Protein AF-A0A836URW2-F1 (afdb_monomer)

Foldseek 3Di:
DDDDDDDDDDDPPPPPPDDDLVSLLVPLLVDDDCLVVSLVVCLVPVVVNLVVLLVLLVDPVSVSNNLSSLLSLLSNVVPDDDPVSVVSLLCCLQPPPDLSNVLSSLQSCLVVLPLVNLVSLLNQCPDPDLSSVLSSLSSCVSNVVVDDPVSLVSSLVSLVVQCPPPRPSSVVSSQLSLLVVLVVLQVVLVVCVVVVVLVSSLVSLVVNCVSPVLAQVSLLSNLVSCCVPVNVVSSLVSLVVNQLEAEAEAFPDDDDFAQDPPDPSQVRWDKDWLFWADDNQGTDGFPWTKIKTWYDYQWWTKMKIKGFAQCLVPFDDPDDEEQDPLLLGFWKWKWKQQVPPLAKIKIWIAGLQGHIYIFIARGWDVRTDPPDDFPKDKHWDRDPGIIMMMMTTTAPCPHNHRDDAFDKMFIKMWTQDNVSRNIGINWDQRPDRGNSSGGGIYGYD

Radius of gyration: 30.14 Å; Cα contacts (8 Å, |Δi|>4): 850; chains: 1; bounding box: 112×74×70 Å

Sequence (445 aa):
MKSLLSVALLSMLVIACGPSIEDQIELLAAGGEERDTAIQELLLRPDRAVGPLLRALEDPSLAKGHADIAEALVGMMLRVDDEALVAALRRHLVSHADAKVRRRIAYRLGMLKRSEFIAELLQAAGDRDGEVSAEAFKALNILNKKLGEEDRERLDQTALELLESPHEGVREEASIRVEQRVGKILGQAREAVTKAQIEEADSLYWSALAYAPNSWQAQIAQARFYMENGQEERGFNIMRDIGAVLEVPRLANAPEIDGQLDDAAWQASEEHVLPFVAYRGYQVETEVECRIRIGYTDEAFYIAVYNYDATPDSIVAEKAAHDEQVWLEDSMEIFLDANWDRRSYVQYVVSSKPTVFDAVHENGLGSQVSDWTGDAQFASHIGADHWSLEGRMAYDEQWVRKPEPGVRWGANFGRDHRDRTQSTQWVYTSGNYHQVDQFGVLVFE

Structure (mmCIF, N/CA/C/O backbone):
data_AF-A0A836URW2-F1
#
_entry.id   AF-A0A836URW2-F1
#
loop_
_atom_site.group_PDB
_atom_site.id
_atom_site.type_symbol
_atom_site.label_atom_id
_atom_site.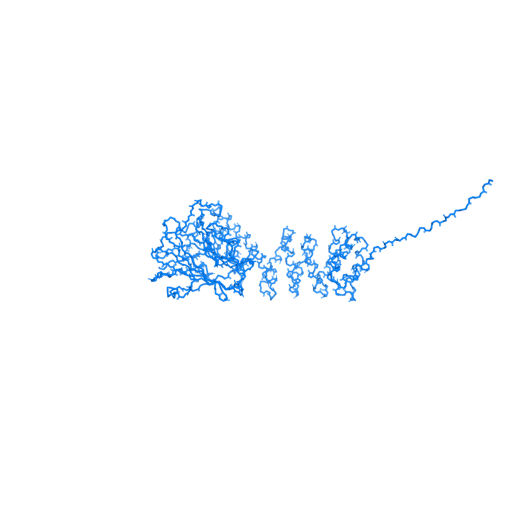label_alt_id
_atom_site.label_comp_id
_atom_site.label_asym_id
_atom_site.label_entity_id
_atom_site.label_seq_id
_atom_site.pdbx_PDB_ins_code
_atom_site.Cartn_x
_atom_site.Cartn_y
_atom_site.Cartn_z
_atom_site.occupancy
_atom_site.B_iso_or_equiv
_atom_site.auth_seq_id
_atom_site.auth_comp_id
_atom_site.auth_asym_id
_atom_site.auth_atom_id
_atom_site.pdbx_PDB_model_num
ATOM 1 N N . MET A 1 1 ? 81.104 -46.713 -31.084 1.00 41.31 1 MET A N 1
ATOM 2 C CA . MET A 1 1 ? 80.755 -45.377 -30.551 1.00 41.31 1 MET A CA 1
ATOM 3 C C . MET A 1 1 ? 79.775 -44.707 -31.500 1.00 41.31 1 MET A C 1
ATOM 5 O O . MET A 1 1 ? 80.102 -44.590 -32.669 1.00 41.31 1 MET A O 1
ATOM 9 N N . LYS A 1 2 ? 78.638 -44.259 -30.947 1.00 42.53 2 LYS A N 1
ATOM 10 C CA . LYS A 1 2 ? 77.609 -43.355 -31.502 1.00 42.53 2 LYS A CA 1
ATOM 11 C C . LYS A 1 2 ? 76.749 -43.844 -32.680 1.00 42.53 2 LYS A C 1
ATOM 13 O O . LYS A 1 2 ? 77.183 -43.844 -33.821 1.00 42.53 2 LYS A O 1
ATOM 18 N N . SER A 1 3 ? 75.470 -44.069 -32.382 1.00 36.53 3 SER A N 1
ATOM 19 C CA . SER A 1 3 ? 74.346 -43.527 -33.156 1.00 36.53 3 SER A CA 1
ATOM 20 C C . SER A 1 3 ? 73.088 -43.552 -32.276 1.00 36.53 3 SER A C 1
ATOM 22 O O . SER A 1 3 ? 72.600 -44.617 -31.909 1.00 36.53 3 SER A O 1
ATOM 24 N N . LEU A 1 4 ? 72.647 -42.359 -31.864 1.00 43.31 4 LEU A N 1
ATOM 25 C CA . LEU A 1 4 ? 71.297 -42.082 -31.378 1.00 43.31 4 LEU A CA 1
ATOM 26 C C . LEU A 1 4 ? 70.380 -41.951 -32.600 1.00 43.31 4 LEU A C 1
ATOM 28 O O . LEU A 1 4 ? 70.772 -41.280 -33.555 1.00 43.31 4 LEU A O 1
ATOM 32 N N . LEU A 1 5 ? 69.149 -42.461 -32.531 1.00 40.22 5 LEU A N 1
ATOM 33 C CA . LEU A 1 5 ? 68.054 -41.911 -33.327 1.00 40.22 5 LEU A CA 1
ATOM 34 C C . LEU A 1 5 ? 66.777 -41.805 -32.492 1.00 40.22 5 LEU A C 1
ATOM 36 O O . LEU A 1 5 ? 66.366 -42.735 -31.803 1.00 40.22 5 LEU A O 1
ATOM 40 N N . SER A 1 6 ? 66.234 -40.597 -32.547 1.00 36.62 6 SER A N 1
ATOM 41 C CA . SER A 1 6 ? 65.183 -40.020 -31.729 1.00 36.62 6 SER A CA 1
ATOM 42 C C . SER A 1 6 ? 63.796 -40.554 -32.077 1.00 36.62 6 SER A C 1
ATOM 44 O O . SER A 1 6 ? 63.435 -40.648 -33.247 1.00 36.62 6 SER A O 1
ATOM 46 N N . VAL A 1 7 ? 62.984 -40.800 -31.050 1.00 40.62 7 VAL A N 1
ATOM 47 C CA . VAL A 1 7 ? 61.526 -40.903 -31.171 1.00 40.62 7 VAL A CA 1
ATOM 48 C C . VAL A 1 7 ? 60.967 -39.483 -31.084 1.00 40.62 7 VAL A C 1
ATOM 50 O O . VAL A 1 7 ? 61.107 -38.821 -30.057 1.00 40.62 7 VAL A O 1
ATOM 53 N N . ALA A 1 8 ? 60.381 -38.993 -32.174 1.00 39.09 8 ALA A N 1
ATOM 54 C CA . ALA A 1 8 ? 59.641 -37.739 -32.182 1.00 39.09 8 ALA A CA 1
ATOM 55 C C . ALA A 1 8 ? 58.260 -37.973 -31.548 1.00 39.09 8 ALA A C 1
ATOM 57 O O . ALA A 1 8 ? 57.434 -38.696 -32.103 1.00 39.09 8 ALA A O 1
ATOM 58 N N . LEU A 1 9 ? 58.021 -37.375 -30.379 1.00 37.84 9 LEU A N 1
ATOM 59 C CA . LEU A 1 9 ? 56.685 -37.252 -29.803 1.00 37.84 9 LEU A CA 1
ATOM 60 C C . LEU A 1 9 ? 55.948 -36.138 -30.558 1.00 37.84 9 LEU A C 1
ATOM 62 O O . LEU A 1 9 ? 56.335 -34.973 -30.483 1.00 37.84 9 LEU A O 1
ATOM 66 N N . LEU A 1 10 ? 54.901 -36.502 -31.294 1.00 38.16 10 LEU A N 1
ATOM 67 C CA . LEU A 1 10 ? 53.972 -35.557 -31.903 1.00 38.16 10 LEU A CA 1
ATOM 68 C C . LEU A 1 10 ? 52.962 -35.132 -30.825 1.00 38.16 10 LEU A C 1
ATOM 70 O O . LEU A 1 10 ? 51.990 -35.834 -30.555 1.00 38.16 10 LEU A O 1
ATOM 74 N N . SER A 1 11 ? 53.214 -34.012 -30.157 1.00 39.09 11 SER A N 1
ATOM 75 C CA . SER A 1 11 ? 52.257 -33.378 -29.252 1.00 39.09 11 SER A CA 1
ATOM 76 C C . SER A 1 11 ? 51.167 -32.679 -30.072 1.00 39.09 11 SER A C 1
ATOM 78 O O . SER A 1 11 ? 51.345 -31.553 -30.534 1.00 39.09 11 SER A O 1
ATOM 80 N N . MET A 1 12 ? 50.023 -33.345 -30.264 1.00 41.41 12 MET A N 1
ATOM 81 C CA . MET A 1 12 ? 48.794 -32.671 -30.690 1.00 41.41 12 MET A CA 1
ATOM 82 C C . MET A 1 12 ? 48.314 -31.764 -29.551 1.00 41.41 12 MET A C 1
ATOM 84 O O . MET A 1 12 ? 47.798 -32.239 -28.541 1.00 41.41 12 MET A O 1
ATOM 88 N N . LEU A 1 13 ? 48.490 -30.452 -29.715 1.00 40.66 13 LEU A N 1
ATOM 89 C CA . LEU A 1 13 ? 47.745 -29.452 -28.959 1.00 40.66 13 LEU A CA 1
ATOM 90 C C . LEU A 1 13 ? 46.273 -29.531 -29.385 1.00 40.66 13 LEU A C 1
ATOM 92 O O . LEU A 1 13 ? 45.908 -29.048 -30.454 1.00 40.66 13 LEU A O 1
ATOM 96 N N . VAL A 1 14 ? 45.422 -30.114 -28.543 1.00 42.03 14 VAL A N 1
ATOM 97 C CA . VAL A 1 14 ? 43.984 -29.834 -28.589 1.00 42.03 14 VAL A CA 1
ATOM 98 C C . VAL A 1 14 ? 43.804 -28.464 -27.945 1.00 42.03 14 VAL A C 1
ATOM 100 O O . VAL A 1 14 ? 43.760 -28.336 -26.724 1.00 42.03 14 VAL A O 1
ATOM 103 N N . ILE A 1 15 ? 43.773 -27.417 -28.768 1.00 42.47 15 ILE A N 1
ATOM 104 C CA . ILE A 1 15 ? 43.241 -26.126 -28.341 1.00 42.47 15 ILE A CA 1
ATOM 105 C C . ILE A 1 15 ? 41.738 -26.357 -28.208 1.00 42.47 15 ILE A C 1
ATOM 107 O O . ILE A 1 15 ? 41.039 -26.484 -29.211 1.00 42.47 15 ILE A O 1
ATOM 111 N N . ALA A 1 16 ? 41.243 -26.469 -26.978 1.00 39.56 16 ALA A N 1
ATOM 112 C CA . ALA A 1 16 ? 39.825 -26.288 -26.722 1.00 39.56 16 ALA A CA 1
ATOM 113 C C . ALA A 1 16 ? 39.502 -24.828 -27.071 1.00 39.56 16 ALA A C 1
ATOM 115 O O . ALA A 1 16 ? 39.704 -23.925 -26.260 1.00 39.56 16 ALA A O 1
ATOM 116 N N . CYS A 1 17 ? 39.104 -24.573 -28.318 1.00 53.81 17 CYS A N 1
ATOM 117 C CA . CYS A 1 17 ? 38.494 -23.307 -28.687 1.00 53.81 17 CYS A CA 1
ATOM 118 C C . CYS A 1 17 ? 37.172 -23.249 -27.930 1.00 53.81 17 CYS A C 1
ATOM 120 O O . CYS A 1 17 ? 36.226 -23.946 -28.289 1.00 53.81 17 CYS A O 1
ATOM 122 N N . GLY A 1 18 ? 37.132 -22.476 -26.844 1.00 62.16 18 GLY A N 1
ATOM 123 C CA . GLY A 1 18 ? 35.861 -22.109 -26.233 1.00 62.16 18 GLY A CA 1
ATOM 124 C C . GLY A 1 18 ? 34.941 -21.484 -27.293 1.00 62.16 18 GLY A C 1
ATOM 125 O O . GLY A 1 18 ? 35.451 -20.928 -28.275 1.00 62.16 18 GLY A O 1
ATOM 126 N N . PRO A 1 19 ? 33.616 -21.580 -27.117 1.00 76.62 19 PRO A N 1
ATOM 127 C CA . PRO A 1 19 ? 32.654 -21.110 -28.104 1.00 76.62 19 PRO A CA 1
ATOM 128 C C . PRO A 1 19 ? 32.912 -19.650 -28.512 1.00 76.62 19 PRO A C 1
ATOM 130 O O . PRO A 1 19 ? 33.277 -18.784 -27.693 1.00 76.62 19 PRO A O 1
ATOM 133 N N . SER A 1 20 ? 32.785 -19.407 -29.816 1.00 90.62 20 SER A N 1
ATOM 134 C CA . SER A 1 20 ? 33.032 -18.117 -30.458 1.00 90.62 20 SER A CA 1
ATOM 135 C C . SER A 1 20 ? 32.011 -17.067 -29.998 1.00 90.62 20 SER A C 1
ATOM 137 O O . SER A 1 20 ? 31.047 -17.389 -29.308 1.00 90.62 20 SER A O 1
ATOM 139 N N . ILE A 1 21 ? 32.230 -15.786 -30.311 1.00 92.94 21 ILE A N 1
ATOM 140 C CA . ILE A 1 21 ? 31.227 -14.752 -29.993 1.00 92.94 21 ILE A CA 1
ATOM 141 C C . ILE A 1 21 ? 29.973 -14.979 -30.839 1.00 92.94 21 ILE A C 1
ATOM 143 O O . ILE A 1 21 ? 28.865 -14.797 -30.350 1.00 92.94 21 ILE A O 1
ATOM 147 N N . GLU A 1 22 ? 30.161 -15.413 -32.080 1.00 93.69 22 GLU A N 1
ATOM 148 C CA . GLU A 1 22 ? 29.104 -15.766 -33.016 1.00 93.69 22 GLU A CA 1
ATOM 149 C C . GLU A 1 22 ? 28.249 -16.919 -32.474 1.00 93.69 22 GLU A C 1
ATOM 151 O O . GLU A 1 22 ? 27.029 -16.789 -32.451 1.00 93.69 22 GLU A O 1
ATOM 156 N N . ASP A 1 23 ? 28.871 -17.962 -31.909 1.00 93.06 23 ASP A N 1
ATOM 157 C CA . ASP A 1 23 ? 28.152 -19.081 -31.280 1.00 93.06 23 ASP A CA 1
ATOM 158 C C . ASP A 1 23 ? 27.267 -18.571 -30.130 1.00 93.06 23 ASP A C 1
ATOM 160 O O . ASP A 1 23 ? 26.108 -18.954 -30.004 1.00 93.06 23 ASP A O 1
ATOM 164 N N . GLN A 1 24 ? 27.786 -17.654 -29.304 1.00 95.44 24 GLN A N 1
ATOM 165 C CA . GLN A 1 24 ? 27.005 -17.074 -28.206 1.00 95.44 24 GLN A CA 1
ATOM 166 C C . GLN A 1 24 ? 25.846 -16.206 -28.709 1.00 95.44 24 GLN A C 1
ATOM 168 O O . GLN A 1 24 ? 24.774 -16.213 -28.113 1.00 95.44 24 GLN A O 1
ATOM 173 N N . ILE A 1 25 ? 26.032 -15.465 -29.804 1.00 94.56 25 ILE A N 1
ATOM 174 C CA . ILE A 1 25 ? 24.961 -14.673 -30.426 1.00 94.56 25 ILE A CA 1
ATOM 175 C C . ILE A 1 25 ? 23.859 -15.588 -30.965 1.00 94.56 25 ILE A C 1
ATOM 177 O O . ILE A 1 25 ? 22.681 -15.287 -30.776 1.00 94.56 25 ILE A O 1
ATOM 181 N N . GLU A 1 26 ? 24.220 -16.707 -31.593 1.00 92.69 26 GLU A N 1
ATOM 182 C CA . GLU A 1 26 ? 23.255 -17.707 -32.056 1.00 92.69 26 GLU A CA 1
ATOM 183 C C . GLU A 1 26 ? 22.468 -18.316 -30.890 1.00 92.69 26 GLU A C 1
ATOM 185 O O . GLU A 1 26 ? 21.250 -18.469 -30.996 1.00 92.69 26 GLU A O 1
ATOM 190 N N . LEU A 1 27 ? 23.119 -18.573 -29.749 1.00 93.31 27 LEU A N 1
ATOM 191 C CA . LEU A 1 27 ? 22.441 -19.023 -28.529 1.00 93.31 27 LEU A CA 1
ATOM 192 C C . LEU A 1 27 ? 21.460 -17.975 -27.985 1.00 93.31 27 LEU A C 1
ATOM 194 O O . LEU A 1 27 ? 20.330 -18.321 -27.638 1.00 93.31 27 LEU A O 1
ATOM 198 N N . LEU A 1 28 ? 21.829 -16.688 -27.971 1.00 93.19 28 LEU A N 1
ATOM 199 C CA . LEU A 1 28 ? 20.891 -15.614 -27.608 1.00 93.19 28 LEU A CA 1
ATOM 200 C C . LEU A 1 28 ? 19.723 -15.505 -28.603 1.00 93.19 28 LEU A C 1
ATOM 202 O O . LEU A 1 28 ? 18.600 -15.218 -28.201 1.00 93.19 28 LEU A O 1
ATOM 206 N N . ALA A 1 29 ? 19.966 -15.745 -29.895 1.00 89.81 29 ALA A N 1
ATOM 207 C CA . ALA A 1 29 ? 18.935 -15.754 -30.935 1.00 89.81 29 ALA A CA 1
ATOM 208 C C . ALA A 1 29 ? 17.977 -16.947 -30.836 1.00 89.81 29 ALA A C 1
ATOM 210 O O . ALA A 1 29 ? 16.786 -16.807 -31.134 1.00 89.81 29 ALA A O 1
ATOM 211 N N . ALA A 1 30 ? 18.488 -18.103 -30.412 1.00 87.94 30 ALA A N 1
ATOM 212 C CA . ALA A 1 30 ? 17.700 -19.301 -30.159 1.00 87.94 30 ALA A CA 1
ATOM 213 C C . ALA A 1 30 ? 16.869 -19.187 -28.868 1.00 87.94 30 ALA A C 1
ATOM 215 O O . ALA A 1 30 ? 15.742 -19.688 -28.824 1.00 87.94 30 ALA A O 1
ATOM 216 N N . GLY A 1 31 ? 17.396 -18.496 -27.852 1.00 82.94 31 GLY A N 1
ATOM 217 C CA . GLY A 1 31 ? 16.809 -18.418 -26.515 1.00 82.94 31 GLY A CA 1
ATOM 218 C C . GLY A 1 31 ? 16.861 -19.760 -25.766 1.00 82.94 31 GLY A C 1
ATOM 219 O O . GLY A 1 31 ? 17.453 -20.732 -26.229 1.00 82.94 31 GLY A O 1
ATOM 220 N N . GLY A 1 32 ? 16.217 -19.830 -24.596 1.00 85.44 32 GLY A N 1
ATOM 221 C CA . GLY A 1 32 ? 16.121 -21.061 -23.795 1.00 85.44 32 GLY A CA 1
ATOM 222 C C . GLY A 1 32 ? 17.156 -21.167 -22.668 1.00 85.44 32 GLY A C 1
ATOM 223 O O . GLY A 1 32 ? 17.676 -20.157 -22.202 1.00 85.44 32 GLY A O 1
ATOM 224 N N . GLU A 1 33 ? 17.421 -22.389 -22.195 1.00 86.44 33 GLU A N 1
ATOM 225 C CA . GLU A 1 33 ? 18.197 -22.655 -20.966 1.00 86.44 33 GLU A CA 1
ATOM 226 C C . GLU A 1 33 ? 19.653 -22.159 -21.027 1.00 86.44 33 GLU A C 1
ATOM 228 O O . GLU A 1 33 ? 20.216 -21.768 -20.007 1.00 86.44 33 GLU A O 1
ATOM 233 N N . GLU A 1 34 ? 20.258 -22.113 -22.217 1.00 88.81 34 GLU A N 1
ATOM 234 C CA . GLU A 1 34 ? 21.659 -21.699 -22.400 1.00 88.81 34 GLU A CA 1
ATOM 235 C C . GLU A 1 34 ? 21.846 -20.175 -22.470 1.00 88.81 34 GLU A C 1
ATOM 237 O O . GLU A 1 34 ? 22.976 -19.680 -22.447 1.00 88.81 34 GLU A O 1
ATOM 242 N N . ARG A 1 35 ? 20.748 -19.410 -22.512 1.00 91.81 35 ARG A N 1
ATOM 243 C CA . ARG A 1 35 ? 20.749 -17.946 -22.638 1.00 91.81 35 ARG A CA 1
ATOM 244 C C . ARG A 1 35 ? 21.610 -17.269 -21.574 1.00 91.81 35 ARG A C 1
ATOM 246 O O . ARG A 1 35 ? 22.454 -16.436 -21.899 1.00 91.81 35 ARG A O 1
ATOM 253 N N . ASP A 1 36 ? 21.395 -17.596 -20.304 1.00 91.31 36 ASP A N 1
ATOM 254 C CA . ASP A 1 36 ? 22.072 -16.903 -19.205 1.00 91.31 36 ASP A CA 1
ATOM 255 C C . ASP A 1 36 ? 23.572 -17.206 -19.204 1.00 91.31 36 ASP A C 1
ATOM 257 O O . ASP A 1 36 ? 24.388 -16.299 -19.016 1.00 91.31 36 ASP A O 1
ATOM 261 N N . THR A 1 37 ? 23.945 -18.454 -19.499 1.00 92.44 37 THR A N 1
ATOM 262 C CA . THR A 1 37 ? 25.339 -18.852 -19.717 1.00 92.44 37 THR A CA 1
ATOM 263 C C . THR A 1 37 ? 25.953 -18.066 -20.871 1.00 92.44 37 THR A C 1
ATOM 265 O O . THR A 1 37 ? 27.057 -17.539 -20.720 1.00 92.44 37 THR A O 1
ATOM 268 N N . ALA A 1 38 ? 25.226 -17.899 -21.978 1.00 93.69 38 ALA A N 1
ATOM 269 C CA . ALA A 1 38 ? 25.713 -17.144 -23.124 1.00 93.69 38 ALA A CA 1
ATOM 270 C C . ALA A 1 38 ? 25.962 -15.667 -22.805 1.00 93.69 38 ALA A C 1
ATOM 272 O O . ALA A 1 38 ? 27.008 -15.115 -23.165 1.00 93.69 38 ALA A O 1
ATOM 273 N N . ILE A 1 39 ? 25.060 -15.033 -22.048 1.00 93.62 39 ILE A N 1
ATOM 274 C CA . ILE A 1 39 ? 25.271 -13.670 -21.547 1.00 93.62 39 ILE A CA 1
ATOM 275 C C . ILE A 1 39 ? 26.539 -13.615 -20.686 1.00 93.62 39 ILE A C 1
ATOM 277 O O . ILE A 1 39 ? 27.369 -12.731 -20.901 1.00 93.62 39 ILE A O 1
ATOM 281 N N . GLN A 1 40 ? 26.741 -14.546 -19.745 1.00 92.75 40 GLN A N 1
ATOM 282 C CA . GLN A 1 40 ? 27.951 -14.545 -18.910 1.00 92.75 40 GLN A CA 1
ATOM 283 C C . GLN A 1 40 ? 29.233 -14.685 -19.744 1.00 92.75 40 GLN A C 1
ATOM 285 O O . GLN A 1 40 ? 30.173 -13.915 -19.546 1.00 92.75 40 GLN A O 1
ATOM 290 N N . GLU A 1 41 ? 29.263 -15.593 -20.719 1.00 93.25 41 GLU A N 1
ATOM 291 C CA . GLU A 1 41 ? 30.419 -15.810 -21.601 1.00 93.25 41 GLU A CA 1
ATOM 292 C C . GLU A 1 41 ? 30.751 -14.594 -22.480 1.00 93.25 41 GLU A C 1
ATOM 294 O O . GLU A 1 41 ? 31.924 -14.292 -22.743 1.00 93.25 41 GLU A O 1
ATOM 299 N N . LEU A 1 42 ? 29.729 -13.865 -22.934 1.00 93.94 42 LEU A N 1
ATOM 300 C CA . LEU A 1 42 ? 29.896 -12.604 -23.660 1.00 93.94 42 LEU A CA 1
ATOM 301 C C . LEU A 1 42 ? 30.444 -11.506 -22.743 1.00 93.94 42 LEU A C 1
ATOM 303 O O . LEU A 1 42 ? 31.361 -10.771 -23.119 1.00 93.94 42 LEU A O 1
ATOM 307 N N . LEU A 1 43 ? 29.934 -11.426 -21.513 1.00 93.25 43 LEU A N 1
ATOM 308 C CA . LEU A 1 43 ? 30.374 -10.463 -20.507 1.00 93.25 43 LEU A CA 1
ATOM 309 C C . LEU A 1 43 ? 31.835 -10.664 -20.067 1.00 93.25 43 LEU A C 1
ATOM 311 O O . LEU A 1 43 ? 32.453 -9.711 -19.597 1.00 93.25 43 LEU A O 1
ATOM 315 N N . LEU A 1 44 ? 32.413 -11.857 -20.237 1.00 93.06 44 LEU A N 1
ATOM 316 C CA . LEU A 1 44 ? 33.841 -12.110 -19.993 1.00 93.06 44 LEU A CA 1
ATOM 317 C C . LEU A 1 44 ? 34.760 -11.522 -21.077 1.00 93.06 44 LEU A C 1
ATOM 319 O O . LEU A 1 44 ? 35.964 -11.399 -20.855 1.00 93.06 44 LEU A O 1
ATOM 323 N N . ARG A 1 45 ? 34.224 -11.171 -22.254 1.00 92.94 45 ARG A N 1
ATOM 324 C CA . ARG A 1 45 ? 35.000 -10.734 -23.430 1.00 92.94 45 ARG A CA 1
ATOM 325 C C . ARG A 1 45 ? 34.426 -9.453 -24.062 1.00 92.94 45 ARG A C 1
ATOM 327 O O . ARG A 1 45 ? 34.215 -9.422 -25.278 1.00 92.94 45 ARG A O 1
ATOM 334 N N . PRO A 1 46 ? 34.178 -8.387 -23.282 1.00 89.44 46 PRO A N 1
ATOM 335 C CA . PRO A 1 46 ? 33.351 -7.273 -23.734 1.00 89.44 46 PRO A CA 1
ATOM 336 C C . PRO A 1 46 ? 33.998 -6.481 -24.886 1.00 89.44 46 PRO A C 1
ATOM 338 O O . PRO A 1 46 ? 33.314 -6.205 -25.867 1.00 89.44 46 PRO A O 1
ATOM 341 N N . ASP A 1 47 ? 35.320 -6.258 -24.868 1.00 88.38 47 ASP A N 1
ATOM 342 C CA . ASP A 1 47 ? 36.050 -5.541 -25.937 1.00 88.38 47 ASP A CA 1
ATOM 343 C C . ASP A 1 47 ? 35.893 -6.182 -27.324 1.00 88.38 47 ASP A C 1
ATOM 345 O O . ASP A 1 47 ? 35.978 -5.520 -28.357 1.00 88.38 47 ASP A O 1
ATOM 349 N N . ARG A 1 48 ? 35.684 -7.502 -27.361 1.00 92.00 48 ARG A N 1
ATOM 350 C CA . ARG A 1 48 ? 35.500 -8.252 -28.607 1.00 92.00 48 ARG A CA 1
ATOM 351 C C . ARG A 1 48 ? 34.029 -8.424 -28.967 1.00 92.00 48 ARG A C 1
ATOM 353 O O . ARG A 1 48 ? 33.735 -8.627 -30.141 1.00 92.00 48 ARG A O 1
ATOM 360 N N . ALA A 1 49 ? 33.133 -8.373 -27.984 1.00 95.12 49 ALA A N 1
ATOM 361 C CA . ALA A 1 49 ? 31.734 -8.746 -28.135 1.00 95.12 49 ALA A CA 1
ATOM 362 C C . ALA A 1 49 ? 30.798 -7.569 -28.454 1.00 95.12 49 ALA A C 1
ATOM 364 O O . ALA A 1 49 ? 29.809 -7.784 -29.153 1.00 95.12 49 ALA A O 1
ATOM 365 N N . VAL A 1 50 ? 31.121 -6.334 -28.037 1.00 96.12 50 VAL A N 1
ATOM 366 C CA . VAL A 1 50 ? 30.271 -5.148 -28.285 1.00 96.12 50 VAL A CA 1
ATOM 367 C C . VAL A 1 50 ? 29.971 -4.964 -29.778 1.00 96.12 50 VAL A C 1
ATOM 369 O O . VAL A 1 50 ? 28.811 -4.936 -30.178 1.00 96.12 50 VAL A O 1
ATOM 372 N N . GLY A 1 51 ? 31.000 -4.902 -30.629 1.00 96.69 51 GLY A N 1
ATOM 373 C CA . GLY A 1 51 ? 30.825 -4.687 -32.071 1.00 96.69 51 GLY A CA 1
ATOM 374 C C . GLY A 1 51 ? 29.961 -5.753 -32.771 1.00 96.69 51 GLY A C 1
ATOM 375 O O . GLY A 1 51 ? 29.043 -5.388 -33.509 1.00 96.69 51 GLY A O 1
ATOM 376 N N . PRO A 1 52 ? 30.233 -7.061 -32.583 1.00 97.38 52 PRO A N 1
ATOM 377 C CA . PRO A 1 52 ? 29.375 -8.138 -33.079 1.00 97.38 52 PRO A CA 1
ATOM 378 C C . PRO A 1 52 ? 27.928 -8.068 -32.583 1.00 97.38 52 PRO A C 1
ATOM 380 O O . PRO A 1 52 ? 27.018 -8.189 -33.398 1.00 97.38 52 PRO A O 1
ATOM 383 N N . LEU A 1 53 ? 27.701 -7.810 -31.292 1.00 97.38 53 LEU A N 1
ATOM 384 C CA . LEU A 1 53 ? 26.351 -7.723 -30.727 1.00 97.38 53 LEU A CA 1
ATOM 385 C C . LEU A 1 53 ? 25.566 -6.522 -31.266 1.00 97.38 53 LEU A C 1
ATOM 387 O O . LEU A 1 53 ? 24.382 -6.659 -31.558 1.00 97.38 53 LEU A O 1
ATOM 391 N N . LEU A 1 54 ? 26.214 -5.368 -31.463 1.00 97.44 54 LEU A N 1
ATOM 392 C CA . LEU A 1 54 ? 25.578 -4.209 -32.098 1.00 97.44 54 LEU A CA 1
ATOM 393 C C . LEU A 1 54 ? 25.128 -4.522 -33.530 1.00 97.44 54 LEU A C 1
ATOM 395 O O . LEU A 1 54 ? 24.042 -4.118 -33.929 1.00 97.44 54 LEU A O 1
ATOM 399 N N . ARG A 1 55 ? 25.927 -5.274 -34.300 1.00 97.38 55 ARG A N 1
ATOM 400 C CA . ARG A 1 55 ? 25.510 -5.734 -35.637 1.00 97.38 55 ARG A CA 1
ATOM 401 C C . ARG A 1 55 ? 24.366 -6.740 -35.564 1.00 97.38 55 ARG A C 1
ATOM 403 O O . ARG A 1 55 ? 23.450 -6.651 -36.370 1.00 97.38 55 ARG A O 1
ATOM 410 N N . ALA A 1 56 ? 24.413 -7.665 -34.608 1.00 96.88 56 ALA A N 1
ATOM 411 C CA . ALA A 1 56 ? 23.372 -8.670 -34.420 1.00 96.88 56 ALA A CA 1
ATOM 412 C C . ALA A 1 56 ? 22.019 -8.048 -34.034 1.00 96.88 56 ALA A C 1
ATOM 414 O O . ALA A 1 56 ? 20.978 -8.510 -34.494 1.00 96.88 56 ALA A O 1
ATOM 415 N N . LEU A 1 57 ? 22.034 -6.968 -33.246 1.00 96.69 57 LEU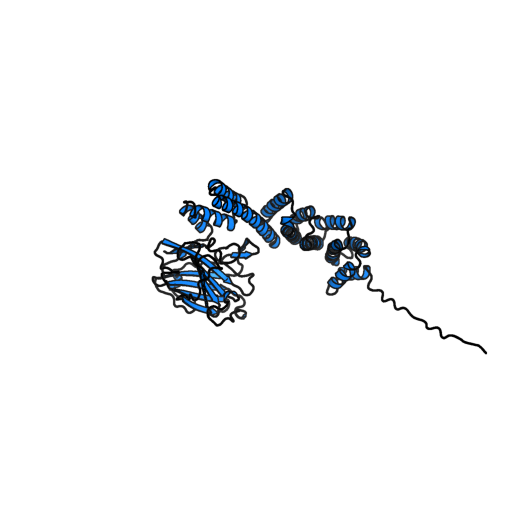 A N 1
ATOM 416 C CA . LEU A 1 57 ? 20.831 -6.220 -32.873 1.00 96.69 57 LEU A CA 1
ATOM 417 C C . LEU A 1 57 ? 20.169 -5.511 -34.069 1.00 96.69 57 LEU A C 1
ATOM 419 O O . LEU A 1 57 ? 18.972 -5.260 -34.047 1.00 96.69 57 LEU A O 1
ATOM 423 N N . GLU A 1 58 ? 20.930 -5.218 -35.124 1.00 96.12 58 GLU A N 1
ATOM 424 C CA . GLU A 1 58 ? 20.419 -4.617 -36.363 1.00 96.12 58 GLU A CA 1
ATOM 425 C C . GLU A 1 58 ? 20.041 -5.680 -37.419 1.00 96.12 58 GLU A C 1
ATOM 427 O O . GLU A 1 58 ? 19.487 -5.339 -38.463 1.00 96.12 58 GLU A O 1
ATOM 432 N N . ASP A 1 59 ? 20.329 -6.967 -37.178 1.00 96.06 59 ASP A N 1
ATOM 433 C CA . ASP A 1 59 ? 20.068 -8.062 -38.120 1.00 96.06 59 ASP A CA 1
ATOM 434 C C . ASP A 1 59 ? 18.635 -8.609 -37.965 1.00 96.06 59 ASP A C 1
ATOM 436 O O . ASP A 1 59 ? 18.328 -9.253 -36.954 1.00 96.06 59 ASP A O 1
ATOM 440 N N . PRO A 1 60 ? 17.745 -8.441 -38.965 1.00 94.69 60 PRO A N 1
ATOM 441 C CA . PRO A 1 60 ? 16.371 -8.935 -38.885 1.00 94.69 60 PRO A CA 1
ATOM 442 C C . PRO A 1 60 ? 16.261 -10.460 -38.767 1.00 94.69 60 PRO A C 1
ATOM 444 O O . PRO A 1 60 ? 15.254 -10.960 -38.265 1.00 94.69 60 PRO A O 1
ATOM 447 N N . SER A 1 61 ? 17.267 -11.218 -39.220 1.00 94.69 61 SER A N 1
ATOM 448 C CA . SER A 1 61 ? 17.274 -12.682 -39.102 1.00 94.69 61 SER A CA 1
ATOM 449 C C . SER A 1 61 ? 17.407 -13.153 -37.650 1.00 94.69 61 SER A C 1
ATOM 451 O O . SER A 1 61 ? 16.954 -14.247 -37.313 1.00 94.69 61 SER A O 1
ATOM 453 N N . LEU A 1 62 ? 17.937 -12.291 -36.775 1.00 94.62 62 LEU A N 1
ATOM 454 C CA . LEU A 1 62 ? 18.143 -12.546 -35.351 1.00 94.62 62 LEU A CA 1
ATOM 455 C C . LEU A 1 62 ? 17.074 -11.890 -34.464 1.00 94.62 62 LEU A C 1
ATOM 457 O O . LEU A 1 62 ? 17.220 -11.881 -33.243 1.00 94.62 62 LEU A O 1
ATOM 461 N N . ALA A 1 63 ? 15.977 -11.384 -35.048 1.00 93.25 63 ALA A N 1
ATOM 462 C CA . ALA A 1 63 ? 14.963 -10.593 -34.341 1.00 93.25 63 ALA A CA 1
ATOM 463 C C . ALA A 1 63 ? 14.430 -11.243 -33.053 1.00 93.25 63 ALA A C 1
ATOM 465 O O . ALA A 1 63 ? 14.167 -10.558 -32.069 1.00 93.25 63 ALA A O 1
ATOM 466 N N . LYS A 1 64 ? 14.328 -12.577 -33.019 1.00 91.56 64 LYS A N 1
ATOM 467 C CA . LYS A 1 64 ? 13.875 -13.318 -31.831 1.00 91.56 64 LYS A CA 1
ATOM 468 C C . LYS A 1 64 ? 14.780 -13.129 -30.607 1.00 91.56 64 LYS A C 1
ATOM 470 O O . LYS A 1 64 ? 14.262 -13.120 -29.495 1.00 91.56 64 LYS A O 1
ATOM 475 N N . GLY A 1 65 ? 16.087 -12.956 -30.807 1.00 94.62 65 GLY A N 1
ATOM 476 C CA . GLY A 1 65 ? 17.065 -12.758 -29.732 1.00 94.62 65 GLY A CA 1
ATOM 477 C C . GLY A 1 65 ? 17.411 -11.310 -29.445 1.00 94.62 65 GLY A C 1
ATOM 478 O O . GLY A 1 65 ? 18.227 -11.056 -28.563 1.00 94.62 65 GLY A O 1
ATOM 479 N N . HIS A 1 66 ? 16.837 -10.343 -30.166 1.00 97.00 66 HIS A N 1
ATOM 480 C CA . HIS A 1 66 ? 17.215 -8.934 -30.023 1.00 97.00 66 HIS A CA 1
ATOM 481 C C . HIS A 1 66 ? 17.084 -8.429 -28.586 1.00 97.00 66 HIS A C 1
ATOM 483 O O . HIS A 1 66 ? 17.940 -7.680 -28.123 1.00 97.00 66 HIS A O 1
ATOM 489 N N . ALA A 1 67 ? 16.062 -8.868 -27.846 1.00 96.75 67 ALA A N 1
ATOM 490 C CA . ALA A 1 67 ? 15.910 -8.485 -26.444 1.00 96.75 67 ALA A CA 1
ATOM 491 C C . ALA A 1 67 ? 17.069 -9.014 -25.577 1.00 96.75 67 ALA A C 1
ATOM 493 O O . ALA A 1 67 ? 17.604 -8.280 -24.750 1.00 96.75 67 ALA A O 1
ATOM 494 N N . ASP A 1 68 ? 17.501 -10.255 -25.790 1.00 96.25 68 ASP A N 1
ATOM 495 C CA . ASP A 1 68 ? 18.588 -10.869 -25.021 1.00 96.25 68 ASP A CA 1
ATOM 496 C C . ASP A 1 6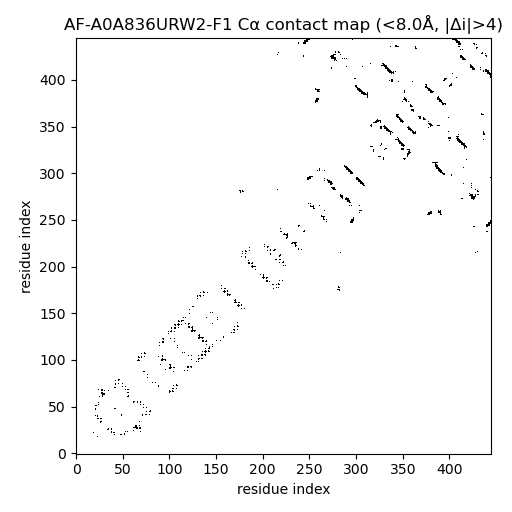8 ? 19.958 -10.300 -25.406 1.00 96.25 68 ASP A C 1
ATOM 498 O O . ASP A 1 68 ? 20.791 -10.025 -24.540 1.00 96.25 68 ASP A O 1
ATOM 502 N N . ILE A 1 69 ? 20.154 -10.007 -26.692 1.00 97.31 69 ILE A N 1
ATOM 503 C CA . ILE A 1 69 ? 21.309 -9.260 -27.202 1.00 97.31 69 ILE A CA 1
ATOM 504 C C . ILE A 1 69 ? 21.373 -7.870 -26.555 1.00 97.31 69 ILE A C 1
ATOM 506 O O . ILE A 1 69 ? 22.430 -7.457 -26.073 1.00 97.31 69 ILE A O 1
ATOM 510 N N . ALA A 1 70 ? 20.245 -7.159 -26.489 1.00 97.62 70 ALA A N 1
ATOM 511 C CA . ALA A 1 70 ? 20.170 -5.852 -25.848 1.00 97.62 70 ALA A CA 1
ATOM 512 C C . ALA A 1 70 ? 20.476 -5.923 -24.343 1.00 97.62 70 ALA A C 1
ATOM 514 O O . ALA A 1 70 ? 21.181 -5.059 -23.821 1.00 97.62 70 ALA A O 1
ATOM 515 N N . GLU A 1 71 ? 20.023 -6.965 -23.638 1.00 96.75 71 GLU A N 1
ATOM 516 C CA . GLU A 1 71 ? 20.401 -7.188 -22.238 1.00 96.75 71 GLU A CA 1
ATOM 517 C C . GLU A 1 71 ? 21.911 -7.378 -22.064 1.00 96.75 71 GLU A C 1
ATOM 519 O O . GLU A 1 71 ? 22.502 -6.753 -21.175 1.00 96.75 71 GLU A O 1
ATOM 524 N N . ALA A 1 72 ? 22.534 -8.207 -22.907 1.00 96.88 72 ALA A N 1
ATOM 525 C CA . ALA A 1 72 ? 23.975 -8.426 -22.875 1.00 96.88 72 ALA A CA 1
ATOM 526 C C . ALA A 1 72 ? 24.734 -7.106 -23.093 1.00 96.88 72 ALA A C 1
ATOM 528 O O . ALA A 1 72 ? 25.626 -6.776 -22.308 1.00 96.88 72 ALA A O 1
ATOM 529 N N . LEU A 1 73 ? 24.323 -6.311 -24.089 1.00 97.75 73 LEU A N 1
ATOM 530 C CA . LEU A 1 73 ? 24.887 -4.991 -24.393 1.00 97.75 73 LEU A CA 1
ATOM 531 C C . LEU A 1 73 ? 24.771 -4.015 -23.210 1.00 97.75 73 LEU A C 1
ATOM 533 O O . LEU A 1 73 ? 25.763 -3.388 -22.839 1.00 97.75 73 LEU A O 1
ATOM 537 N N . VAL A 1 74 ? 23.607 -3.924 -22.554 1.00 97.62 74 VAL A N 1
ATOM 538 C CA . VAL A 1 74 ? 23.446 -3.088 -21.347 1.00 97.62 74 VAL A CA 1
ATOM 539 C C . VAL A 1 74 ? 24.364 -3.574 -20.215 1.00 97.62 74 VAL A C 1
ATOM 541 O O . VAL A 1 74 ? 24.970 -2.769 -19.507 1.00 97.62 74 VAL A O 1
ATOM 544 N N . GLY A 1 75 ? 24.527 -4.890 -20.051 1.00 95.88 75 GLY A N 1
ATOM 545 C CA . GLY A 1 75 ? 25.453 -5.468 -19.073 1.00 95.88 75 GLY A CA 1
ATOM 546 C C . GLY A 1 75 ? 26.932 -5.168 -19.355 1.00 95.88 75 GLY A C 1
ATOM 547 O O . GLY A 1 75 ? 27.722 -5.035 -18.414 1.00 95.88 75 GLY A O 1
ATOM 548 N N . MET A 1 76 ? 27.321 -5.024 -20.626 1.00 95.44 76 MET A N 1
ATOM 549 C CA . MET A 1 76 ? 28.700 -4.704 -21.025 1.00 95.44 76 MET A CA 1
ATOM 550 C C . MET A 1 76 ? 29.132 -3.306 -20.608 1.00 95.44 76 MET A C 1
ATOM 552 O O . MET A 1 76 ? 30.313 -3.096 -20.339 1.00 95.44 76 MET A O 1
ATOM 556 N N . MET A 1 77 ? 28.186 -2.385 -20.436 1.00 93.38 77 MET A N 1
ATOM 557 C CA . MET A 1 77 ? 28.463 -1.030 -19.960 1.00 93.38 77 MET A CA 1
ATOM 558 C C . MET A 1 77 ? 29.084 -0.978 -18.554 1.00 93.38 77 MET A C 1
ATOM 560 O O . MET A 1 77 ? 29.502 0.086 -18.103 1.00 93.38 77 MET A O 1
ATOM 564 N N . LEU A 1 78 ? 29.067 -2.084 -17.802 1.00 91.81 78 LEU A N 1
ATOM 565 C CA . LEU A 1 78 ? 29.760 -2.200 -16.512 1.00 91.81 78 LEU A CA 1
ATOM 566 C C . LEU A 1 78 ? 31.249 -2.529 -16.659 1.00 91.81 78 LEU A C 1
ATOM 568 O O . LEU A 1 78 ? 31.983 -2.483 -15.675 1.00 91.81 78 LEU A O 1
ATOM 572 N N . ARG A 1 79 ? 31.678 -2.939 -17.853 1.00 93.44 79 ARG A N 1
ATOM 573 C CA . ARG A 1 79 ? 33.019 -3.466 -18.116 1.00 93.44 79 ARG A CA 1
ATOM 574 C C . ARG A 1 79 ? 33.781 -2.672 -19.165 1.00 93.44 79 ARG A C 1
ATOM 576 O O . ARG A 1 79 ? 35.004 -2.731 -19.163 1.00 93.44 79 ARG A O 1
ATOM 583 N N . VAL A 1 80 ? 33.075 -1.958 -20.039 1.00 92.75 80 VAL A N 1
ATOM 584 C CA . VAL A 1 80 ? 33.664 -1.159 -21.116 1.00 92.75 80 VAL A CA 1
ATOM 585 C C . VAL A 1 80 ? 33.005 0.213 -21.153 1.00 92.75 80 VAL A C 1
ATOM 587 O O . VAL A 1 80 ? 31.791 0.336 -20.980 1.00 92.75 80 VAL A O 1
ATOM 590 N N . ASP A 1 81 ? 33.834 1.224 -21.389 1.00 92.19 81 ASP A N 1
ATOM 591 C CA . ASP A 1 81 ? 33.418 2.585 -21.707 1.00 92.19 81 ASP A CA 1
ATOM 592 C C . ASP A 1 81 ? 33.484 2.768 -23.231 1.00 92.19 81 ASP A C 1
ATOM 594 O O . ASP A 1 81 ? 34.559 2.946 -23.803 1.00 92.19 81 ASP A O 1
ATOM 598 N N . ASP A 1 82 ? 32.341 2.601 -23.899 1.00 94.25 82 ASP A N 1
ATOM 599 C CA . ASP A 1 82 ? 32.216 2.643 -25.360 1.00 94.25 82 ASP A CA 1
ATOM 600 C C . ASP A 1 82 ? 31.074 3.595 -25.750 1.00 94.25 82 ASP A C 1
ATOM 602 O O . ASP A 1 82 ? 29.893 3.329 -25.507 1.00 94.25 82 ASP A O 1
ATOM 606 N N . GLU A 1 83 ? 31.425 4.726 -26.367 1.00 94.88 83 GLU A N 1
ATOM 607 C CA . GLU A 1 83 ? 30.454 5.742 -26.791 1.00 94.88 83 GLU A CA 1
ATOM 608 C C . GLU A 1 83 ? 29.482 5.225 -27.861 1.00 94.88 83 GLU A C 1
ATOM 610 O O . GLU A 1 83 ? 28.315 5.624 -27.879 1.00 94.88 83 GLU A O 1
ATOM 615 N N . ALA A 1 84 ? 29.926 4.322 -28.740 1.00 94.81 84 ALA A N 1
ATOM 616 C CA . ALA A 1 84 ? 29.078 3.743 -29.776 1.00 94.81 84 ALA A CA 1
ATOM 617 C C . ALA A 1 84 ? 28.037 2.794 -29.168 1.00 94.81 84 ALA A C 1
ATOM 619 O O . ALA A 1 84 ? 26.880 2.807 -29.595 1.00 94.81 84 ALA A O 1
ATOM 620 N N . LEU A 1 85 ? 28.414 2.034 -28.133 1.00 97.00 85 LEU A N 1
ATOM 621 C CA . LEU A 1 85 ? 27.488 1.227 -27.336 1.00 97.00 85 LEU A CA 1
ATOM 622 C C . LEU A 1 85 ? 26.412 2.100 -26.680 1.00 97.00 85 LEU A C 1
ATOM 624 O O . LEU A 1 85 ? 25.219 1.825 -26.833 1.00 97.00 85 LEU A O 1
ATOM 628 N N . VAL A 1 86 ? 26.815 3.170 -25.985 1.00 97.56 86 VAL A N 1
ATOM 629 C CA . VAL A 1 86 ? 25.873 4.093 -25.326 1.00 97.56 86 VAL A CA 1
ATOM 630 C C . VAL A 1 86 ? 24.934 4.726 -26.353 1.00 97.56 86 VAL A C 1
ATOM 632 O O . VAL A 1 86 ? 23.716 4.714 -26.168 1.00 97.56 86 VAL A O 1
ATOM 635 N N . ALA A 1 87 ? 25.475 5.232 -27.465 1.00 97.50 87 ALA A N 1
ATOM 636 C CA . ALA A 1 87 ? 24.686 5.847 -28.527 1.00 97.50 87 ALA A CA 1
ATOM 637 C C . ALA A 1 87 ? 23.676 4.867 -29.147 1.00 97.50 87 ALA A C 1
ATOM 639 O O . ALA A 1 87 ? 22.527 5.242 -29.389 1.00 97.50 87 ALA A O 1
ATOM 640 N N . ALA A 1 88 ? 24.070 3.612 -29.374 1.00 97.94 88 ALA A N 1
ATOM 641 C CA . ALA A 1 88 ? 23.173 2.587 -29.898 1.00 97.94 88 ALA A CA 1
ATOM 642 C C . ALA A 1 88 ? 22.033 2.271 -28.921 1.00 97.94 88 ALA A C 1
ATOM 644 O O . ALA A 1 88 ? 20.867 2.280 -29.318 1.00 97.94 88 ALA A O 1
ATOM 645 N N . LEU A 1 89 ? 22.341 2.066 -27.636 1.00 98.38 89 LEU A N 1
ATOM 646 C CA . LEU A 1 89 ? 21.331 1.778 -26.613 1.00 98.38 89 LEU A CA 1
ATOM 647 C C . LEU A 1 89 ? 20.331 2.928 -26.443 1.00 98.38 89 LEU A C 1
ATOM 649 O O . LEU A 1 89 ? 19.137 2.667 -26.310 1.00 98.38 89 LEU A O 1
ATOM 653 N N . ARG A 1 90 ? 20.784 4.188 -26.529 1.00 98.56 90 ARG A N 1
ATOM 654 C CA . ARG A 1 90 ? 19.897 5.366 -26.517 1.00 98.56 90 ARG A CA 1
ATOM 655 C C . ARG A 1 90 ? 18.895 5.330 -27.668 1.00 98.56 90 ARG A C 1
ATOM 657 O O . ARG A 1 90 ? 17.693 5.457 -27.446 1.00 98.56 90 ARG A O 1
ATOM 664 N N . ARG A 1 91 ? 19.370 5.099 -28.900 1.00 98.12 91 ARG A N 1
ATOM 665 C CA . ARG A 1 91 ? 18.479 4.990 -30.070 1.00 98.12 91 ARG A CA 1
ATOM 666 C C . ARG A 1 91 ? 17.496 3.836 -29.923 1.00 98.12 91 ARG A C 1
ATOM 668 O O . ARG A 1 91 ? 16.310 4.017 -30.199 1.00 98.12 91 ARG A O 1
ATOM 675 N N . HIS A 1 92 ? 17.977 2.658 -29.527 1.00 98.50 92 HIS A N 1
ATOM 676 C CA . HIS A 1 92 ? 17.139 1.468 -29.462 1.00 98.50 92 HIS A CA 1
ATOM 677 C C . HIS A 1 92 ? 16.097 1.556 -28.354 1.00 98.50 92 HIS A C 1
ATOM 679 O O . HIS A 1 92 ? 14.959 1.184 -28.611 1.00 98.50 92 HIS A O 1
ATOM 685 N N . LEU A 1 93 ? 16.421 2.124 -27.189 1.00 98.62 93 LEU A N 1
ATOM 686 C CA . LEU A 1 93 ? 15.434 2.380 -26.136 1.00 98.62 93 LEU A CA 1
ATOM 687 C C . LEU A 1 93 ? 14.248 3.207 -26.647 1.00 98.62 93 LEU A C 1
ATOM 689 O O . LEU A 1 93 ? 13.112 2.916 -26.302 1.00 98.62 93 LEU A O 1
ATOM 693 N N . VAL A 1 94 ? 14.505 4.212 -27.484 1.00 97.50 94 VAL A N 1
ATOM 694 C CA . VAL A 1 94 ? 13.472 5.152 -27.941 1.00 97.50 94 VAL A CA 1
ATOM 695 C C . VAL A 1 94 ? 12.726 4.671 -29.188 1.00 97.50 94 VAL A C 1
ATOM 697 O O . VAL A 1 94 ? 11.550 4.973 -29.361 1.00 97.50 94 VAL A O 1
ATOM 700 N N . SER A 1 95 ? 13.408 3.978 -30.102 1.00 96.56 95 SER A N 1
ATOM 701 C CA . SER A 1 95 ? 12.916 3.820 -31.481 1.00 96.56 95 SER A CA 1
ATOM 702 C C . SER A 1 95 ? 13.021 2.413 -32.059 1.00 96.56 95 SER A C 1
ATOM 704 O O . SER A 1 95 ? 12.622 2.210 -33.206 1.00 96.56 95 SER A O 1
ATOM 706 N N . HIS A 1 96 ? 13.529 1.429 -31.306 1.00 97.75 96 HIS A N 1
ATOM 707 C CA . HIS A 1 96 ? 13.575 0.053 -31.805 1.00 97.75 96 HIS A CA 1
ATOM 708 C C . HIS A 1 96 ? 12.159 -0.438 -32.142 1.00 97.75 96 HIS A C 1
ATOM 710 O O . HIS A 1 96 ? 11.235 -0.212 -31.366 1.00 97.75 96 HIS A O 1
ATOM 716 N N . ALA A 1 97 ? 11.977 -1.114 -33.280 1.00 96.31 97 ALA A N 1
ATOM 717 C CA . ALA A 1 97 ? 10.653 -1.533 -33.747 1.00 96.31 97 ALA A CA 1
ATOM 718 C C . ALA A 1 97 ? 9.975 -2.534 -32.792 1.00 96.31 97 ALA A C 1
ATOM 720 O O . ALA A 1 97 ? 8.788 -2.411 -32.499 1.00 96.31 97 ALA A O 1
ATOM 721 N N . ASP A 1 98 ? 10.741 -3.495 -32.270 1.00 97.19 98 ASP A N 1
ATOM 722 C CA . ASP A 1 98 ? 10.275 -4.440 -31.250 1.00 97.19 98 ASP A CA 1
ATOM 723 C C . ASP A 1 98 ? 10.243 -3.793 -29.853 1.00 97.19 98 ASP A C 1
ATOM 725 O O . ASP A 1 98 ? 11.280 -3.378 -29.326 1.00 97.19 98 ASP A O 1
ATOM 729 N N . ALA A 1 99 ? 9.054 -3.748 -29.247 1.00 98.06 99 ALA A N 1
ATOM 730 C CA . ALA A 1 99 ? 8.833 -3.251 -27.892 1.00 98.06 99 ALA A CA 1
ATOM 731 C C . ALA A 1 99 ? 9.566 -4.080 -26.828 1.00 98.06 99 ALA A C 1
ATOM 733 O O . ALA A 1 99 ? 10.047 -3.518 -25.846 1.00 98.06 99 ALA A O 1
ATOM 734 N N . LYS A 1 100 ? 9.764 -5.389 -27.041 1.00 97.69 100 LYS A N 1
ATOM 735 C CA . LYS A 1 100 ? 10.494 -6.250 -26.095 1.00 97.69 100 LYS A CA 1
ATOM 736 C C . LYS A 1 100 ? 11.936 -5.796 -25.906 1.00 97.69 100 LYS A C 1
ATOM 738 O O . LYS A 1 100 ? 12.468 -5.904 -24.802 1.00 97.69 100 LYS A O 1
ATOM 743 N N . VAL A 1 101 ? 12.554 -5.265 -26.961 1.00 98.44 101 VAL A N 1
ATOM 744 C CA . VAL A 1 101 ? 13.905 -4.695 -26.905 1.00 98.44 101 VAL A CA 1
ATOM 745 C C . VAL A 1 101 ? 13.902 -3.412 -26.086 1.00 98.44 101 VAL A C 1
ATOM 747 O O . VAL A 1 101 ? 14.681 -3.302 -25.141 1.00 98.44 101 VAL A O 1
ATOM 750 N N . ARG A 1 102 ? 12.990 -2.476 -26.389 1.00 98.69 102 ARG A N 1
ATOM 751 C CA . ARG A 1 102 ? 12.862 -1.206 -25.650 1.00 98.69 102 ARG A CA 1
ATOM 752 C C . ARG A 1 102 ? 12.623 -1.457 -24.161 1.00 98.69 102 ARG A C 1
ATOM 754 O O . ARG A 1 102 ? 13.372 -0.957 -23.324 1.00 98.69 102 ARG A O 1
ATOM 761 N N . ARG A 1 103 ? 11.666 -2.336 -23.846 1.00 98.50 103 ARG A N 1
ATOM 762 C CA . ARG A 1 103 ? 11.334 -2.783 -22.488 1.00 98.50 103 ARG A CA 1
ATOM 763 C C . ARG A 1 103 ? 12.546 -3.373 -21.776 1.00 98.50 103 ARG A C 1
ATOM 765 O O . ARG A 1 103 ? 12.846 -2.993 -20.647 1.00 98.50 103 ARG A O 1
ATOM 772 N N . ARG A 1 104 ? 13.269 -4.291 -22.429 1.00 98.19 104 ARG A N 1
ATOM 773 C CA . ARG A 1 104 ? 14.441 -4.940 -21.828 1.00 98.19 104 ARG A CA 1
ATOM 774 C C . ARG A 1 104 ? 15.551 -3.940 -21.528 1.00 98.19 104 ARG A C 1
ATOM 776 O O . ARG A 1 104 ? 16.154 -4.022 -20.458 1.00 98.19 104 ARG A O 1
ATOM 783 N N . ILE A 1 105 ? 15.803 -3.001 -22.440 1.00 98.69 105 ILE A N 1
ATOM 784 C CA . ILE A 1 105 ? 16.779 -1.931 -22.224 1.00 98.69 105 ILE A CA 1
ATOM 785 C C . ILE A 1 105 ? 16.354 -1.082 -21.021 1.00 98.69 105 ILE A C 1
ATOM 787 O O . ILE A 1 105 ? 17.147 -0.937 -20.092 1.00 98.69 105 ILE A O 1
ATOM 791 N N . ALA A 1 106 ? 15.107 -0.600 -20.982 1.00 98.69 106 ALA A N 1
ATOM 792 C CA . ALA A 1 106 ? 14.580 0.204 -19.875 1.00 98.69 106 ALA A CA 1
ATOM 793 C C . ALA A 1 106 ? 14.741 -0.501 -18.515 1.00 98.69 106 ALA A C 1
ATOM 795 O O . ALA A 1 106 ? 15.377 0.038 -17.604 1.00 98.69 106 ALA A O 1
ATOM 796 N N . TYR A 1 107 ? 14.271 -1.750 -18.421 1.00 98.44 107 TYR A N 1
ATOM 797 C CA . TYR A 1 107 ? 14.387 -2.587 -17.226 1.00 98.44 107 TYR A CA 1
ATOM 798 C C . TYR A 1 107 ? 15.843 -2.707 -16.747 1.00 98.44 107 TYR A C 1
ATOM 800 O O . TYR A 1 107 ? 16.161 -2.452 -15.580 1.00 98.44 107 TYR A O 1
ATOM 808 N N . ARG A 1 108 ? 16.768 -3.072 -17.648 1.00 98.12 108 ARG A N 1
ATOM 809 C CA . ARG A 1 108 ? 18.179 -3.281 -17.289 1.00 98.12 108 ARG A CA 1
ATOM 810 C C . ARG A 1 108 ? 18.877 -1.981 -16.899 1.00 98.12 108 ARG A C 1
ATOM 812 O O . ARG A 1 108 ? 19.664 -1.997 -15.952 1.00 98.12 108 ARG A O 1
ATOM 819 N N . LEU A 1 109 ? 18.579 -0.862 -17.559 1.00 98.44 109 LEU A N 1
ATOM 820 C CA . LEU A 1 109 ? 19.122 0.451 -17.192 1.00 98.44 109 LEU A CA 1
ATOM 821 C C . LEU A 1 109 ? 18.671 0.881 -15.791 1.00 98.44 109 LEU A C 1
ATOM 823 O O . LEU A 1 109 ? 19.498 1.368 -15.015 1.00 98.44 109 LEU A O 1
ATOM 827 N N . GLY A 1 110 ? 17.402 0.640 -15.443 1.00 97.62 110 GLY A N 1
ATOM 828 C CA . GLY A 1 110 ? 16.866 0.868 -14.099 1.00 97.62 110 GLY A CA 1
ATOM 829 C C . GLY A 1 110 ? 17.576 0.022 -13.041 1.00 97.62 110 GLY A C 1
ATOM 830 O O . GLY A 1 110 ? 18.108 0.560 -12.068 1.00 97.62 110 GLY A O 1
ATOM 831 N N . MET A 1 111 ? 17.683 -1.290 -13.274 1.00 97.00 111 MET A N 1
ATOM 832 C CA . MET A 1 111 ? 18.388 -2.222 -12.379 1.00 97.00 111 MET A CA 1
ATOM 833 C C . MET A 1 111 ? 19.855 -1.835 -12.152 1.00 97.00 111 MET A C 1
ATOM 835 O O . MET A 1 111 ? 20.359 -1.925 -11.032 1.00 97.00 111 MET A O 1
ATOM 839 N N . LEU A 1 112 ? 20.539 -1.374 -13.203 1.00 96.56 112 LEU A N 1
ATOM 840 C CA . LEU A 1 112 ? 21.928 -0.911 -13.140 1.00 96.56 112 LEU A CA 1
ATOM 841 C C . LEU A 1 112 ? 22.069 0.565 -12.731 1.00 96.56 112 LEU A C 1
ATOM 843 O O . LEU A 1 112 ? 23.188 1.071 -12.642 1.00 96.56 112 LEU A O 1
ATOM 847 N N . LYS A 1 113 ? 20.957 1.262 -12.466 1.00 96.94 113 LYS A N 1
ATOM 848 C CA . LYS A 1 113 ? 20.904 2.670 -12.044 1.00 96.94 113 LYS A CA 1
ATOM 849 C C . LYS A 1 113 ? 21.698 3.614 -12.965 1.00 96.94 113 LYS A C 1
ATOM 851 O O . LYS A 1 113 ? 22.379 4.525 -12.469 1.00 96.94 113 LYS A O 1
ATOM 856 N N . ARG A 1 114 ? 21.598 3.419 -14.286 1.00 96.94 114 ARG A N 1
ATOM 857 C CA . ARG A 1 114 ? 22.281 4.220 -15.325 1.00 96.94 114 ARG A CA 1
ATOM 858 C C . ARG A 1 114 ? 21.570 5.559 -15.547 1.00 96.94 114 ARG A C 1
ATOM 860 O O . ARG A 1 114 ? 20.567 5.637 -16.247 1.00 96.94 114 ARG A O 1
ATOM 867 N N . SER A 1 115 ? 22.066 6.618 -14.911 1.00 96.75 115 SER A N 1
ATOM 868 C CA . SER A 1 115 ? 21.455 7.958 -14.952 1.00 96.75 115 SER A CA 1
ATOM 869 C C . SER A 1 115 ? 21.714 8.727 -16.242 1.00 96.75 115 SER A C 1
ATOM 871 O O . SER A 1 115 ? 20.980 9.645 -16.573 1.00 96.75 115 SER A O 1
ATOM 873 N N . GLU A 1 116 ? 22.737 8.359 -16.998 1.00 96.19 116 GLU A N 1
ATOM 874 C CA . GLU A 1 116 ? 23.048 8.977 -18.283 1.00 96.19 116 GLU A CA 1
ATOM 875 C C . GLU A 1 116 ? 22.012 8.669 -19.384 1.00 96.19 116 GLU A C 1
ATOM 877 O O . GLU A 1 116 ? 22.144 9.197 -20.486 1.00 96.19 116 GLU A O 1
ATOM 882 N N . PHE A 1 117 ? 20.994 7.847 -19.085 1.00 98.25 117 PHE A N 1
ATOM 883 C CA . PHE A 1 117 ? 19.842 7.537 -19.946 1.00 98.25 117 PHE A CA 1
ATOM 884 C C . PHE A 1 117 ? 18.533 8.184 -19.470 1.00 98.25 117 PHE A C 1
ATOM 886 O O . PHE A 1 117 ? 17.463 7.820 -19.950 1.00 98.25 117 PHE A O 1
ATOM 893 N N . ILE A 1 118 ? 18.571 9.101 -18.493 1.00 98.19 118 ILE A N 1
ATOM 894 C CA . ILE A 1 118 ? 17.352 9.722 -17.941 1.00 98.19 118 ILE A CA 1
ATOM 895 C C . ILE A 1 118 ? 16.497 10.358 -19.046 1.00 98.19 118 ILE A C 1
ATOM 897 O O . ILE A 1 118 ? 15.285 10.165 -19.051 1.00 98.19 118 ILE A O 1
ATOM 901 N N . ALA A 1 119 ? 17.112 11.055 -20.004 1.00 97.44 119 ALA A N 1
ATOM 902 C CA . ALA A 1 119 ? 16.386 11.704 -21.094 1.00 97.44 119 ALA A CA 1
ATOM 903 C C . ALA A 1 119 ? 15.624 10.690 -21.967 1.00 97.44 119 ALA A C 1
ATOM 905 O O . ALA A 1 119 ? 14.452 10.894 -22.284 1.00 97.44 119 ALA A O 1
ATOM 906 N N . GLU A 1 120 ? 16.269 9.579 -22.323 1.00 98.50 120 GLU A N 1
ATOM 907 C CA . GLU A 1 120 ? 15.670 8.515 -23.127 1.00 98.50 120 GLU A CA 1
ATOM 908 C C . GLU A 1 120 ? 14.624 7.720 -22.341 1.00 98.50 120 GLU A C 1
ATOM 910 O O . GLU A 1 120 ? 13.593 7.350 -22.898 1.00 98.50 120 GLU A O 1
ATOM 915 N N . LEU A 1 121 ? 14.839 7.500 -21.042 1.00 98.56 121 LEU A N 1
ATOM 916 C CA . LEU A 1 121 ? 13.852 6.877 -20.161 1.00 98.56 121 LEU A CA 1
ATOM 917 C C . LEU A 1 121 ? 12.610 7.763 -20.000 1.00 98.56 121 LEU A C 1
ATOM 919 O O . LEU A 1 121 ? 11.501 7.249 -20.062 1.00 98.56 121 LEU A O 1
ATOM 923 N N . LEU A 1 122 ? 12.765 9.085 -19.860 1.00 97.50 122 LEU A N 1
ATOM 924 C CA . LEU A 1 122 ? 11.637 10.029 -19.832 1.00 97.50 122 LEU A CA 1
ATOM 925 C C . LEU A 1 122 ? 10.838 10.002 -21.138 1.00 97.50 122 LEU A C 1
ATOM 927 O O . LEU A 1 122 ? 9.624 10.181 -21.121 1.00 97.50 122 LEU A O 1
ATOM 931 N N . GLN A 1 123 ? 11.502 9.780 -22.273 1.00 96.69 123 GLN A N 1
ATOM 932 C CA . GLN A 1 123 ? 10.815 9.591 -23.545 1.00 96.69 123 GLN A CA 1
ATOM 933 C C . GLN A 1 123 ? 10.094 8.236 -23.607 1.00 96.69 123 GLN A C 1
ATOM 935 O O . GLN A 1 123 ? 8.939 8.187 -24.022 1.00 96.69 123 GLN A O 1
ATOM 940 N N . ALA A 1 124 ? 10.748 7.157 -23.169 1.00 97.69 124 ALA A N 1
ATOM 941 C CA . ALA A 1 124 ? 10.173 5.812 -23.129 1.00 97.69 124 ALA A CA 1
ATOM 942 C C . ALA A 1 124 ? 9.029 5.674 -22.108 1.00 97.69 124 ALA A C 1
ATOM 944 O O . ALA A 1 124 ? 8.149 4.842 -22.285 1.00 97.69 124 ALA A O 1
ATOM 945 N N . ALA A 1 125 ? 8.974 6.522 -21.079 1.00 96.38 125 ALA A N 1
ATOM 946 C CA . ALA A 1 125 ? 7.843 6.596 -20.156 1.00 96.38 125 ALA A CA 1
ATOM 947 C C . ALA A 1 125 ? 6.523 6.959 -20.867 1.00 96.38 125 ALA A C 1
ATOM 949 O O . ALA A 1 125 ? 5.460 6.530 -20.432 1.00 96.38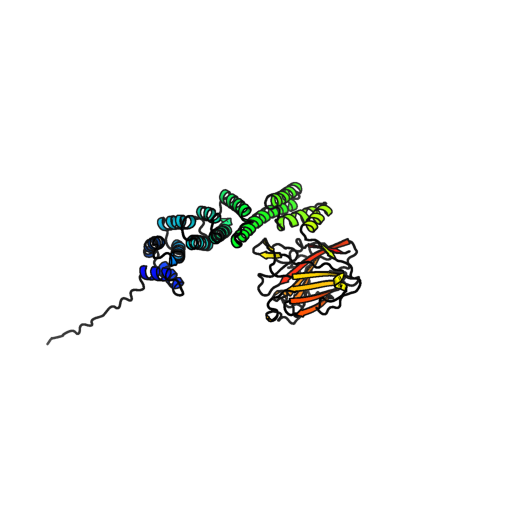 125 ALA A O 1
ATOM 950 N N . GLY A 1 126 ? 6.585 7.692 -21.984 1.00 92.12 126 GLY A N 1
ATOM 951 C CA . GLY A 1 126 ? 5.440 7.991 -22.853 1.00 92.12 126 GLY A CA 1
ATOM 952 C C . GLY A 1 126 ? 5.299 7.049 -24.055 1.00 92.12 126 GLY A C 1
ATOM 953 O O . GLY A 1 126 ? 4.686 7.432 -25.054 1.00 92.12 126 GLY A O 1
ATOM 954 N N . ASP A 1 127 ? 5.919 5.864 -24.023 1.00 96.31 127 ASP A N 1
ATOM 955 C CA . ASP A 1 127 ? 5.800 4.879 -25.102 1.00 96.31 127 ASP A CA 1
ATOM 956 C C . ASP A 1 127 ? 4.341 4.419 -25.277 1.00 96.31 127 ASP A C 1
ATOM 958 O O . ASP A 1 127 ? 3.552 4.384 -24.335 1.00 96.31 127 ASP A O 1
ATOM 962 N N . ARG A 1 128 ? 3.974 4.062 -26.512 1.00 94.31 128 ARG A N 1
ATOM 963 C CA . ARG A 1 128 ? 2.636 3.539 -26.833 1.00 94.31 128 ARG A CA 1
ATOM 964 C C . ARG A 1 128 ? 2.440 2.115 -26.324 1.00 94.31 128 ARG A C 1
ATOM 966 O O . ARG A 1 128 ? 1.304 1.690 -26.142 1.00 94.31 128 ARG A O 1
ATOM 973 N N . ASP A 1 129 ? 3.532 1.372 -26.181 1.00 97.69 129 ASP A N 1
ATOM 974 C CA . ASP A 1 129 ? 3.535 0.056 -25.571 1.00 97.69 129 ASP A CA 1
ATOM 975 C C . ASP A 1 129 ? 3.572 0.198 -24.045 1.00 97.69 129 ASP A C 1
ATOM 977 O O . ASP A 1 129 ? 4.504 0.776 -23.477 1.00 97.69 129 ASP A O 1
ATOM 981 N N . GLY A 1 130 ? 2.536 -0.320 -23.385 1.00 97.31 130 GLY A N 1
ATOM 982 C CA . GLY A 1 130 ? 2.365 -0.167 -21.944 1.00 97.31 130 GLY A CA 1
ATOM 983 C C . GLY A 1 130 ? 3.455 -0.854 -21.119 1.00 97.31 130 GLY A C 1
ATOM 984 O O . GLY A 1 130 ? 3.838 -0.322 -20.080 1.00 97.31 130 GLY A O 1
ATOM 985 N N . GLU A 1 131 ? 4.027 -1.970 -21.587 1.00 97.75 131 GLU A N 1
ATOM 986 C CA . GLU A 1 131 ? 5.112 -2.630 -20.854 1.00 97.75 131 GLU A CA 1
ATOM 987 C C . GLU A 1 131 ? 6.407 -1.808 -20.917 1.00 97.75 131 GLU A C 1
ATOM 989 O O . GLU A 1 131 ? 7.139 -1.720 -19.930 1.00 97.75 131 GLU A O 1
ATOM 994 N N . VAL A 1 132 ? 6.698 -1.188 -22.069 1.00 98.38 132 VAL A N 1
ATOM 995 C CA . VAL A 1 132 ? 7.850 -0.281 -22.215 1.00 98.38 132 VAL A CA 1
ATOM 996 C C . VAL A 1 132 ? 7.679 0.943 -21.322 1.00 98.38 132 VAL A C 1
ATOM 998 O O . VAL A 1 132 ? 8.606 1.288 -20.586 1.00 98.38 132 VAL A O 1
ATOM 1001 N N . SER A 1 133 ? 6.494 1.561 -21.364 1.00 98.00 133 SER A N 1
ATOM 1002 C CA . SER A 1 133 ? 6.149 2.718 -20.535 1.00 98.00 133 SER A CA 1
ATOM 1003 C C . SER A 1 133 ? 6.311 2.401 -19.047 1.00 98.00 133 SER A C 1
ATOM 1005 O O . SER A 1 133 ? 7.032 3.121 -18.354 1.00 98.00 133 SER A O 1
ATOM 1007 N N . ALA A 1 134 ? 5.753 1.280 -18.577 1.00 97.88 134 ALA A N 1
ATOM 1008 C CA . ALA A 1 134 ? 5.839 0.857 -17.181 1.00 97.88 134 ALA A CA 1
ATOM 1009 C C . ALA A 1 134 ? 7.291 0.618 -16.728 1.00 97.88 134 ALA A C 1
ATOM 1011 O O . ALA A 1 134 ? 7.711 1.136 -15.692 1.00 97.88 134 ALA A O 1
ATOM 1012 N N . GLU A 1 135 ? 8.097 -0.112 -17.509 1.00 98.31 135 GLU A N 1
ATOM 1013 C CA . GLU A 1 135 ? 9.499 -0.378 -17.148 1.00 98.31 135 GLU A CA 1
ATOM 1014 C C . GLU A 1 135 ? 10.368 0.886 -17.176 1.00 98.31 135 GLU A C 1
ATOM 1016 O O . GLU A 1 135 ? 11.252 1.055 -16.331 1.00 98.31 135 GLU A O 1
ATOM 1021 N N . ALA A 1 136 ? 10.112 1.806 -18.109 1.00 98.12 136 ALA A N 1
ATOM 1022 C CA . ALA A 1 136 ? 10.788 3.097 -18.140 1.00 98.12 136 ALA A CA 1
ATOM 1023 C C . ALA A 1 136 ? 10.422 3.955 -16.918 1.00 98.12 136 ALA A C 1
ATOM 1025 O O . ALA A 1 136 ? 11.314 4.513 -16.273 1.00 98.12 136 ALA A O 1
ATOM 1026 N N . PHE A 1 137 ? 9.139 4.000 -16.546 1.00 97.12 137 PHE A N 1
ATOM 1027 C CA . PHE A 1 137 ? 8.669 4.695 -15.347 1.00 97.12 137 PHE A CA 1
ATOM 1028 C C . PHE A 1 137 ? 9.299 4.130 -14.075 1.00 97.12 137 PHE A C 1
ATOM 1030 O O . PHE A 1 137 ? 9.869 4.871 -13.272 1.00 97.12 137 PHE A O 1
ATOM 1037 N N . LYS A 1 138 ? 9.294 2.805 -13.932 1.00 97.00 138 LYS A N 1
ATOM 1038 C CA . LYS A 1 138 ? 9.932 2.101 -12.818 1.00 97.00 138 LYS A CA 1
ATOM 1039 C C . LYS A 1 138 ? 11.428 2.400 -12.731 1.00 97.00 138 LYS A C 1
ATOM 1041 O O . LYS A 1 138 ? 11.952 2.670 -11.647 1.00 97.00 138 LYS A O 1
ATOM 1046 N N . ALA A 1 139 ? 12.133 2.402 -13.864 1.00 98.12 139 ALA A N 1
ATOM 1047 C CA . ALA A 1 139 ? 13.543 2.781 -13.917 1.00 98.12 139 ALA A CA 1
ATOM 1048 C C . ALA A 1 139 ? 13.766 4.229 -13.442 1.00 98.12 139 ALA A C 1
ATOM 1050 O O . ALA A 1 139 ? 14.693 4.484 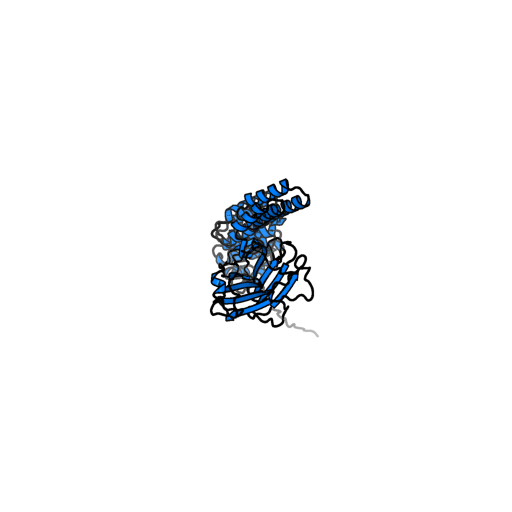-12.668 1.00 98.12 139 ALA A O 1
ATOM 1051 N N . LEU A 1 140 ? 12.903 5.167 -13.838 1.00 98.00 140 LEU A N 1
ATOM 1052 C CA . LEU A 1 140 ? 12.953 6.562 -13.388 1.00 98.00 140 LEU A CA 1
ATOM 1053 C C . LEU A 1 140 ? 12.636 6.710 -11.893 1.00 98.00 140 LEU A C 1
ATOM 1055 O O . LEU A 1 140 ? 13.330 7.456 -11.201 1.00 98.00 140 LEU A O 1
ATOM 1059 N N . ASN A 1 141 ? 11.674 5.946 -11.368 1.00 94.31 141 ASN A N 1
ATOM 1060 C CA . ASN A 1 141 ? 11.367 5.875 -9.936 1.00 94.31 141 ASN A CA 1
ATOM 1061 C C . ASN A 1 141 ? 12.587 5.387 -9.128 1.00 94.31 141 ASN A C 1
ATOM 1063 O O . ASN A 1 141 ? 12.959 6.004 -8.126 1.00 94.31 141 ASN A O 1
ATOM 1067 N N . ILE A 1 142 ? 13.298 4.357 -9.605 1.00 95.25 142 ILE A N 1
ATOM 1068 C CA . ILE A 1 142 ? 14.573 3.896 -9.015 1.00 95.25 142 ILE A CA 1
ATOM 1069 C C . ILE A 1 142 ? 15.648 4.998 -9.069 1.00 95.25 142 ILE A C 1
ATOM 1071 O O . ILE A 1 142 ? 16.447 5.155 -8.137 1.00 95.25 142 ILE A O 1
ATOM 1075 N N . LEU A 1 143 ? 15.680 5.768 -10.157 1.00 96.44 143 LEU A N 1
ATOM 1076 C CA . LEU A 1 143 ? 16.632 6.852 -10.399 1.00 96.44 143 LEU A CA 1
ATOM 1077 C C . LEU A 1 143 ? 16.230 8.190 -9.764 1.00 96.44 143 LEU A C 1
ATOM 1079 O O . LEU A 1 143 ? 16.977 9.153 -9.917 1.00 96.44 143 LEU A O 1
ATOM 1083 N N . ASN A 1 144 ? 15.129 8.270 -9.009 1.00 93.75 144 ASN A N 1
ATOM 1084 C CA . ASN A 1 144 ? 14.534 9.529 -8.541 1.00 93.75 144 ASN A CA 1
ATOM 1085 C C . ASN A 1 144 ? 15.544 10.520 -7.918 1.00 93.75 144 ASN A C 1
ATOM 1087 O O . ASN A 1 144 ? 15.561 11.709 -8.241 1.00 93.75 144 ASN A O 1
ATOM 1091 N N . LYS A 1 145 ? 16.456 10.022 -7.070 1.00 93.75 145 LYS A N 1
ATOM 1092 C CA . LYS A 1 145 ? 17.491 10.844 -6.409 1.00 93.75 145 LYS A CA 1
ATOM 1093 C C . LYS A 1 145 ? 18.512 11.464 -7.374 1.00 93.75 145 LYS A C 1
ATOM 1095 O O . LYS A 1 145 ? 19.210 12.395 -6.985 1.00 93.75 145 LYS A O 1
ATOM 1100 N N . LYS A 1 146 ? 18.625 10.940 -8.595 1.00 96.25 146 LYS A N 1
ATOM 1101 C CA . LYS A 1 146 ? 19.545 11.396 -9.645 1.00 96.25 146 LYS A CA 1
ATOM 1102 C C . LYS A 1 146 ? 18.881 12.303 -10.687 1.00 96.25 146 LYS A C 1
ATOM 1104 O O . LYS A 1 146 ? 19.602 12.901 -11.474 1.00 96.25 146 LYS A O 1
ATOM 1109 N N . LEU A 1 147 ? 17.550 12.399 -10.703 1.00 95.31 147 LEU A N 1
ATOM 1110 C CA . LEU A 1 147 ? 16.826 13.298 -11.606 1.00 95.31 147 LEU A CA 1
ATOM 1111 C C . LEU A 1 147 ? 17.142 14.761 -11.265 1.00 95.31 147 LEU A C 1
ATOM 1113 O O . LEU A 1 147 ? 17.212 15.103 -10.079 1.00 95.31 147 LEU A O 1
ATOM 1117 N N . GLY A 1 148 ? 17.302 15.612 -12.283 1.00 95.62 148 GLY A N 1
ATOM 1118 C CA . GLY A 1 148 ? 17.307 17.068 -12.117 1.00 95.62 148 GLY A CA 1
ATOM 1119 C C . GLY A 1 148 ? 15.929 17.595 -11.704 1.00 95.62 148 GLY A C 1
ATOM 1120 O O . GLY A 1 148 ? 14.955 16.849 -11.679 1.00 95.62 148 GLY A O 1
ATOM 1121 N N . GLU A 1 149 ? 15.829 18.875 -11.349 1.00 94.06 149 GLU A N 1
ATOM 1122 C CA . GLU A 1 149 ? 14.540 19.482 -10.982 1.00 94.06 149 GLU A CA 1
ATOM 1123 C C . GLU A 1 149 ? 13.545 19.452 -12.150 1.00 94.06 149 GLU A C 1
ATOM 1125 O O . GLU A 1 149 ? 12.466 18.887 -12.000 1.00 94.06 149 GLU A O 1
ATOM 1130 N N . GLU A 1 150 ? 13.966 19.914 -13.331 1.00 95.31 150 GLU A N 1
ATOM 1131 C CA . GLU A 1 150 ? 13.153 19.895 -14.557 1.00 95.31 150 GLU A CA 1
ATOM 1132 C C . GLU A 1 150 ? 12.705 18.472 -14.938 1.00 95.31 150 GLU A C 1
ATOM 1134 O O . GLU A 1 150 ? 11.542 18.241 -15.267 1.00 95.31 150 GLU A O 1
ATOM 1139 N N . ASP A 1 151 ? 13.604 17.487 -14.836 1.00 96.31 151 ASP A N 1
ATOM 1140 C CA . ASP A 1 151 ? 13.287 16.083 -15.121 1.00 96.31 151 ASP A CA 1
ATOM 1141 C C . ASP A 1 151 ? 12.255 15.515 -14.140 1.00 96.31 151 ASP A C 1
ATOM 1143 O O . ASP A 1 151 ? 11.382 14.739 -14.534 1.00 96.31 151 ASP A O 1
ATOM 1147 N N . ARG A 1 152 ? 12.343 15.886 -12.853 1.00 95.19 152 ARG A N 1
ATOM 1148 C CA . ARG A 1 152 ? 11.362 15.467 -11.842 1.00 95.19 152 ARG A CA 1
ATOM 1149 C C . ARG A 1 152 ? 10.004 16.083 -12.109 1.00 95.19 152 ARG A C 1
ATOM 1151 O O . ARG A 1 152 ? 9.021 15.367 -11.992 1.00 95.19 152 ARG A O 1
ATOM 1158 N N . GLU A 1 153 ? 9.946 17.366 -12.449 1.00 94.31 153 GLU A N 1
ATOM 1159 C CA . GLU A 1 153 ? 8.686 18.038 -12.777 1.00 94.31 153 GLU A CA 1
ATOM 1160 C C . GLU A 1 153 ? 8.037 17.423 -14.011 1.00 94.31 153 GLU A C 1
ATOM 1162 O O . GLU A 1 153 ? 6.845 17.125 -14.003 1.00 94.31 153 GLU A O 1
ATOM 1167 N N . ARG A 1 154 ? 8.835 17.139 -15.044 1.00 94.44 154 ARG A N 1
ATOM 1168 C CA . ARG A 1 154 ? 8.351 16.437 -16.230 1.00 94.44 154 ARG A CA 1
ATOM 1169 C C . ARG A 1 154 ? 7.814 15.051 -15.884 1.00 94.44 154 ARG A C 1
ATOM 1171 O O . ARG A 1 154 ? 6.7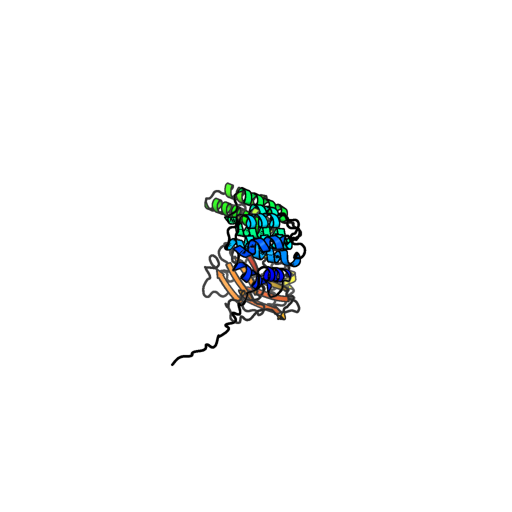61 14.675 -16.383 1.00 94.44 154 ARG A O 1
ATOM 1178 N N . LEU A 1 155 ? 8.516 14.294 -15.044 1.00 95.81 155 LEU A N 1
ATOM 1179 C CA . LEU A 1 155 ? 8.061 12.975 -14.607 1.00 95.81 155 LEU A CA 1
ATOM 1180 C C . LEU A 1 155 ? 6.777 13.050 -13.767 1.00 95.81 155 LEU A C 1
ATOM 1182 O O . LEU A 1 155 ? 5.876 12.245 -13.981 1.00 95.81 155 LEU A O 1
ATOM 1186 N N . ASP A 1 156 ? 6.693 14.016 -12.846 1.00 95.75 156 ASP A N 1
ATOM 1187 C CA . ASP A 1 156 ? 5.511 14.279 -12.015 1.00 95.75 156 ASP A CA 1
ATOM 1188 C C . ASP A 1 156 ? 4.291 14.592 -12.898 1.00 95.75 156 ASP A C 1
ATOM 1190 O O . ASP A 1 156 ? 3.204 14.079 -12.642 1.00 95.75 156 ASP A O 1
ATOM 1194 N N . GLN A 1 157 ? 4.474 15.389 -13.956 1.00 94.50 157 GLN A N 1
ATOM 1195 C CA . GLN A 1 157 ? 3.416 15.728 -14.908 1.00 94.50 157 GLN A CA 1
ATOM 1196 C C . GLN A 1 157 ? 2.982 14.518 -15.744 1.00 94.50 157 GLN A C 1
ATOM 1198 O O . GLN A 1 157 ? 1.789 14.238 -15.843 1.00 94.50 157 GLN A O 1
ATOM 1203 N N . THR A 1 158 ? 3.935 13.759 -16.295 1.00 95.06 158 THR A N 1
ATOM 1204 C CA . THR A 1 158 ? 3.623 12.531 -17.043 1.00 95.06 158 THR A CA 1
ATOM 1205 C C . THR A 1 158 ? 2.884 11.519 -16.162 1.00 95.06 158 THR A C 1
ATOM 1207 O O . THR A 1 158 ? 1.990 10.831 -16.640 1.00 95.06 158 THR A O 1
ATOM 1210 N N . ALA A 1 159 ? 3.219 11.424 -14.870 1.00 96.44 159 ALA A N 1
ATOM 1211 C CA . ALA A 1 159 ? 2.541 10.512 -13.953 1.00 96.44 159 ALA A CA 1
ATOM 1212 C C . ALA A 1 159 ? 1.052 10.862 -13.808 1.00 96.44 159 ALA A C 1
ATOM 1214 O O . ALA A 1 159 ? 0.211 9.977 -13.925 1.00 96.44 159 ALA A O 1
ATOM 1215 N N . LEU A 1 160 ? 0.717 12.147 -13.645 1.00 95.75 160 LEU A N 1
ATOM 1216 C CA . LEU A 1 160 ? -0.677 12.602 -13.582 1.00 95.75 160 LEU A CA 1
ATOM 1217 C C . LEU A 1 160 ? -1.465 12.254 -14.854 1.00 95.75 160 LEU A C 1
ATOM 1219 O O . LEU A 1 160 ? -2.618 11.842 -14.770 1.00 95.75 160 LEU A O 1
ATOM 1223 N N . GLU A 1 161 ? -0.841 12.378 -16.027 1.00 94.44 161 GLU A N 1
ATOM 1224 C CA . GLU A 1 161 ? -1.459 12.043 -17.320 1.00 94.44 161 GLU A CA 1
ATOM 1225 C C . GLU A 1 161 ? -1.714 10.537 -17.495 1.00 94.44 161 GLU A C 1
ATOM 1227 O O . GLU A 1 161 ? -2.572 10.141 -18.285 1.00 94.44 161 GLU A O 1
ATOM 1232 N N . LEU A 1 162 ? -0.980 9.697 -16.761 1.00 94.56 162 LEU A N 1
ATOM 1233 C CA . LEU A 1 162 ? -0.995 8.240 -16.892 1.00 94.56 162 LEU A CA 1
ATOM 1234 C C . LEU A 1 162 ? -1.756 7.507 -15.778 1.00 94.56 162 LEU A C 1
ATOM 1236 O O . LEU A 1 162 ? -1.846 6.278 -15.838 1.00 94.56 162 LEU A O 1
ATOM 1240 N N . LEU A 1 163 ? -2.346 8.223 -14.814 1.00 93.38 163 LEU A N 1
ATOM 1241 C CA . LEU A 1 163 ? -3.165 7.624 -13.747 1.00 93.38 163 LEU A CA 1
ATOM 1242 C C . LEU A 1 163 ? -4.322 6.771 -14.299 1.00 93.38 163 LEU A C 1
ATOM 1244 O O . LEU A 1 163 ? -4.631 5.722 -13.745 1.00 93.38 163 LEU A O 1
ATOM 1248 N N . GLU A 1 164 ? -4.885 7.167 -15.443 1.00 93.00 164 GLU A N 1
ATOM 1249 C CA . GLU A 1 164 ? -5.996 6.478 -16.121 1.00 93.00 164 GLU A CA 1
ATOM 1250 C C . GLU A 1 164 ? -5.535 5.610 -17.309 1.00 93.00 164 GLU A C 1
ATOM 1252 O O . GLU A 1 164 ? -6.318 5.264 -18.197 1.00 93.00 164 GLU A O 1
ATOM 1257 N N . SER A 1 165 ? -4.242 5.274 -17.382 1.00 94.88 165 SER A N 1
ATOM 1258 C CA . SER A 1 165 ? -3.709 4.417 -18.448 1.00 94.88 165 SER A CA 1
ATOM 1259 C C . SER A 1 165 ? -4.444 3.068 -18.492 1.00 94.88 165 SER A C 1
ATOM 1261 O O . SER A 1 165 ? -4.692 2.479 -17.445 1.00 94.88 165 SER A O 1
ATOM 1263 N N . PRO A 1 166 ? -4.750 2.484 -19.666 1.00 94.00 166 PRO A N 1
ATOM 1264 C CA . PRO A 1 166 ? -5.361 1.154 -19.726 1.00 94.00 166 PRO A CA 1
ATOM 1265 C C . PRO A 1 166 ? -4.408 0.045 -19.249 1.00 94.00 166 PRO A C 1
ATOM 1267 O O . PRO A 1 166 ? -4.864 -1.028 -18.855 1.00 94.00 166 PRO A O 1
ATOM 1270 N N . HIS A 1 167 ? -3.095 0.295 -19.257 1.00 95.88 167 HIS A N 1
ATOM 1271 C CA . HIS A 1 167 ? -2.096 -0.668 -18.809 1.00 95.88 167 HIS A CA 1
ATOM 1272 C C . HIS A 1 167 ? -1.878 -0.561 -17.296 1.00 95.88 167 HIS A C 1
ATOM 1274 O O . HIS A 1 167 ? -1.414 0.465 -16.801 1.00 95.88 167 HIS A O 1
ATOM 1280 N N . GLU A 1 168 ? -2.152 -1.646 -16.577 1.00 92.31 168 GLU A N 1
ATOM 1281 C CA . GLU A 1 168 ? -2.072 -1.722 -15.115 1.00 92.31 168 GLU A CA 1
ATOM 1282 C C . GLU A 1 168 ? -0.716 -1.270 -14.571 1.00 92.31 168 GLU A C 1
ATOM 1284 O O . GLU A 1 168 ? -0.655 -0.277 -13.856 1.00 92.31 168 GLU A O 1
ATOM 1289 N N . GLY A 1 169 ? 0.388 -1.877 -15.020 1.00 93.25 169 GLY A N 1
ATOM 1290 C CA . GLY A 1 169 ? 1.725 -1.502 -14.542 1.00 93.25 169 GLY A CA 1
ATOM 1291 C C . GLY A 1 169 ? 2.121 -0.042 -14.815 1.00 93.25 169 GLY A C 1
ATOM 1292 O O . GLY A 1 169 ? 3.006 0.483 -14.146 1.00 93.25 169 GLY A O 1
ATOM 1293 N N . VAL A 1 170 ? 1.468 0.638 -15.769 1.00 96.38 170 VAL A N 1
ATOM 1294 C CA . VAL A 1 170 ? 1.688 2.076 -15.996 1.00 96.38 170 VAL A CA 1
ATOM 1295 C C . VAL A 1 170 ? 0.938 2.885 -14.942 1.00 96.38 170 VAL A C 1
ATOM 1297 O O . VAL A 1 170 ? 1.540 3.769 -14.334 1.00 96.38 170 VAL A O 1
ATOM 1300 N N . ARG A 1 171 ? -0.341 2.556 -14.692 1.00 94.56 171 ARG A N 1
ATOM 1301 C CA . ARG A 1 171 ? -1.124 3.179 -13.612 1.00 94.56 171 ARG A CA 1
ATOM 1302 C C . ARG A 1 171 ? -0.430 3.008 -12.269 1.00 94.56 171 ARG A C 1
ATOM 1304 O O . ARG A 1 171 ? -0.335 3.967 -11.516 1.00 94.56 171 ARG A O 1
ATOM 1311 N N . GLU A 1 172 ? 0.102 1.819 -11.988 1.00 92.88 172 GLU A N 1
ATOM 1312 C CA . GLU A 1 172 ? 0.798 1.549 -10.730 1.00 92.88 172 GLU A CA 1
ATOM 1313 C C . GLU A 1 172 ? 2.005 2.470 -10.522 1.00 92.88 172 GLU A C 1
ATOM 1315 O O . GLU A 1 172 ? 2.112 3.147 -9.500 1.00 92.88 172 GLU A O 1
ATOM 1320 N N . GLU A 1 173 ? 2.929 2.514 -11.484 1.00 94.69 173 GLU A N 1
ATOM 1321 C CA . GLU A 1 173 ? 4.155 3.305 -11.347 1.00 94.69 173 GLU A CA 1
ATOM 1322 C C . GLU A 1 173 ? 3.875 4.818 -11.365 1.00 94.69 173 GLU A C 1
ATOM 1324 O O . GLU A 1 173 ? 4.584 5.580 -10.694 1.00 94.69 173 GLU A O 1
ATOM 1329 N N . ALA A 1 174 ? 2.821 5.248 -12.068 1.00 95.38 174 ALA A N 1
ATOM 1330 C CA . ALA A 1 174 ? 2.301 6.610 -12.017 1.00 95.38 174 ALA A CA 1
ATOM 1331 C C . ALA A 1 174 ? 1.732 6.952 -10.628 1.00 95.38 174 ALA A C 1
ATOM 1333 O O . ALA A 1 174 ? 2.129 7.960 -10.043 1.00 95.38 174 ALA A O 1
ATOM 1334 N N . SER A 1 175 ? 0.885 6.093 -10.054 1.00 94.44 175 SER A N 1
ATOM 1335 C CA . SER A 1 175 ? 0.316 6.270 -8.710 1.00 94.44 175 SER A CA 1
ATOM 1336 C C . SER A 1 175 ? 1.395 6.326 -7.633 1.00 94.44 175 SER A C 1
ATOM 1338 O O . SER A 1 175 ? 1.385 7.235 -6.804 1.00 94.44 175 SER A O 1
ATOM 1340 N N . ILE A 1 176 ? 2.398 5.439 -7.692 1.00 92.56 176 ILE A N 1
ATOM 1341 C CA . ILE A 1 176 ? 3.568 5.487 -6.798 1.00 92.56 176 ILE A CA 1
ATOM 1342 C C . ILE A 1 176 ? 4.237 6.860 -6.875 1.00 92.56 176 ILE A C 1
ATOM 1344 O O . ILE A 1 176 ? 4.589 7.448 -5.850 1.00 92.56 176 ILE A O 1
ATOM 1348 N N . ARG A 1 177 ? 4.434 7.383 -8.090 1.00 94.81 177 ARG A N 1
ATOM 1349 C CA . ARG A 1 177 ? 5.098 8.669 -8.297 1.00 94.81 177 ARG A CA 1
ATOM 1350 C C . ARG A 1 177 ? 4.279 9.835 -7.742 1.00 94.81 177 ARG A C 1
ATOM 1352 O O . ARG A 1 177 ? 4.837 10.681 -7.039 1.00 94.81 177 ARG A O 1
ATOM 1359 N N . VAL A 1 178 ? 2.979 9.864 -8.030 1.00 96.06 178 VAL A N 1
ATOM 1360 C CA . VAL A 1 178 ? 2.050 10.892 -7.539 1.00 96.06 178 VAL A CA 1
ATOM 1361 C C . VAL A 1 178 ? 2.012 10.887 -6.011 1.00 96.06 178 VAL A C 1
ATOM 1363 O O . VAL A 1 178 ? 2.207 11.930 -5.388 1.00 96.06 178 VAL A O 1
ATOM 1366 N N . GLU A 1 179 ? 1.880 9.718 -5.387 1.00 94.69 179 GLU A N 1
ATOM 1367 C CA . GLU A 1 179 ? 1.815 9.588 -3.928 1.00 94.69 179 GLU A CA 1
ATOM 1368 C C . GLU A 1 179 ? 3.149 9.921 -3.244 1.00 94.69 179 GLU A C 1
ATOM 1370 O O . GLU A 1 179 ? 3.168 10.531 -2.175 1.00 94.69 179 GLU A O 1
ATOM 1375 N N . GLN A 1 180 ? 4.294 9.656 -3.884 1.00 93.00 180 GLN A N 1
ATOM 1376 C CA . GLN A 1 180 ? 5.587 10.161 -3.402 1.00 93.00 180 GLN A CA 1
ATOM 1377 C C . GLN A 1 180 ? 5.643 11.695 -3.389 1.00 93.00 180 GLN A C 1
ATOM 1379 O O . GLN A 1 180 ? 6.211 12.291 -2.464 1.00 93.00 180 GLN A O 1
ATOM 1384 N N . ARG A 1 181 ? 5.072 12.353 -4.408 1.00 95.25 181 ARG A N 1
ATOM 1385 C CA . ARG A 1 181 ? 5.014 13.817 -4.473 1.00 95.25 181 ARG A CA 1
ATOM 1386 C C . ARG A 1 181 ? 4.056 14.379 -3.425 1.00 95.25 181 ARG A C 1
ATOM 1388 O O . ARG A 1 181 ? 4.447 15.310 -2.719 1.00 95.25 181 ARG A O 1
ATOM 1395 N N . VAL A 1 182 ? 2.873 13.782 -3.269 1.00 96.50 182 VAL A N 1
ATOM 1396 C CA . VAL A 1 182 ? 1.920 14.100 -2.193 1.00 96.50 182 VAL A CA 1
ATOM 1397 C C . VAL A 1 182 ? 2.601 13.969 -0.833 1.00 96.50 182 VAL A C 1
ATOM 1399 O O . VAL A 1 182 ? 2.642 14.937 -0.077 1.00 96.50 182 VAL A O 1
ATOM 1402 N N . GLY A 1 183 ? 3.240 12.833 -0.546 1.00 94.69 183 GLY A N 1
ATOM 1403 C CA . GLY A 1 183 ? 3.924 12.587 0.723 1.00 94.69 183 GLY A CA 1
ATOM 1404 C C . GLY A 1 183 ? 4.985 13.640 1.064 1.00 94.69 183 GLY A C 1
ATOM 1405 O O . GLY A 1 183 ? 5.118 14.026 2.229 1.00 94.69 183 GLY A O 1
ATOM 1406 N N . LYS A 1 184 ? 5.698 14.175 0.059 1.00 95.12 184 LYS A N 1
ATOM 1407 C CA . LYS A 1 184 ? 6.641 15.291 0.245 1.00 95.12 184 LYS A CA 1
ATOM 1408 C C . LYS A 1 184 ? 5.929 16.578 0.674 1.00 95.12 184 LYS A C 1
ATOM 1410 O O . LYS A 1 184 ? 6.392 17.224 1.613 1.00 95.12 184 LYS A O 1
ATOM 1415 N N . ILE A 1 185 ? 4.823 16.930 0.018 1.00 98.12 185 ILE A N 1
ATOM 1416 C CA . ILE A 1 185 ? 4.018 18.115 0.357 1.00 98.12 185 ILE A CA 1
ATOM 1417 C C . ILE A 1 185 ? 3.438 17.968 1.771 1.00 98.12 185 ILE A C 1
ATOM 1419 O O . ILE A 1 185 ? 3.571 18.872 2.593 1.00 98.12 185 ILE A O 1
ATOM 1423 N N . LEU A 1 186 ? 2.881 16.799 2.100 1.00 96.69 186 LEU A N 1
ATOM 1424 C CA . LEU A 1 186 ? 2.346 16.516 3.436 1.00 96.69 186 LEU A CA 1
ATOM 1425 C C . LEU A 1 186 ? 3.436 16.561 4.518 1.00 96.69 186 LEU A C 1
ATOM 1427 O O . LEU A 1 186 ? 3.182 16.990 5.641 1.00 96.69 186 LEU A O 1
ATOM 1431 N N . GLY A 1 187 ? 4.666 16.153 4.191 1.00 96.75 187 GLY A N 1
ATOM 1432 C CA . GLY A 1 187 ? 5.820 16.311 5.076 1.00 96.75 187 GLY A CA 1
ATOM 1433 C C . GLY A 1 187 ? 6.102 17.775 5.415 1.00 96.75 187 GLY A C 1
ATOM 1434 O O . GLY A 1 187 ? 6.296 18.100 6.584 1.00 96.75 187 GLY A O 1
ATOM 1435 N N . GLN A 1 188 ? 6.053 18.659 4.415 1.00 98.25 188 GLN A N 1
ATOM 1436 C CA . GLN A 1 188 ? 6.199 20.105 4.614 1.00 98.25 188 GLN A CA 1
ATOM 1437 C C . GLN A 1 188 ? 5.035 20.677 5.435 1.00 98.25 188 GLN A C 1
ATOM 1439 O O . GLN A 1 188 ? 5.265 21.481 6.334 1.00 98.25 188 GLN A O 1
ATOM 1444 N N . ALA A 1 189 ? 3.801 20.225 5.181 1.00 98.06 189 ALA A N 1
ATOM 1445 C CA . ALA A 1 189 ? 2.624 20.661 5.931 1.00 98.06 189 ALA A CA 1
ATOM 1446 C C . ALA A 1 189 ? 2.748 20.320 7.426 1.00 98.06 189 ALA A C 1
ATOM 1448 O O . ALA A 1 189 ? 2.562 21.183 8.281 1.00 98.06 189 ALA A O 1
ATOM 1449 N N . ARG A 1 190 ? 3.152 19.085 7.756 1.00 95.44 190 ARG A N 1
ATOM 1450 C CA . ARG A 1 190 ? 3.409 18.659 9.146 1.00 95.44 190 ARG A CA 1
ATOM 1451 C C . ARG A 1 190 ? 4.544 19.444 9.805 1.00 95.44 190 ARG A C 1
ATOM 1453 O O . ARG A 1 190 ? 4.466 19.773 10.990 1.00 95.44 190 ARG A O 1
ATOM 1460 N N . GLU A 1 191 ? 5.593 19.770 9.052 1.00 97.69 191 GLU A N 1
ATOM 1461 C CA . GLU A 1 191 ? 6.677 20.623 9.546 1.00 97.69 191 GLU A CA 1
ATOM 1462 C C . GLU A 1 191 ? 6.172 22.038 9.882 1.00 97.69 191 GLU A C 1
ATOM 1464 O O . GLU A 1 191 ? 6.505 22.568 10.943 1.00 97.69 191 GLU A O 1
ATOM 1469 N N . ALA A 1 192 ? 5.318 22.619 9.034 1.00 97.75 192 ALA A N 1
ATOM 1470 C CA . ALA A 1 192 ? 4.677 23.909 9.285 1.00 97.75 192 ALA A CA 1
ATOM 1471 C C . ALA A 1 192 ? 3.772 23.866 10.532 1.00 97.75 192 ALA A C 1
ATOM 1473 O O . ALA A 1 192 ? 3.863 24.762 11.373 1.00 97.75 192 ALA A O 1
ATOM 1474 N N . VAL A 1 193 ? 2.986 22.796 10.733 1.00 95.69 193 VAL A N 1
ATOM 1475 C CA . VAL A 1 193 ? 2.210 22.585 11.977 1.00 95.69 193 VAL A CA 1
ATOM 1476 C C . VAL A 1 193 ? 3.129 22.555 13.200 1.00 95.69 193 VAL A C 1
ATOM 1478 O O . VAL A 1 193 ? 2.877 23.258 14.177 1.00 95.69 193 VAL A O 1
ATOM 1481 N N . THR A 1 194 ? 4.239 21.814 13.133 1.00 95.44 194 THR A N 1
ATOM 1482 C CA . THR A 1 194 ? 5.224 21.721 14.231 1.00 95.44 194 THR A CA 1
ATOM 1483 C C . THR A 1 194 ? 5.832 23.086 14.575 1.00 95.44 194 THR A C 1
ATOM 1485 O O . THR A 1 194 ? 6.152 23.366 15.729 1.00 95.44 194 THR A O 1
ATOM 1488 N N . LYS A 1 195 ? 5.964 23.964 13.576 1.00 97.00 195 LYS A N 1
ATOM 1489 C CA . LYS A 1 195 ? 6.425 25.353 13.720 1.00 97.00 195 LYS A CA 1
ATOM 1490 C C . LYS A 1 195 ? 5.306 26.341 14.084 1.00 97.00 195 LYS A C 1
ATOM 1492 O O . LYS A 1 195 ? 5.568 27.541 14.138 1.00 97.00 195 LYS A O 1
ATOM 1497 N N . ALA A 1 196 ? 4.084 25.861 14.333 1.00 96.06 196 ALA A N 1
ATOM 1498 C CA . ALA A 1 196 ? 2.879 26.659 14.574 1.00 96.06 196 ALA A CA 1
ATOM 1499 C C . ALA A 1 196 ? 2.508 27.621 13.420 1.00 96.06 196 ALA A C 1
ATOM 1501 O O . ALA A 1 196 ? 1.880 28.657 13.635 1.00 96.06 196 ALA A O 1
ATOM 1502 N N . GLN A 1 197 ? 2.873 27.280 12.182 1.00 97.56 197 GLN A N 1
ATOM 1503 C CA . GLN A 1 197 ? 2.560 28.030 10.961 1.00 97.56 197 GLN A CA 1
ATOM 1504 C C . GLN A 1 197 ? 1.278 27.478 10.311 1.00 97.56 197 GLN A C 1
ATOM 1506 O O . GLN A 1 197 ? 1.310 26.875 9.241 1.00 97.56 197 GLN A O 1
ATOM 1511 N N . ILE A 1 198 ? 0.135 27.650 10.982 1.00 96.19 198 ILE A N 1
ATOM 1512 C CA . ILE A 1 198 ? -1.126 26.968 10.622 1.00 96.19 198 ILE A CA 1
ATOM 1513 C C . ILE A 1 198 ? -1.651 27.354 9.230 1.00 96.19 198 ILE A C 1
ATOM 1515 O O . ILE A 1 198 ? -2.110 26.487 8.493 1.00 96.19 198 ILE A O 1
ATOM 1519 N N . GLU A 1 199 ? -1.540 28.622 8.830 1.00 96.62 199 GLU A N 1
ATOM 1520 C CA . GLU A 1 199 ? -1.960 29.073 7.490 1.00 96.62 199 GLU A CA 1
ATOM 1521 C C . GLU A 1 199 ? -1.093 28.467 6.374 1.00 96.62 199 GLU A C 1
ATOM 1523 O O . GLU A 1 199 ? -1.596 28.089 5.316 1.00 96.62 199 GLU A O 1
ATOM 1528 N N . GLU A 1 200 ? 0.215 28.338 6.617 1.00 97.88 200 GLU A N 1
ATOM 1529 C CA . GLU A 1 200 ? 1.140 27.687 5.686 1.00 97.88 200 GLU A CA 1
ATOM 1530 C C . GLU A 1 200 ? 0.835 26.189 5.581 1.00 97.88 200 GLU A C 1
ATOM 1532 O O . GLU A 1 200 ? 0.786 25.649 4.477 1.00 97.88 200 GLU A O 1
ATOM 1537 N N . ALA A 1 201 ? 0.559 25.530 6.711 1.00 98.00 201 ALA A N 1
ATOM 1538 C CA . ALA A 1 201 ? 0.153 24.131 6.737 1.00 98.00 201 ALA A CA 1
ATOM 1539 C C . ALA A 1 201 ? -1.149 23.885 5.955 1.00 98.00 201 ALA A C 1
ATOM 1541 O O . ALA A 1 201 ? -1.179 22.983 5.119 1.00 98.00 201 ALA A O 1
ATOM 1542 N N . ASP A 1 202 ? -2.193 24.697 6.170 1.00 97.00 202 ASP A N 1
ATOM 1543 C CA . ASP A 1 202 ? -3.466 24.587 5.435 1.00 97.00 202 ASP A CA 1
ATOM 1544 C C . ASP A 1 202 ? -3.244 24.749 3.924 1.00 97.00 202 ASP A C 1
ATOM 1546 O O . ASP A 1 202 ? -3.699 23.923 3.132 1.00 97.00 202 ASP A O 1
ATOM 1550 N N . SER A 1 203 ? -2.457 25.753 3.519 1.00 98.12 203 SER A N 1
ATOM 1551 C CA . SER A 1 203 ? -2.077 25.966 2.115 1.00 98.12 203 SER A CA 1
ATOM 1552 C C . SER A 1 203 ? -1.354 24.753 1.518 1.00 98.12 203 SER A C 1
ATOM 1554 O O . SER A 1 203 ? -1.646 24.338 0.394 1.00 98.12 203 SER A O 1
ATOM 1556 N N . LEU A 1 204 ? -0.450 24.126 2.277 1.00 98.56 204 LEU A N 1
ATOM 1557 C CA . LEU A 1 204 ? 0.266 22.932 1.834 1.00 98.56 204 LEU A CA 1
ATOM 1558 C C . LEU A 1 204 ? -0.665 21.717 1.699 1.00 98.56 204 LEU A C 1
ATOM 1560 O O . LEU A 1 204 ? -0.591 21.035 0.675 1.00 98.56 204 LEU A O 1
ATOM 1564 N N . TYR A 1 205 ? -1.582 21.476 2.641 1.00 98.06 205 TYR A N 1
ATOM 1565 C CA . TYR A 1 205 ? -2.592 20.416 2.505 1.00 98.06 205 TYR A CA 1
ATOM 1566 C C . TYR A 1 205 ? -3.486 20.632 1.278 1.00 98.06 205 TYR A C 1
ATOM 1568 O O . TYR A 1 205 ? -3.697 19.704 0.495 1.00 98.06 205 TYR A O 1
ATOM 1576 N N . TRP A 1 206 ? -3.932 21.867 1.040 1.00 97.62 206 TRP A N 1
ATOM 1577 C CA . TRP A 1 206 ? -4.669 22.215 -0.176 1.00 97.62 206 TRP A CA 1
ATOM 1578 C C . TRP A 1 206 ? -3.849 22.014 -1.444 1.00 97.62 206 TRP A C 1
ATOM 1580 O O . TRP A 1 206 ? -4.385 21.541 -2.442 1.00 97.62 206 TRP A O 1
ATOM 1590 N N . SER A 1 207 ? -2.554 22.328 -1.422 1.00 98.12 207 SER A N 1
ATOM 1591 C CA . SER A 1 207 ? -1.681 22.108 -2.577 1.00 98.12 207 SER A CA 1
ATOM 1592 C C . SER A 1 207 ? -1.501 20.620 -2.898 1.00 98.12 207 SER A C 1
ATOM 1594 O O . SER A 1 207 ? -1.429 20.262 -4.072 1.00 98.12 207 SER A O 1
ATOM 1596 N N . ALA A 1 208 ? -1.499 19.745 -1.884 1.00 98.12 208 ALA A N 1
ATOM 1597 C CA . ALA A 1 208 ? -1.460 18.298 -2.083 1.00 98.12 208 ALA A CA 1
ATOM 1598 C C . ALA A 1 208 ? -2.734 17.798 -2.780 1.00 98.12 208 ALA A C 1
ATOM 1600 O O . ALA A 1 208 ? -2.641 17.052 -3.752 1.00 98.12 208 ALA A O 1
ATOM 1601 N N . LEU A 1 209 ? -3.907 18.267 -2.345 1.00 97.31 209 LEU A N 1
ATOM 1602 C CA . LEU A 1 209 ? -5.190 17.931 -2.972 1.00 97.31 209 LEU A CA 1
ATOM 1603 C C . LEU A 1 209 ? -5.360 18.561 -4.355 1.00 97.31 209 LEU A C 1
ATOM 1605 O O . LEU A 1 209 ? -5.923 17.940 -5.245 1.00 97.31 209 LEU A O 1
ATOM 1609 N N . ALA A 1 210 ? -4.847 19.770 -4.576 1.00 97.25 210 ALA A N 1
ATOM 1610 C CA . ALA A 1 210 ? -4.844 20.379 -5.903 1.00 97.25 210 ALA A CA 1
ATOM 1611 C C . ALA A 1 210 ? -3.970 19.586 -6.888 1.00 97.25 210 ALA A C 1
ATOM 1613 O O . ALA A 1 210 ? -4.285 19.523 -8.074 1.00 97.25 210 ALA A O 1
ATOM 1614 N N . TYR A 1 211 ? -2.884 18.982 -6.396 1.00 97.19 211 TYR A N 1
ATOM 1615 C CA . TYR A 1 211 ? -2.007 18.122 -7.184 1.00 97.19 211 TYR A CA 1
ATOM 1616 C C . TYR A 1 211 ? -2.627 16.739 -7.446 1.00 97.19 211 TYR A C 1
ATOM 1618 O O . TYR A 1 211 ? -2.576 16.258 -8.574 1.00 97.19 211 TYR A O 1
ATOM 1626 N N . ALA A 1 212 ? -3.232 16.117 -6.431 1.00 96.38 212 ALA A N 1
ATOM 1627 C CA . ALA A 1 212 ? -3.866 14.803 -6.527 1.00 96.38 212 ALA A CA 1
ATOM 1628 C C . ALA A 1 212 ? -5.194 14.773 -5.739 1.00 96.38 212 ALA A C 1
ATOM 1630 O O . ALA A 1 212 ? -5.208 14.362 -4.576 1.00 96.38 212 ALA A O 1
ATOM 1631 N N . PRO A 1 213 ? -6.321 15.180 -6.359 1.00 94.50 213 PRO A N 1
ATOM 1632 C CA . PRO A 1 213 ? -7.605 15.328 -5.663 1.00 94.50 213 PRO A CA 1
ATOM 1633 C C . PRO A 1 213 ? -8.128 14.041 -5.022 1.00 94.50 213 PRO A C 1
ATOM 1635 O O . PRO A 1 213 ? -8.741 14.089 -3.962 1.0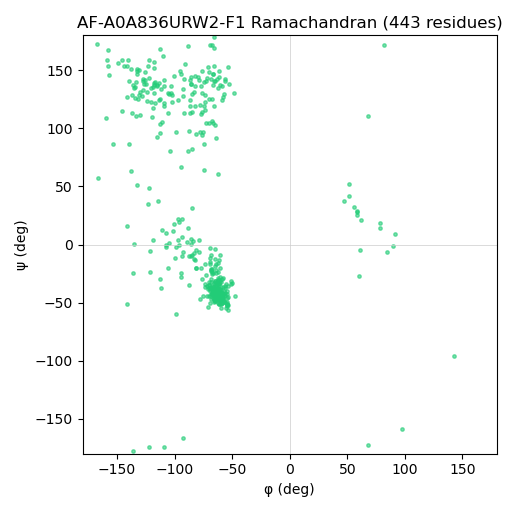0 94.50 213 PRO A O 1
ATOM 1638 N N . ASN A 1 214 ? -7.838 12.895 -5.642 1.00 91.62 214 ASN A N 1
ATOM 1639 C CA . ASN A 1 214 ? -8.287 11.580 -5.185 1.00 91.62 214 ASN A CA 1
ATOM 1640 C C . ASN A 1 214 ? -7.257 10.874 -4.286 1.00 91.62 214 ASN A C 1
ATOM 1642 O O . ASN A 1 214 ? -7.446 9.711 -3.937 1.00 91.62 214 ASN A O 1
ATOM 1646 N N . SER A 1 215 ? -6.159 11.541 -3.906 1.00 93.88 215 SER A N 1
ATOM 1647 C CA . SER A 1 215 ? -5.157 10.939 -3.024 1.00 93.88 215 SER A CA 1
ATOM 1648 C C . SER A 1 215 ? -5.749 10.697 -1.640 1.00 93.88 215 SER A C 1
ATOM 1650 O O . SER A 1 215 ? -6.150 11.640 -0.952 1.00 93.88 215 SER A O 1
ATOM 1652 N N . TRP A 1 216 ? -5.780 9.436 -1.209 1.00 92.56 216 TRP A N 1
ATOM 1653 C CA . TRP A 1 216 ? -6.218 9.071 0.139 1.00 92.56 216 TRP A CA 1
ATOM 1654 C C . TRP A 1 216 ? -5.384 9.772 1.209 1.00 92.56 216 TRP A C 1
ATOM 1656 O O . TRP A 1 216 ? -5.927 10.362 2.140 1.00 92.56 216 TRP A O 1
ATOM 1666 N N . GLN A 1 217 ? -4.057 9.768 1.041 1.00 92.81 217 GLN A N 1
ATOM 1667 C CA . GLN A 1 217 ? -3.134 10.381 1.994 1.00 92.81 217 GLN A CA 1
ATOM 1668 C C . GLN A 1 217 ? -3.379 11.884 2.128 1.00 92.81 217 GLN A C 1
ATOM 1670 O O . GLN A 1 217 ? -3.332 12.416 3.235 1.00 92.81 217 GLN A O 1
ATOM 1675 N N . ALA A 1 218 ? -3.650 12.577 1.018 1.00 95.75 218 ALA A N 1
ATOM 1676 C CA . ALA A 1 218 ? -3.947 14.004 1.057 1.00 95.75 218 ALA A CA 1
ATOM 1677 C C . ALA A 1 218 ? -5.292 14.289 1.744 1.00 95.75 218 ALA A C 1
ATOM 1679 O O . ALA A 1 218 ? -5.364 15.178 2.595 1.00 95.75 218 ALA A O 1
ATOM 1680 N N . GLN A 1 219 ? -6.331 13.511 1.422 1.00 95.94 219 GLN A N 1
ATOM 1681 C CA . GLN A 1 219 ? -7.675 13.684 1.981 1.00 95.94 219 GLN A CA 1
ATOM 1682 C C . GLN A 1 219 ? -7.702 13.405 3.486 1.00 95.94 219 GLN A C 1
ATOM 1684 O O . GLN A 1 219 ? -8.150 14.253 4.260 1.00 95.94 219 GLN A O 1
ATOM 1689 N N . ILE A 1 220 ? -7.143 12.271 3.923 1.00 94.06 220 ILE A N 1
ATOM 1690 C CA . ILE A 1 220 ? -7.107 11.905 5.343 1.00 94.06 220 ILE A CA 1
ATOM 1691 C C . ILE A 1 220 ? -6.255 12.889 6.157 1.00 94.06 220 ILE A C 1
ATOM 1693 O O . ILE A 1 220 ? -6.614 13.247 7.278 1.00 94.06 220 ILE A O 1
ATOM 1697 N N . ALA A 1 221 ? -5.148 13.385 5.592 1.00 94.88 221 ALA A N 1
ATOM 1698 C CA . ALA A 1 221 ? -4.293 14.348 6.276 1.00 94.88 221 ALA A CA 1
ATOM 1699 C C . ALA A 1 221 ? -4.968 15.719 6.424 1.00 94.88 221 ALA A C 1
ATOM 1701 O O . ALA A 1 221 ? -4.872 16.325 7.492 1.00 94.88 221 ALA A O 1
ATOM 1702 N N . GLN A 1 222 ? -5.690 16.194 5.402 1.00 96.25 222 GLN A N 1
ATOM 1703 C CA . GLN A 1 222 ? -6.464 17.433 5.507 1.00 96.25 222 GLN A CA 1
ATOM 1704 C C . GLN A 1 222 ? -7.610 17.294 6.518 1.00 96.25 222 GLN A C 1
ATOM 1706 O O . GLN A 1 222 ? -7.815 18.190 7.340 1.00 96.25 222 GLN A O 1
ATOM 1711 N N . ALA A 1 223 ? -8.331 16.170 6.484 1.00 96.12 223 ALA A N 1
ATOM 1712 C CA . ALA A 1 223 ? -9.398 15.884 7.433 1.00 96.12 223 ALA A CA 1
ATOM 1713 C C . ALA A 1 223 ? -8.889 15.994 8.877 1.00 96.12 223 ALA A C 1
ATOM 1715 O O . ALA A 1 223 ? -9.424 16.763 9.677 1.00 96.12 223 ALA A O 1
ATOM 1716 N N . ARG A 1 224 ? -7.779 15.315 9.181 1.00 93.19 224 ARG A N 1
ATOM 1717 C CA . ARG A 1 224 ? -7.146 15.346 10.508 1.00 93.19 224 ARG A CA 1
ATOM 1718 C C . ARG A 1 224 ? -6.637 16.715 10.893 1.00 93.19 224 ARG A C 1
ATOM 1720 O O . ARG A 1 224 ? -6.883 17.154 12.012 1.00 93.19 224 ARG A O 1
ATOM 1727 N N . PHE A 1 225 ? -5.995 17.415 9.962 1.00 95.56 225 PHE A N 1
ATOM 1728 C CA . PHE A 1 225 ? -5.559 18.782 10.194 1.00 95.56 225 PHE A CA 1
ATOM 1729 C C . PHE A 1 225 ? -6.725 19.663 10.658 1.00 95.56 225 PHE A C 1
ATOM 1731 O O . PHE A 1 225 ? -6.586 20.373 11.654 1.00 95.56 225 PHE A O 1
ATOM 1738 N N . TYR A 1 226 ? -7.895 19.575 10.020 1.00 96.12 226 TYR A N 1
ATOM 1739 C CA . TYR A 1 226 ? -9.073 20.315 10.475 1.00 96.12 226 TYR A CA 1
ATOM 1740 C C . TYR A 1 226 ? -9.578 19.860 11.842 1.00 96.12 226 TYR A C 1
ATOM 1742 O O . TYR A 1 226 ? -9.900 20.716 12.671 1.00 96.12 226 TYR A O 1
ATOM 1750 N N . MET A 1 227 ? -9.581 18.555 12.119 1.00 92.25 227 MET A N 1
ATOM 1751 C CA . MET A 1 227 ? -9.973 18.041 13.435 1.00 92.25 227 MET A CA 1
ATOM 1752 C C . MET A 1 227 ? -9.081 18.555 14.563 1.00 92.25 227 MET A C 1
ATOM 1754 O O . MET A 1 227 ? -9.572 18.910 15.630 1.00 92.25 227 MET A O 1
ATOM 1758 N N . GLU A 1 228 ? -7.785 18.679 14.306 1.00 90.94 228 GLU A N 1
ATOM 1759 C CA . GLU A 1 228 ? -6.797 19.128 15.287 1.00 90.94 228 GLU A CA 1
ATOM 1760 C C . GLU A 1 228 ? -6.731 20.647 15.451 1.00 90.94 228 GLU A C 1
ATOM 1762 O O . G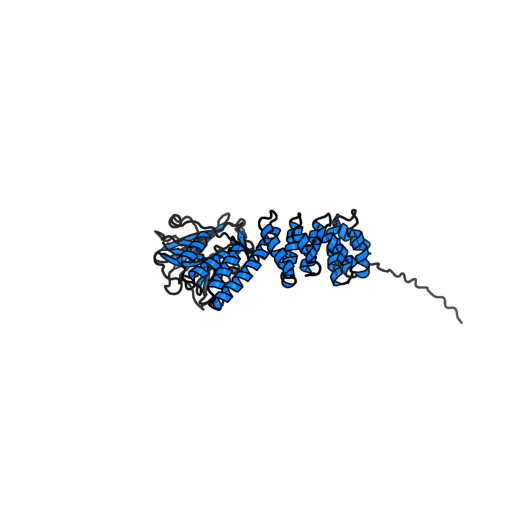LU A 1 228 ? -6.251 21.137 16.471 1.00 90.94 228 GLU A O 1
ATOM 1767 N N . ASN A 1 229 ? -7.213 21.407 14.466 1.00 92.62 229 ASN A N 1
ATOM 1768 C CA . ASN A 1 229 ? -7.068 22.864 14.416 1.00 92.62 229 ASN A CA 1
ATOM 1769 C C . ASN A 1 229 ? -8.417 23.591 14.539 1.00 92.62 229 ASN A C 1
ATOM 1771 O O . ASN A 1 229 ? -8.650 24.625 13.911 1.00 92.62 229 ASN A O 1
ATOM 1775 N N . GLY A 1 230 ? -9.312 23.057 15.377 1.00 91.75 230 GLY A N 1
ATOM 1776 C CA . GLY A 1 230 ? -10.556 23.721 15.783 1.00 91.75 230 GLY A CA 1
ATOM 1777 C C . GLY A 1 230 ? -11.693 23.666 14.757 1.00 91.75 230 GLY A C 1
ATOM 1778 O O . GLY A 1 230 ? -12.664 24.408 14.892 1.00 91.75 230 GLY A O 1
ATOM 1779 N N . GLN A 1 231 ? -11.591 22.803 13.743 1.00 95.12 231 GLN A N 1
ATOM 1780 C CA . GLN A 1 231 ? -12.604 22.589 12.703 1.00 95.12 231 GLN A CA 1
ATOM 1781 C C . GLN A 1 231 ? -13.053 21.118 12.673 1.00 95.12 231 GLN A C 1
ATOM 1783 O O . GLN A 1 231 ? -13.107 20.486 11.619 1.00 95.12 231 GLN A O 1
ATOM 1788 N N . GLU A 1 232 ? -13.376 20.569 13.845 1.00 93.81 232 GLU A N 1
ATOM 1789 C CA . GLU A 1 232 ? -13.676 19.145 14.038 1.00 93.81 232 GLU A CA 1
ATOM 1790 C C . GLU A 1 232 ? -14.778 18.608 13.129 1.00 93.81 232 GLU A C 1
ATOM 1792 O O . GLU A 1 232 ? -14.564 17.618 12.435 1.00 93.81 232 GLU A O 1
ATOM 1797 N N . GLU A 1 233 ? -15.921 19.288 13.061 1.00 95.56 233 GLU A N 1
ATOM 1798 C CA . GLU A 1 233 ? -17.036 18.879 12.203 1.00 95.56 233 GLU A CA 1
ATOM 1799 C C . GLU A 1 233 ? -16.637 18.848 10.722 1.00 95.56 233 GLU A C 1
ATOM 1801 O O . GLU A 1 233 ? -16.997 17.927 9.993 1.00 95.56 233 GLU A O 1
ATOM 1806 N N . ARG A 1 234 ? -15.834 19.821 10.280 1.00 96.69 234 ARG A N 1
ATOM 1807 C CA . ARG A 1 234 ? -15.356 19.887 8.897 1.00 96.69 234 ARG A CA 1
ATOM 1808 C C . ARG A 1 234 ? -14.456 18.704 8.570 1.00 96.69 234 ARG A C 1
ATOM 1810 O O . ARG A 1 234 ? -14.650 18.067 7.542 1.00 96.69 234 ARG A O 1
ATOM 1817 N N . GLY A 1 235 ? -13.481 18.421 9.430 1.00 96.44 235 GLY A N 1
ATOM 1818 C CA . GLY A 1 235 ? -12.586 17.287 9.236 1.00 96.44 235 GLY A CA 1
ATOM 1819 C C . GLY A 1 235 ? -13.324 15.951 9.304 1.00 96.44 235 GLY A C 1
ATOM 1820 O O . GLY A 1 235 ? -13.123 15.092 8.453 1.00 96.44 235 GLY A O 1
ATOM 1821 N N . PHE A 1 236 ? -14.259 15.812 10.243 1.00 96.00 236 PHE A N 1
ATOM 1822 C CA . PHE A 1 236 ? -15.100 14.626 10.365 1.00 96.00 236 PHE A CA 1
ATOM 1823 C C . PHE A 1 236 ? -15.997 14.397 9.138 1.00 96.00 236 PHE A C 1
ATOM 1825 O O . PHE A 1 236 ? -16.130 13.263 8.687 1.00 96.00 236 PHE A O 1
ATOM 1832 N N . ASN A 1 237 ? -16.560 15.453 8.544 1.00 97.19 237 ASN A N 1
ATOM 1833 C CA . ASN A 1 237 ? -17.327 15.327 7.302 1.00 97.19 237 ASN A CA 1
ATOM 1834 C C . ASN A 1 237 ? -16.450 14.852 6.137 1.00 97.19 237 ASN A C 1
ATOM 1836 O O . ASN A 1 237 ? -16.879 13.976 5.398 1.00 97.19 237 ASN A O 1
ATOM 1840 N N . ILE A 1 238 ? -15.202 15.328 6.031 1.00 96.62 238 ILE A N 1
ATOM 1841 C CA . ILE A 1 238 ? -14.256 14.797 5.035 1.00 96.62 238 ILE A CA 1
ATOM 1842 C C . ILE A 1 238 ? -13.990 13.307 5.291 1.00 96.62 238 ILE A C 1
ATOM 1844 O O . ILE A 1 238 ? -14.054 12.525 4.351 1.00 96.62 238 ILE A O 1
ATOM 1848 N N . MET A 1 239 ? -13.742 12.893 6.543 1.00 96.44 239 MET A N 1
ATOM 1849 C CA . MET A 1 239 ? -13.562 11.469 6.883 1.00 96.44 239 MET A CA 1
ATOM 1850 C C . MET A 1 239 ? -14.766 10.628 6.444 1.00 96.44 239 MET A C 1
ATOM 1852 O O . MET A 1 239 ? -14.592 9.533 5.913 1.00 96.44 239 MET A O 1
ATOM 1856 N N . ARG A 1 240 ? -15.985 11.136 6.651 1.00 96.44 240 ARG A N 1
ATOM 1857 C CA . ARG A 1 240 ? -17.211 10.452 6.232 1.00 96.44 240 ARG A CA 1
ATOM 1858 C C . ARG A 1 240 ? -17.306 10.350 4.712 1.00 96.44 240 ARG A C 1
ATOM 1860 O O . ARG A 1 240 ? -17.560 9.263 4.205 1.00 96.44 240 ARG A O 1
ATOM 1867 N N . ASP A 1 241 ? -17.062 11.448 4.003 1.00 96.00 241 ASP A N 1
ATOM 1868 C CA . ASP A 1 241 ? -17.169 11.515 2.541 1.00 96.00 241 ASP A CA 1
ATOM 1869 C C . ASP A 1 241 ? -16.198 10.552 1.837 1.00 96.00 241 ASP A C 1
ATOM 1871 O O . ASP A 1 241 ? -16.519 10.025 0.773 1.00 96.00 241 ASP A O 1
ATOM 1875 N N . ILE A 1 242 ? -15.036 10.279 2.440 1.00 94.25 242 ILE A N 1
ATOM 1876 C CA . ILE A 1 242 ? -14.040 9.341 1.895 1.00 94.25 242 ILE A CA 1
ATOM 1877 C C . ILE A 1 242 ? -14.241 7.886 2.344 1.00 94.25 242 ILE A C 1
ATOM 1879 O O . ILE A 1 242 ? -13.428 7.034 2.001 1.00 94.25 242 ILE A O 1
ATOM 1883 N N . GLY A 1 243 ? -15.287 7.579 3.120 1.00 95.00 243 GLY A N 1
ATOM 1884 C CA . GLY A 1 243 ? -15.553 6.220 3.613 1.00 95.00 243 GLY A CA 1
ATOM 1885 C C . GLY A 1 243 ? -14.698 5.791 4.814 1.00 95.00 243 GLY A C 1
ATOM 1886 O O . GLY A 1 243 ? -14.600 4.603 5.114 1.00 95.00 243 GLY A O 1
ATOM 1887 N N . ALA A 1 244 ? -14.090 6.745 5.525 1.00 96.75 244 ALA A N 1
ATOM 1888 C CA . ALA A 1 244 ? -13.313 6.511 6.744 1.00 96.75 244 ALA A CA 1
ATOM 1889 C C . ALA A 1 244 ? -14.153 6.667 8.029 1.00 96.75 244 ALA A C 1
ATOM 1891 O O . ALA A 1 244 ? -13.595 6.921 9.099 1.00 96.75 244 ALA A O 1
ATOM 1892 N N . VAL A 1 245 ? -15.483 6.544 7.935 1.00 97.50 245 VAL A N 1
ATOM 1893 C CA . VAL A 1 245 ? -16.413 6.536 9.076 1.00 97.50 245 VAL A CA 1
ATOM 1894 C C . VAL A 1 245 ? -17.364 5.349 8.949 1.00 97.50 245 VAL A C 1
ATOM 1896 O O . VAL A 1 245 ? -17.990 5.203 7.902 1.00 97.50 245 VAL A O 1
ATOM 1899 N N . LEU A 1 246 ? -17.493 4.545 10.007 1.00 97.81 246 LEU A N 1
ATOM 1900 C CA . LEU A 1 246 ? -18.530 3.518 10.147 1.00 97.81 246 LEU A CA 1
ATOM 1901 C C . LEU A 1 246 ? -19.414 3.843 11.349 1.00 97.81 246 LEU A C 1
ATOM 1903 O O . LEU A 1 246 ? -18.920 4.241 12.407 1.00 97.81 246 LEU A O 1
ATOM 1907 N N . GLU A 1 247 ? -20.715 3.650 11.187 1.00 97.56 247 GLU A N 1
ATOM 1908 C CA . GLU A 1 247 ? -21.673 3.744 12.285 1.00 97.56 247 GLU A CA 1
ATOM 1909 C C . GLU A 1 247 ? -21.739 2.374 12.991 1.00 97.56 247 GLU A C 1
ATOM 1911 O O . GLU A 1 247 ? -21.700 1.321 12.350 1.00 97.56 247 GLU A O 1
ATOM 1916 N N . VAL A 1 248 ? -21.782 2.377 14.322 1.00 98.12 248 VAL A N 1
ATOM 1917 C CA . VAL A 1 248 ? -21.795 1.175 15.162 1.00 98.12 248 VAL A CA 1
ATOM 1918 C C . VAL A 1 248 ? -23.156 1.082 15.842 1.00 98.12 248 VAL A C 1
ATOM 1920 O O . VAL A 1 248 ? -23.364 1.709 16.888 1.00 98.12 248 VAL A O 1
ATOM 1923 N N . PRO A 1 249 ? -24.100 0.313 15.277 1.00 97.69 249 PRO A N 1
ATOM 1924 C CA . PRO A 1 249 ? -25.443 0.225 15.817 1.00 97.69 249 PRO A CA 1
ATOM 1925 C C . PRO A 1 249 ? -25.464 -0.530 17.142 1.00 97.69 249 PRO A C 1
ATOM 1927 O O . PRO A 1 249 ? -24.716 -1.492 17.373 1.00 97.69 249 PRO A O 1
ATOM 1930 N N . ARG A 1 250 ? -26.395 -0.131 18.008 1.00 97.31 250 ARG A N 1
ATOM 1931 C CA . ARG A 1 250 ? -26.686 -0.880 19.228 1.00 97.31 250 ARG A CA 1
ATOM 1932 C C . ARG A 1 250 ? -27.468 -2.146 18.891 1.00 97.31 250 ARG A C 1
ATOM 1934 O O . ARG A 1 250 ? -28.598 -2.087 18.405 1.00 97.31 250 ARG A O 1
ATOM 1941 N N . LEU A 1 251 ? -26.896 -3.301 19.211 1.00 96.81 251 LEU A N 1
ATOM 1942 C CA . LEU A 1 251 ? -27.531 -4.595 18.999 1.00 96.81 251 LEU A CA 1
ATOM 1943 C C . LEU A 1 251 ? -28.593 -4.851 20.074 1.00 96.81 251 LEU A C 1
ATOM 1945 O O . LEU A 1 251 ? -28.373 -4.622 21.265 1.00 96.81 251 LEU A O 1
ATOM 1949 N N . ALA A 1 252 ? -29.757 -5.354 19.656 1.00 94.38 252 ALA A N 1
ATOM 1950 C CA . ALA A 1 252 ? -30.850 -5.674 20.576 1.00 94.38 252 ALA A CA 1
ATOM 1951 C C . ALA A 1 252 ? -30.537 -6.887 21.470 1.00 94.38 252 ALA A C 1
ATOM 1953 O O . ALA A 1 252 ? -31.000 -6.949 22.606 1.00 94.38 252 ALA A O 1
ATOM 1954 N N . ASN A 1 253 ? -29.761 -7.840 20.949 1.00 94.69 253 ASN A N 1
ATOM 1955 C CA . ASN A 1 253 ? -29.257 -9.010 21.660 1.00 94.69 253 ASN A CA 1
ATOM 1956 C C . ASN A 1 253 ? -27.791 -9.219 21.263 1.00 94.69 253 ASN A C 1
ATOM 1958 O O . ASN A 1 253 ? -27.411 -8.861 20.147 1.00 94.69 253 ASN A O 1
ATOM 1962 N N . ALA A 1 254 ? -26.993 -9.801 22.157 1.00 96.75 254 ALA A N 1
ATOM 1963 C CA . ALA A 1 254 ? -25.651 -10.251 21.802 1.00 96.75 254 ALA A CA 1
ATOM 1964 C C . ALA A 1 254 ? -25.741 -11.416 20.791 1.00 96.75 254 ALA A C 1
ATOM 1966 O O . ALA A 1 254 ? -26.604 -12.280 20.985 1.00 96.75 254 ALA A O 1
ATOM 1967 N N . PRO A 1 255 ? -24.901 -11.438 19.740 1.00 97.50 255 PRO A N 1
ATOM 1968 C CA . PRO A 1 255 ? -24.737 -12.616 18.891 1.00 97.50 255 PRO A CA 1
ATOM 1969 C C . PRO A 1 255 ? -24.105 -13.768 19.687 1.00 97.50 255 PRO A C 1
ATOM 1971 O O . PRO A 1 255 ? -23.391 -13.541 20.674 1.00 97.50 255 PRO A O 1
ATOM 1974 N N . GLU A 1 256 ? -24.382 -14.999 19.273 1.00 97.75 256 GLU A N 1
ATOM 1975 C CA . GLU A 1 256 ? -23.593 -16.156 19.674 1.00 97.75 256 GLU A CA 1
ATOM 1976 C C . GLU A 1 256 ? -22.209 -16.035 19.019 1.00 97.75 256 GLU A C 1
ATOM 1978 O O . GLU A 1 256 ? -22.074 -15.503 17.930 1.00 97.75 256 GLU A O 1
ATOM 1983 N N . ILE A 1 257 ? -21.145 -16.428 19.722 1.00 98.44 257 ILE A N 1
ATOM 1984 C CA . ILE A 1 257 ? -19.782 -16.362 19.175 1.00 98.44 257 ILE A CA 1
ATOM 1985 C C . ILE A 1 257 ? -19.381 -17.780 18.789 1.00 98.44 257 ILE A C 1
ATOM 1987 O O . ILE A 1 257 ? -18.707 -18.471 19.562 1.00 98.44 257 ILE A O 1
ATOM 1991 N N . ASP A 1 258 ? -19.849 -18.224 17.624 1.00 97.69 258 ASP A N 1
ATOM 1992 C CA . ASP A 1 258 ? -19.586 -19.562 17.080 1.00 97.69 258 ASP A CA 1
ATOM 1993 C C . ASP A 1 258 ? -18.886 -19.533 15.705 1.00 97.69 258 ASP A C 1
ATOM 1995 O O . ASP A 1 258 ? -18.415 -20.567 15.217 1.00 97.69 258 ASP A O 1
ATOM 1999 N N . GLY A 1 259 ? -18.722 -18.335 15.136 1.00 97.38 259 GLY A N 1
ATOM 2000 C CA . GLY A 1 259 ? -18.045 -18.080 13.871 1.00 97.38 259 GLY A CA 1
ATOM 2001 C C . GLY A 1 259 ? -18.984 -18.149 12.668 1.00 97.38 259 GLY A C 1
ATOM 2002 O O . GLY A 1 259 ? -18.522 -17.935 11.545 1.00 97.38 259 GLY A O 1
ATOM 2003 N N . GLN A 1 260 ? -20.272 -18.441 12.865 1.00 96.75 260 GLN A N 1
ATOM 2004 C CA . GLN A 1 260 ? -21.292 -18.488 11.823 1.00 96.75 260 GLN A CA 1
ATOM 2005 C C . GLN A 1 260 ? -22.062 -17.168 11.783 1.00 96.75 260 GLN A C 1
ATOM 2007 O O . GLN A 1 260 ? -22.658 -16.725 12.749 1.00 96.75 260 GLN A O 1
ATOM 2012 N N . LEU A 1 261 ? -22.098 -16.526 10.616 1.00 96.44 261 LEU A N 1
ATOM 2013 C CA . LEU A 1 261 ? -22.658 -15.176 10.483 1.00 96.44 261 LEU A CA 1
ATOM 2014 C C . LEU A 1 261 ? -24.188 -15.165 10.280 1.00 96.44 261 LEU A C 1
ATOM 2016 O O . LEU A 1 261 ? -24.707 -14.322 9.542 1.00 96.44 261 LEU A O 1
ATOM 2020 N N . ASP A 1 262 ? -24.915 -16.130 10.847 1.00 95.44 262 ASP A N 1
ATOM 2021 C CA . ASP A 1 262 ? -26.354 -16.332 10.620 1.00 95.44 262 ASP A CA 1
ATOM 2022 C C . ASP A 1 262 ? -27.255 -15.753 11.726 1.00 95.44 262 ASP A C 1
ATOM 2024 O O . ASP A 1 262 ? -28.487 -15.736 11.590 1.00 95.44 262 ASP A O 1
ATOM 2028 N N . ASP A 1 263 ? -26.647 -15.183 12.765 1.00 96.19 263 ASP A N 1
ATOM 2029 C CA . ASP A 1 263 ? -27.340 -14.547 13.873 1.00 96.19 263 ASP A CA 1
ATOM 2030 C C . ASP A 1 263 ? -28.219 -13.360 13.464 1.00 96.19 263 ASP A C 1
ATOM 2032 O O . ASP A 1 263 ? -27.834 -12.448 12.724 1.00 96.19 263 ASP A O 1
ATOM 2036 N N . ALA A 1 264 ? -29.418 -13.300 14.051 1.00 95.06 264 ALA A N 1
ATOM 2037 C CA . ALA A 1 264 ? -30.363 -12.214 13.794 1.00 95.06 264 ALA A CA 1
ATOM 2038 C C . ALA A 1 264 ? -29.833 -10.842 14.254 1.00 95.06 264 ALA A C 1
ATOM 2040 O O . ALA A 1 264 ? -30.251 -9.818 13.711 1.00 95.06 264 ALA A O 1
ATOM 2041 N N . ALA A 1 265 ? -28.914 -10.808 15.228 1.00 95.12 265 ALA A N 1
ATOM 2042 C CA . ALA A 1 265 ? -28.279 -9.577 15.698 1.00 95.12 265 ALA A CA 1
ATOM 2043 C C . ALA A 1 265 ? -27.563 -8.834 14.556 1.00 95.12 265 ALA A C 1
ATOM 2045 O O . ALA A 1 265 ? -27.664 -7.610 14.458 1.00 95.12 265 ALA A O 1
ATOM 2046 N N . TRP A 1 266 ? -26.944 -9.567 13.626 1.00 95.44 266 TRP A N 1
ATOM 2047 C CA . TRP A 1 266 ? -26.217 -8.985 12.500 1.00 95.44 266 TRP A CA 1
ATOM 2048 C C . TRP A 1 266 ? -27.111 -8.306 11.467 1.00 95.44 266 TRP A C 1
ATOM 2050 O O . TRP A 1 266 ? -26.607 -7.531 10.661 1.00 95.44 266 TRP A O 1
ATOM 2060 N N . GLN A 1 267 ? -28.427 -8.537 11.481 1.00 89.50 267 GLN A N 1
ATOM 2061 C CA . GLN A 1 267 ? -29.361 -7.858 10.572 1.00 89.50 267 GLN A CA 1
ATOM 2062 C C . GLN A 1 267 ? -29.511 -6.361 10.871 1.00 89.50 267 GLN A C 1
ATOM 2064 O O . GLN A 1 267 ? -29.943 -5.615 9.996 1.00 89.50 267 GLN A O 1
ATOM 2069 N N . ALA A 1 268 ? -29.178 -5.928 12.091 1.00 84.25 268 ALA A N 1
ATOM 2070 C CA . ALA A 1 268 ? -29.174 -4.518 12.475 1.00 84.25 268 ALA A CA 1
ATOM 2071 C C . ALA A 1 268 ? -27.883 -3.788 12.064 1.00 84.25 268 ALA A C 1
ATOM 2073 O O . ALA A 1 268 ? -27.842 -2.565 12.134 1.00 84.25 268 ALA A O 1
ATOM 2074 N N . SER A 1 269 ? -26.847 -4.527 11.658 1.00 92.75 269 SER A N 1
ATOM 2075 C CA . SER A 1 269 ? -25.547 -3.993 11.262 1.00 92.75 269 SER A CA 1
ATOM 2076 C C . SER A 1 269 ? -25.411 -3.981 9.744 1.00 92.75 269 SER A C 1
ATOM 2078 O O . SER A 1 269 ? -25.655 -4.997 9.084 1.00 92.75 269 SER A O 1
ATOM 2080 N N . GLU A 1 270 ? -25.043 -2.825 9.193 1.00 93.88 270 GLU A N 1
ATOM 2081 C CA . GLU A 1 270 ? -24.664 -2.724 7.788 1.00 93.88 270 GLU A CA 1
ATOM 2082 C C . GLU A 1 270 ? -23.358 -3.487 7.543 1.00 93.88 270 GLU A C 1
ATOM 2084 O O . GLU A 1 270 ? -22.484 -3.607 8.400 1.00 93.88 270 GLU A O 1
ATOM 2089 N N . GLU A 1 271 ? -23.258 -4.056 6.350 1.00 95.81 271 GLU A N 1
ATOM 2090 C CA . GLU A 1 271 ? -22.085 -4.788 5.918 1.00 95.81 271 GLU A CA 1
ATOM 2091 C C . GLU A 1 271 ? -21.133 -3.860 5.164 1.00 95.81 271 GLU A C 1
ATOM 2093 O O . GLU A 1 271 ? -21.531 -3.200 4.205 1.00 95.81 271 GLU A O 1
ATOM 2098 N N . HIS A 1 272 ? -19.867 -3.839 5.573 1.00 96.50 272 HIS A N 1
ATOM 2099 C CA . HIS A 1 272 ? -18.847 -2.960 5.009 1.00 96.50 272 HIS A CA 1
ATOM 2100 C C . HIS A 1 272 ? -17.696 -3.766 4.415 1.00 96.50 272 HIS A C 1
ATOM 2102 O O . HIS A 1 272 ? -17.196 -4.697 5.038 1.00 96.50 272 HIS A O 1
ATOM 2108 N N . VAL A 1 273 ? -17.250 -3.399 3.215 1.00 95.31 273 VAL A N 1
ATOM 2109 C CA . VAL A 1 273 ? -16.087 -4.017 2.560 1.00 95.31 273 VAL A CA 1
ATOM 2110 C C . VAL A 1 273 ? -14.798 -3.396 3.101 1.00 95.31 273 VAL A C 1
ATOM 2112 O O . VAL A 1 273 ? -14.770 -2.197 3.366 1.00 95.31 273 VAL A O 1
ATOM 2115 N N . LEU A 1 274 ? -13.728 -4.185 3.225 1.00 94.44 274 LEU A N 1
ATOM 2116 C CA . LEU A 1 274 ? -12.359 -3.696 3.432 1.00 94.44 274 LEU A CA 1
ATOM 2117 C C . LEU A 1 274 ? -11.740 -3.425 2.055 1.00 94.44 274 LEU A C 1
ATOM 2119 O O . LEU A 1 274 ? -11.307 -4.371 1.395 1.00 94.44 274 LEU A O 1
ATOM 2123 N N . PRO A 1 275 ? -11.734 -2.176 1.562 1.00 91.81 275 PRO A N 1
ATOM 2124 C CA . PRO A 1 275 ? -11.631 -1.936 0.129 1.00 91.81 275 PRO A CA 1
ATOM 2125 C C . PRO A 1 275 ? -10.188 -1.855 -0.374 1.00 91.81 275 PRO A C 1
ATOM 2127 O O . PRO A 1 275 ? -9.981 -1.816 -1.585 1.00 91.81 275 PRO A O 1
ATOM 2130 N N . PHE A 1 276 ? -9.189 -1.807 0.513 1.00 90.06 276 PHE A N 1
ATOM 2131 C CA . PHE A 1 276 ? -7.835 -1.412 0.129 1.00 90.06 276 PHE A CA 1
ATOM 2132 C C . PHE A 1 276 ? -6.792 -2.497 0.347 1.00 90.06 276 PHE A C 1
ATOM 2134 O O . PHE A 1 276 ? -6.707 -3.083 1.421 1.00 90.06 276 PHE A O 1
ATOM 2141 N N . VAL A 1 277 ? -5.899 -2.655 -0.627 1.00 87.81 277 VAL A N 1
ATOM 2142 C CA . VAL A 1 277 ? -4.615 -3.347 -0.476 1.00 87.81 277 VAL A CA 1
ATOM 2143 C C . VAL A 1 277 ? -3.505 -2.298 -0.443 1.00 87.81 277 VAL A C 1
ATOM 2145 O O . VAL A 1 277 ? -3.440 -1.409 -1.295 1.00 87.81 277 VAL A O 1
ATOM 2148 N N . ALA A 1 278 ? -2.612 -2.386 0.546 1.00 86.00 278 ALA A N 1
ATOM 2149 C CA . ALA A 1 278 ? -1.412 -1.553 0.568 1.00 86.00 278 ALA A CA 1
ATOM 2150 C C . ALA A 1 278 ? -0.411 -2.056 -0.474 1.00 86.00 278 ALA A C 1
ATOM 2152 O O . ALA A 1 278 ? 0.062 -3.189 -0.400 1.00 86.00 278 ALA A O 1
ATOM 2153 N N . TYR A 1 279 ? -0.012 -1.194 -1.404 1.00 81.31 279 TYR A N 1
ATOM 2154 C CA . TYR A 1 279 ? 0.940 -1.557 -2.442 1.00 81.31 279 TYR A CA 1
ATOM 2155 C C . TYR A 1 279 ? 1.965 -0.442 -2.646 1.00 81.31 279 TYR A C 1
ATOM 2157 O O . TYR A 1 279 ? 1.655 0.663 -3.071 1.00 81.31 279 TYR A O 1
ATOM 2165 N N . ARG A 1 280 ? 3.230 -0.723 -2.304 1.00 81.25 280 ARG A N 1
ATOM 2166 C CA . ARG A 1 280 ? 4.396 0.153 -2.561 1.00 81.25 280 ARG A CA 1
ATOM 2167 C C . ARG A 1 280 ? 4.214 1.639 -2.192 1.00 81.25 280 ARG A C 1
ATOM 2169 O O . ARG A 1 280 ? 4.758 2.514 -2.863 1.00 81.25 280 ARG A O 1
ATOM 2176 N N . GLY A 1 281 ? 3.521 1.923 -1.092 1.00 78.81 281 GLY A N 1
ATOM 2177 C CA . GLY A 1 281 ? 3.349 3.288 -0.587 1.00 78.81 281 GLY A CA 1
ATOM 2178 C C . GLY A 1 281 ? 2.109 4.019 -1.106 1.00 78.81 281 GLY A C 1
ATOM 2179 O O . GLY A 1 281 ? 1.965 5.202 -0.805 1.00 78.81 281 GLY A O 1
ATOM 2180 N N . TYR A 1 282 ? 1.202 3.330 -1.799 1.00 84.00 282 TYR A N 1
ATOM 2181 C CA . TYR A 1 282 ? -0.159 3.792 -2.070 1.00 84.00 282 TYR A CA 1
ATOM 2182 C C . TYR A 1 282 ? -1.182 2.665 -1.846 1.00 84.00 282 TYR A C 1
ATOM 2184 O O . TYR A 1 282 ? -0.812 1.571 -1.407 1.00 84.00 282 TYR A O 1
ATOM 2192 N N . GLN A 1 283 ? -2.461 2.944 -2.107 1.00 85.88 283 GLN A N 1
ATOM 2193 C CA . GLN A 1 283 ? -3.542 1.962 -2.023 1.00 85.88 283 GLN A CA 1
ATOM 2194 C C . GLN A 1 283 ? -4.080 1.598 -3.408 1.00 85.88 283 GLN A C 1
ATOM 2196 O O . GLN A 1 283 ? -4.236 2.470 -4.264 1.00 85.88 283 GLN A O 1
ATOM 2201 N N . VAL A 1 284 ? -4.409 0.324 -3.592 1.00 87.25 284 VAL A N 1
ATOM 2202 C CA . VAL A 1 284 ? -5.212 -0.168 -4.718 1.00 87.25 284 VAL A CA 1
ATOM 2203 C C . VAL A 1 284 ? -6.496 -0.788 -4.188 1.00 87.25 284 VAL A C 1
ATOM 2205 O O . VAL A 1 284 ? -6.561 -1.183 -3.022 1.00 87.25 284 VAL A O 1
ATOM 2208 N N . GLU A 1 285 ? -7.517 -0.848 -5.034 1.00 87.38 285 GLU A N 1
ATOM 2209 C CA . GLU A 1 285 ? -8.754 -1.556 -4.715 1.00 87.38 285 GLU A CA 1
ATOM 2210 C C . GLU A 1 285 ? -8.478 -3.059 -4.578 1.00 87.38 285 GLU A C 1
ATOM 2212 O O . GLU A 1 285 ? -7.659 -3.620 -5.310 1.00 87.38 285 GLU A O 1
ATOM 2217 N N . THR A 1 286 ? -9.119 -3.705 -3.607 1.00 88.94 286 THR A N 1
ATOM 2218 C CA . THR A 1 286 ? -8.990 -5.150 -3.421 1.00 88.94 286 THR A CA 1
ATOM 2219 C C . THR A 1 286 ? -9.723 -5.930 -4.512 1.00 88.94 286 THR A C 1
ATOM 2221 O O . THR A 1 286 ? -10.847 -5.606 -4.885 1.00 88.94 286 THR A O 1
ATOM 2224 N N . GLU A 1 287 ? -9.116 -7.024 -4.968 1.00 87.19 287 GLU A N 1
ATOM 2225 C CA . GLU A 1 287 ? -9.784 -8.038 -5.794 1.00 87.19 287 GLU A CA 1
ATOM 2226 C C . GLU A 1 287 ? -10.362 -9.189 -4.955 1.00 87.19 287 GLU A C 1
ATOM 2228 O O . GLU A 1 287 ? -11.095 -10.037 -5.467 1.00 87.19 287 GLU A O 1
ATOM 2233 N N . VAL A 1 288 ? -10.019 -9.241 -3.664 1.00 89.81 288 VAL A N 1
ATOM 2234 C CA . VAL A 1 288 ? -10.468 -10.272 -2.729 1.00 89.81 288 VAL A CA 1
ATOM 2235 C C . VAL A 1 288 ? -11.454 -9.662 -1.749 1.00 89.81 288 VAL A C 1
ATOM 2237 O O . VAL A 1 288 ? -11.139 -8.725 -1.013 1.00 89.81 288 VAL A O 1
ATOM 2240 N N . GLU A 1 289 ? -12.653 -10.228 -1.727 1.00 94.62 289 GLU A N 1
ATOM 2241 C CA . GLU A 1 289 ? -13.727 -9.761 -0.869 1.00 94.62 289 GLU A CA 1
ATOM 2242 C C . GLU A 1 289 ? -13.436 -10.067 0.610 1.00 94.62 289 GLU A C 1
ATOM 2244 O O . GLU A 1 289 ? -13.207 -11.210 1.019 1.00 94.62 289 GLU A O 1
ATOM 2249 N N . CYS A 1 290 ? -13.471 -9.021 1.427 1.00 97.12 290 CYS A N 1
ATOM 2250 C CA . CYS A 1 290 ? -13.500 -9.103 2.878 1.00 97.12 290 CYS A CA 1
ATOM 2251 C C . CYS A 1 290 ? -14.573 -8.135 3.366 1.00 97.12 290 CYS A C 1
ATOM 2253 O O . CYS A 1 290 ? -14.566 -6.963 2.982 1.00 97.12 290 CYS A O 1
ATOM 2255 N N . ARG A 1 291 ? -15.513 -8.638 4.163 1.00 97.25 291 ARG A N 1
ATOM 2256 C CA . ARG A 1 291 ? -16.661 -7.878 4.652 1.00 97.25 291 ARG A CA 1
ATOM 2257 C C . ARG A 1 291 ? -16.734 -7.958 6.162 1.00 97.25 291 ARG A C 1
ATOM 2259 O O . ARG A 1 291 ? -16.505 -9.025 6.724 1.00 97.25 291 ARG A O 1
ATOM 2266 N N . ILE A 1 292 ? -17.100 -6.856 6.798 1.00 98.19 292 ILE A N 1
ATOM 2267 C CA . ILE A 1 292 ? -17.319 -6.782 8.236 1.00 98.19 292 ILE A CA 1
ATOM 2268 C C . ILE A 1 292 ? -18.717 -6.290 8.559 1.00 98.19 292 ILE A C 1
ATOM 2270 O O . ILE A 1 292 ? -19.322 -5.528 7.807 1.00 98.19 292 ILE A O 1
ATOM 2274 N N . ARG A 1 293 ? -19.192 -6.698 9.726 1.00 98.56 293 ARG A N 1
ATOM 2275 C CA . ARG A 1 293 ? -20.314 -6.099 10.438 1.00 98.56 293 ARG A CA 1
ATOM 2276 C C . ARG A 1 293 ? -19.854 -5.796 11.844 1.00 98.56 293 ARG A C 1
ATOM 2278 O O . ARG A 1 293 ? -19.115 -6.580 12.435 1.00 98.56 293 ARG A O 1
ATOM 2285 N N . ILE A 1 294 ? -20.281 -4.662 12.368 1.00 98.56 294 ILE A N 1
ATOM 2286 C CA . ILE A 1 294 ? -19.916 -4.204 13.705 1.00 98.56 294 ILE A CA 1
ATOM 2287 C C . ILE A 1 294 ? -21.159 -3.789 14.474 1.00 98.56 294 ILE A C 1
ATOM 2289 O O . ILE A 1 294 ? -22.152 -3.344 13.902 1.00 98.56 294 ILE A O 1
ATOM 2293 N N . GLY A 1 295 ? -21.115 -3.945 15.784 1.00 98.12 295 GLY A N 1
ATOM 2294 C CA . GLY A 1 295 ? -22.206 -3.545 16.652 1.00 98.12 295 GLY A CA 1
ATOM 2295 C C . GLY A 1 295 ? -21.764 -3.546 18.099 1.00 98.12 295 GLY A C 1
ATOM 2296 O O . GLY A 1 295 ? -20.658 -3.972 18.429 1.00 98.12 295 GLY A O 1
ATOM 2297 N N . TYR A 1 296 ? -22.624 -3.059 18.981 1.00 98.38 296 TYR A N 1
ATOM 2298 C CA . TYR A 1 296 ? -22.295 -3.008 20.398 1.00 98.38 296 TYR A CA 1
ATOM 2299 C C . TYR A 1 296 ? -23.505 -3.284 21.289 1.00 98.38 296 TYR A C 1
ATOM 2301 O O . TYR A 1 296 ? -24.653 -3.053 20.907 1.00 98.38 296 TYR A O 1
ATOM 2309 N N . THR A 1 297 ? -23.248 -3.780 22.496 1.00 97.56 297 THR A N 1
ATOM 2310 C CA . THR A 1 297 ? -24.237 -3.848 23.580 1.00 97.56 297 THR A CA 1
ATOM 2311 C C . THR A 1 297 ? -23.724 -3.082 24.796 1.00 97.56 297 THR A C 1
ATOM 2313 O O . THR A 1 297 ? -22.665 -2.454 24.757 1.00 97.56 297 THR A O 1
ATOM 2316 N N . ASP A 1 298 ? -24.457 -3.150 25.909 1.00 96.00 298 ASP A N 1
ATOM 2317 C CA . ASP A 1 298 ? -23.997 -2.604 27.187 1.00 96.00 298 ASP A CA 1
ATOM 2318 C C . ASP A 1 298 ? -22.756 -3.308 27.756 1.00 96.00 298 ASP A C 1
ATOM 2320 O O . ASP A 1 298 ? -22.169 -2.789 28.703 1.00 96.00 298 ASP A O 1
ATOM 2324 N N . GLU A 1 299 ? -22.379 -4.464 27.203 1.00 97.06 299 GLU A N 1
ATOM 2325 C CA . GLU A 1 299 ? -21.351 -5.355 27.752 1.00 97.06 299 GLU A CA 1
ATOM 2326 C C . GLU A 1 299 ? -20.093 -5.447 26.883 1.00 97.06 299 GLU A C 1
ATOM 2328 O O . GLU A 1 299 ? -19.012 -5.704 27.412 1.00 97.06 299 GLU A O 1
ATOM 2333 N N . ALA A 1 300 ? -20.226 -5.289 25.563 1.00 98.38 300 ALA A N 1
ATOM 2334 C CA . ALA A 1 300 ? -19.128 -5.517 24.631 1.00 98.38 300 ALA A CA 1
ATOM 2335 C C . ALA A 1 300 ? -19.320 -4.811 23.284 1.00 98.38 300 ALA A C 1
ATOM 2337 O O . ALA A 1 300 ? -20.443 -4.505 22.866 1.00 98.38 300 ALA A O 1
ATOM 2338 N N . PHE A 1 301 ? -18.193 -4.627 22.601 1.00 98.50 301 PHE A N 1
ATOM 2339 C CA . PHE A 1 301 ? -18.113 -4.393 21.166 1.00 98.50 301 PHE A CA 1
ATOM 2340 C C . PHE A 1 301 ? -18.064 -5.742 20.434 1.00 98.50 301 PHE A C 1
ATOM 2342 O O . PHE A 1 301 ? -17.421 -6.687 20.900 1.00 98.50 301 PHE A O 1
ATOM 2349 N N . TYR A 1 302 ? -18.746 -5.829 19.295 1.00 98.69 302 TYR A N 1
ATOM 2350 C CA . TYR A 1 302 ? -18.884 -7.048 18.508 1.00 98.69 302 TYR A CA 1
ATOM 2351 C C . TYR A 1 302 ? -18.478 -6.808 17.059 1.00 98.69 302 TYR A C 1
ATOM 2353 O O . TYR A 1 302 ? -18.787 -5.764 16.479 1.00 98.69 302 TYR A O 1
ATOM 2361 N N . ILE A 1 303 ? -17.832 -7.809 16.468 1.00 98.75 303 ILE A N 1
ATOM 2362 C CA . ILE A 1 303 ? -17.475 -7.827 15.051 1.00 98.75 303 ILE A CA 1
ATOM 2363 C C . ILE A 1 303 ? -17.770 -9.199 14.450 1.00 98.75 303 ILE A C 1
ATOM 2365 O O . ILE A 1 303 ? -17.463 -10.225 15.050 1.00 98.75 303 ILE A O 1
ATOM 2369 N N . ALA A 1 304 ? -18.336 -9.196 13.252 1.00 98.50 304 ALA A N 1
ATOM 2370 C CA . ALA A 1 304 ? -18.442 -10.345 12.369 1.00 98.50 304 ALA A CA 1
ATOM 2371 C C . ALA A 1 304 ? -17.618 -10.060 11.116 1.00 98.50 304 ALA A C 1
ATOM 2373 O O . ALA A 1 304 ? -17.672 -8.954 10.578 1.00 98.50 304 ALA A O 1
ATOM 2374 N N . VAL A 1 305 ? -16.865 -11.046 10.642 1.00 98.31 305 VAL A N 1
ATOM 2375 C CA . VAL A 1 305 ? -16.023 -10.931 9.452 1.00 98.31 305 VAL A CA 1
ATOM 2376 C C . VAL A 1 305 ? -16.292 -12.095 8.519 1.00 98.31 305 VAL A C 1
ATOM 2378 O O . VAL A 1 305 ? -16.253 -13.251 8.929 1.00 98.31 305 VAL A O 1
ATOM 2381 N N . TYR A 1 306 ? -16.497 -11.783 7.247 1.00 97.81 306 TYR A N 1
ATOM 2382 C CA . TYR A 1 306 ? -16.499 -12.730 6.146 1.00 97.81 306 TYR A CA 1
ATOM 2383 C C . TYR A 1 306 ? -15.246 -12.512 5.297 1.00 97.81 306 TYR A C 1
ATOM 2385 O O . TYR A 1 306 ? -15.068 -11.442 4.713 1.00 97.81 306 TYR A O 1
ATOM 2393 N N . ASN A 1 307 ? -14.396 -13.530 5.190 1.00 97.06 307 ASN A N 1
ATOM 2394 C CA . ASN A 1 307 ? -13.193 -13.509 4.366 1.00 97.06 307 ASN A CA 1
ATOM 2395 C C . ASN A 1 307 ? -13.345 -14.487 3.205 1.00 97.06 307 ASN A C 1
ATOM 2397 O O . ASN A 1 307 ? -13.193 -15.692 3.402 1.00 97.06 307 ASN A O 1
ATOM 2401 N N . TYR A 1 308 ? -13.599 -13.985 1.993 1.00 96.75 308 TYR A N 1
ATOM 2402 C CA . TYR A 1 308 ? -13.629 -14.839 0.805 1.00 96.75 308 TYR A CA 1
ATOM 2403 C C . TYR A 1 308 ? -12.260 -15.486 0.576 1.00 96.75 308 TYR A C 1
ATOM 2405 O O . TYR A 1 308 ? -11.225 -14.816 0.634 1.00 96.75 308 TYR A O 1
ATOM 2413 N N . ASP A 1 309 ? -12.247 -16.778 0.283 1.00 94.69 309 ASP A N 1
ATOM 2414 C CA . ASP A 1 309 ? -11.048 -17.543 -0.020 1.00 94.69 309 ASP A CA 1
ATOM 2415 C C . ASP A 1 309 ? -11.373 -18.613 -1.062 1.00 94.69 309 ASP A C 1
ATOM 2417 O O . ASP A 1 309 ? -12.124 -19.551 -0.807 1.00 94.69 309 ASP A O 1
ATOM 2421 N N . ALA A 1 310 ? -10.783 -18.492 -2.251 1.00 93.94 310 ALA A N 1
ATOM 2422 C CA . ALA A 1 310 ? -10.993 -19.461 -3.326 1.00 93.94 310 ALA A CA 1
ATOM 2423 C C . ALA A 1 310 ? -10.352 -20.834 -3.035 1.00 93.94 310 ALA A C 1
ATOM 2425 O O . ALA A 1 310 ? -10.597 -21.798 -3.762 1.00 93.94 310 ALA A O 1
ATOM 2426 N N . THR A 1 311 ? -9.504 -20.924 -2.007 1.00 93.94 311 THR A N 1
ATOM 2427 C CA . THR A 1 311 ? -8.742 -22.119 -1.628 1.00 93.94 311 THR A CA 1
ATOM 2428 C C . THR A 1 311 ? -8.728 -22.337 -0.105 1.00 93.94 311 THR A C 1
ATOM 2430 O O . THR A 1 311 ? -7.648 -22.336 0.499 1.00 93.94 311 THR A O 1
ATOM 2433 N N . PRO A 1 312 ? -9.883 -22.582 0.549 1.00 93.31 312 PRO A N 1
ATOM 2434 C CA . PRO A 1 312 ? -9.934 -22.711 2.009 1.00 93.31 312 PRO A CA 1
ATOM 2435 C C . PRO A 1 312 ? -9.050 -23.840 2.563 1.00 93.31 312 PRO A C 1
ATOM 2437 O O . PRO A 1 312 ? -8.479 -23.718 3.642 1.00 93.31 312 PRO A O 1
ATOM 2440 N N . ASP A 1 313 ? -8.837 -24.911 1.792 1.00 93.44 313 ASP A N 1
ATOM 2441 C CA . ASP A 1 313 ? -7.943 -26.020 2.168 1.00 93.44 313 ASP A CA 1
ATOM 2442 C C . ASP A 1 313 ? -6.463 -25.611 2.299 1.00 93.44 313 ASP A C 1
ATOM 2444 O O . ASP A 1 313 ? -5.659 -26.351 2.864 1.00 93.44 313 ASP A O 1
ATOM 2448 N N . SER A 1 314 ? -6.081 -24.457 1.745 1.00 95.06 314 SER A N 1
ATOM 2449 C CA . SER A 1 314 ? -4.715 -23.921 1.812 1.00 95.06 314 SER A CA 1
ATOM 2450 C C . SER A 1 314 ? -4.534 -22.886 2.925 1.00 95.06 314 SER A C 1
ATOM 2452 O O . SER A 1 314 ? -3.457 -22.299 3.013 1.00 95.06 314 SER A O 1
ATOM 2454 N N . ILE A 1 315 ? -5.570 -22.642 3.741 1.00 95.06 315 ILE A N 1
ATOM 2455 C CA . ILE A 1 315 ? -5.522 -21.695 4.856 1.00 95.06 315 ILE A CA 1
ATOM 2456 C C . ILE A 1 315 ? -4.408 -22.071 5.835 1.00 95.06 315 ILE A C 1
ATOM 2458 O O . ILE A 1 315 ? -4.333 -23.195 6.340 1.00 95.06 315 ILE A O 1
ATOM 2462 N N . VAL A 1 316 ? -3.548 -21.097 6.120 1.00 95.12 316 VAL A N 1
ATOM 2463 C CA . VAL A 1 316 ? -2.450 -21.207 7.072 1.00 95.12 316 VAL A CA 1
ATOM 2464 C C . VAL A 1 316 ? -2.957 -20.747 8.431 1.00 95.12 316 VAL A C 1
ATOM 2466 O O . VAL A 1 316 ? -3.281 -19.579 8.613 1.00 95.12 316 VAL A O 1
ATOM 2469 N N . ALA A 1 317 ? -3.026 -21.685 9.374 1.00 94.81 317 ALA A N 1
ATOM 2470 C CA . ALA A 1 317 ? -3.290 -21.442 10.792 1.00 94.81 317 ALA A CA 1
ATOM 2471 C C . ALA A 1 317 ? -2.657 -22.571 11.623 1.00 94.81 317 ALA A C 1
ATOM 2473 O O . ALA A 1 317 ? -3.267 -23.620 11.862 1.00 94.81 317 ALA A O 1
ATOM 2474 N N . GLU A 1 318 ? -1.383 -22.420 11.956 1.00 94.94 318 GLU A N 1
ATOM 2475 C CA . GLU A 1 318 ? -0.537 -23.378 12.674 1.00 94.94 318 GLU A CA 1
ATOM 2476 C C . GLU A 1 318 ? -0.262 -22.964 14.129 1.00 94.94 318 GLU A C 1
ATOM 2478 O O . GLU A 1 318 ? 0.090 -23.831 14.935 1.00 94.94 318 GLU A O 1
ATOM 2483 N N . LYS A 1 319 ? -0.421 -21.678 14.479 1.00 95.12 319 LYS A N 1
ATOM 2484 C CA . LYS A 1 319 ? -0.310 -21.178 15.855 1.00 95.12 319 LYS A CA 1
ATOM 2485 C C . LYS A 1 319 ? -1.371 -21.845 16.718 1.00 95.12 319 LYS A C 1
ATOM 2487 O O . LYS A 1 319 ? -2.469 -22.144 16.251 1.00 95.12 319 LYS A O 1
ATOM 2492 N N . ALA A 1 320 ? -1.018 -22.115 17.971 1.00 92.31 320 ALA A N 1
ATOM 2493 C CA . ALA A 1 320 ? -1.910 -22.816 18.891 1.00 92.31 320 ALA A CA 1
ATOM 2494 C C . ALA A 1 320 ? -1.955 -22.187 20.284 1.00 92.31 320 ALA A C 1
ATOM 2496 O O . ALA A 1 320 ? -2.931 -22.392 21.007 1.00 92.31 320 ALA A O 1
ATOM 2497 N N . ALA A 1 321 ? -0.907 -21.465 20.688 1.00 93.56 321 ALA A N 1
ATOM 2498 C CA . ALA A 1 321 ? -0.885 -20.759 21.958 1.00 93.56 321 ALA A CA 1
ATOM 2499 C C . ALA A 1 321 ? -1.326 -19.299 21.793 1.00 93.56 321 ALA A C 1
ATOM 2501 O O . ALA A 1 321 ? -1.063 -18.658 20.776 1.00 93.56 321 ALA A O 1
ATOM 2502 N N . HIS A 1 322 ? -1.980 -18.791 22.839 1.00 93.75 322 HIS A N 1
ATOM 2503 C CA . HIS A 1 322 ? -2.267 -17.368 22.988 1.00 93.75 322 HIS A CA 1
ATOM 2504 C C . HIS A 1 322 ? -0.962 -16.560 22.925 1.00 93.75 322 HIS A C 1
ATOM 2506 O O . HIS A 1 322 ? 0.072 -17.016 23.423 1.00 93.75 322 HIS A O 1
ATOM 2512 N N . ASP A 1 323 ? -1.020 -15.388 22.303 1.00 91.69 323 ASP A N 1
ATOM 2513 C CA . ASP A 1 323 ? 0.093 -14.452 22.096 1.00 91.69 323 ASP A CA 1
ATOM 2514 C C . ASP A 1 323 ? 1.272 -14.962 21.252 1.00 91.69 323 ASP A C 1
ATOM 2516 O O . ASP A 1 323 ? 2.379 -14.412 21.287 1.00 91.69 323 ASP A O 1
ATOM 2520 N N . GLU A 1 324 ? 1.057 -15.994 20.432 1.00 94.19 324 GLU A N 1
ATOM 2521 C CA . GLU A 1 324 ? 1.979 -16.292 19.337 1.00 94.19 324 GLU A CA 1
ATOM 2522 C C . GLU A 1 324 ? 1.924 -15.216 18.239 1.00 94.19 324 GLU A C 1
ATOM 2524 O O . GLU A 1 324 ? 1.075 -14.330 18.222 1.00 94.19 324 GLU A O 1
ATOM 2529 N N . GLN A 1 325 ? 2.843 -15.296 17.274 1.00 93.62 325 GLN A N 1
ATOM 2530 C CA . GLN A 1 325 ? 2.878 -14.389 16.122 1.00 93.62 325 GLN A CA 1
ATOM 2531 C C . GLN A 1 325 ? 1.766 -14.733 15.114 1.00 93.62 325 GLN A C 1
ATOM 2533 O O . GLN A 1 325 ? 2.058 -15.185 14.006 1.00 93.62 325 GLN A O 1
ATOM 2538 N N . VAL A 1 326 ? 0.501 -14.584 15.523 1.00 96.19 326 VAL A N 1
ATOM 2539 C CA . VAL A 1 326 ? -0.699 -14.947 14.745 1.00 96.19 326 VAL A CA 1
ATOM 2540 C C . VAL A 1 326 ? -0.799 -14.128 13.455 1.00 96.19 326 VAL A C 1
ATOM 2542 O O . VAL A 1 326 ? -1.206 -14.660 12.432 1.00 96.19 326 VAL A O 1
ATOM 2545 N N . TRP A 1 327 ? -0.291 -12.891 13.447 1.00 93.94 327 TRP A N 1
ATOM 2546 C CA . TRP A 1 327 ? -0.200 -12.037 12.249 1.00 93.94 327 TRP A CA 1
ATOM 2547 C C . TRP A 1 327 ? 0.666 -12.631 11.126 1.00 93.94 327 TRP A C 1
ATOM 2549 O O . TRP A 1 327 ? 0.731 -12.082 10.028 1.00 93.94 327 TRP A O 1
ATOM 2559 N N . LEU A 1 328 ? 1.391 -13.735 11.364 1.00 94.19 328 LEU A N 1
ATOM 2560 C CA . LEU A 1 328 ? 2.117 -14.470 10.323 1.00 94.19 328 LEU A CA 1
ATOM 2561 C C . LEU A 1 328 ? 1.227 -15.428 9.505 1.00 94.19 328 LEU A C 1
ATOM 2563 O O . LEU A 1 328 ? 1.706 -15.989 8.519 1.00 94.19 328 LEU A O 1
ATOM 2567 N N . GLU A 1 329 ? -0.043 -15.571 9.873 1.00 94.38 329 GLU A N 1
ATOM 2568 C CA . GLU A 1 329 ? -1.001 -16.539 9.327 1.00 94.38 329 GLU A CA 1
ATOM 2569 C C . GLU A 1 329 ? -2.086 -15.872 8.470 1.00 94.38 329 GLU A C 1
ATOM 2571 O O . GLU A 1 329 ? -2.021 -14.672 8.204 1.00 94.38 329 GLU A O 1
ATOM 2576 N N . ASP A 1 330 ? -3.078 -16.643 8.016 1.00 96.06 330 ASP A N 1
ATOM 2577 C CA . ASP A 1 330 ? -4.342 -16.055 7.574 1.00 96.06 330 ASP A CA 1
ATOM 2578 C C . ASP A 1 330 ? -5.117 -15.586 8.811 1.00 96.06 330 ASP A C 1
ATOM 2580 O O . ASP A 1 330 ? -5.666 -16.399 9.567 1.00 96.06 330 ASP A O 1
ATOM 2584 N N . SER A 1 331 ? -5.133 -14.272 9.031 1.00 97.06 331 SER A N 1
ATOM 2585 C CA . SER A 1 331 ? -5.678 -13.662 10.243 1.00 97.06 331 SER A CA 1
ATOM 2586 C C . SER A 1 331 ? -6.453 -12.380 9.978 1.00 97.06 331 SER A C 1
ATOM 2588 O O . SER A 1 331 ? -6.262 -11.710 8.966 1.00 97.06 331 SER A O 1
ATOM 2590 N N . MET A 1 332 ? -7.322 -12.028 10.920 1.00 97.69 332 MET A N 1
ATOM 2591 C CA . MET A 1 332 ? -7.921 -10.705 11.029 1.00 97.69 332 MET A CA 1
ATOM 2592 C C . MET A 1 332 ? -7.243 -9.933 12.146 1.00 97.69 332 MET A C 1
ATOM 2594 O O . MET A 1 332 ? -7.135 -10.430 13.264 1.00 97.69 332 MET A O 1
ATOM 2598 N N . GLU A 1 333 ? -6.835 -8.711 11.842 1.00 97.75 333 GLU A N 1
ATOM 2599 C CA . GLU A 1 333 ? -6.329 -7.737 12.793 1.00 97.75 333 GLU A CA 1
ATOM 2600 C C . GLU A 1 333 ? -7.386 -6.659 13.052 1.00 97.75 333 GLU A C 1
ATOM 2602 O O . GLU A 1 333 ? -7.936 -6.061 12.123 1.00 97.75 333 GLU A O 1
ATOM 2607 N N . ILE A 1 334 ? -7.666 -6.404 14.325 1.00 98.44 334 ILE A N 1
ATOM 2608 C CA . ILE A 1 334 ? -8.635 -5.422 14.805 1.00 98.44 334 ILE A CA 1
A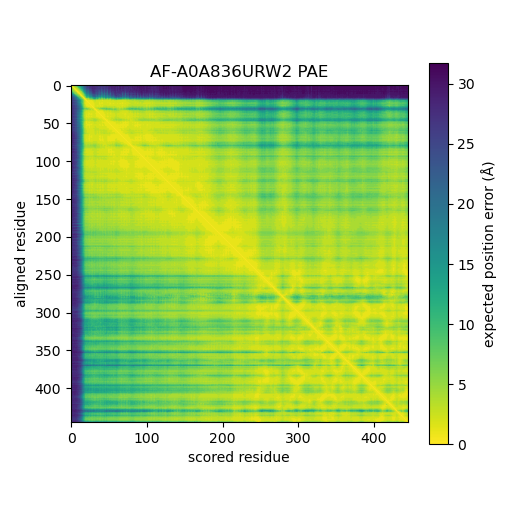TOM 2609 C C . ILE A 1 334 ? -7.881 -4.430 15.679 1.00 98.44 334 ILE A C 1
ATOM 2611 O O . ILE A 1 334 ? -7.270 -4.824 16.671 1.00 98.44 334 ILE A O 1
ATOM 2615 N N . PHE A 1 335 ? -7.953 -3.148 15.335 1.00 98.19 335 PHE A N 1
ATOM 2616 C CA . PHE A 1 335 ? -7.309 -2.071 16.080 1.00 98.19 335 PHE A CA 1
ATOM 2617 C C . PHE A 1 335 ? -8.351 -1.099 16.611 1.00 98.19 335 PHE A C 1
ATOM 2619 O O . PHE A 1 335 ? -9.182 -0.632 15.836 1.00 98.19 335 PHE A O 1
ATOM 2626 N N . LEU A 1 336 ? -8.284 -0.766 17.902 1.00 98.12 336 LEU A N 1
ATOM 2627 C CA . LEU A 1 336 ? -9.251 0.101 18.577 1.00 98.12 336 LEU A CA 1
ATOM 2628 C C . LEU A 1 336 ? -8.536 1.157 19.433 1.00 98.12 336 LEU A C 1
ATOM 2630 O O . LEU A 1 336 ? -7.963 0.848 20.474 1.00 98.12 336 LEU A O 1
ATOM 2634 N N . ASP A 1 337 ? -8.611 2.416 19.017 1.00 97.25 337 ASP A N 1
ATOM 2635 C CA . ASP A 1 337 ? -8.373 3.600 19.847 1.00 97.25 337 ASP A CA 1
ATOM 2636 C C . ASP A 1 337 ? -9.708 3.995 20.504 1.00 97.25 337 ASP A C 1
ATOM 2638 O O . ASP A 1 337 ? -10.453 4.854 20.020 1.00 97.25 337 ASP A O 1
ATOM 2642 N N . ALA A 1 338 ? -10.054 3.295 21.588 1.00 95.31 338 ALA A N 1
ATOM 2643 C CA . ALA A 1 338 ? -11.357 3.433 22.241 1.00 95.31 338 ALA A CA 1
ATOM 2644 C C . ALA A 1 338 ? -11.479 4.672 23.150 1.00 95.31 338 ALA A C 1
ATOM 2646 O O . ALA A 1 338 ? -12.557 4.958 23.675 1.00 95.31 338 ALA A O 1
ATOM 2647 N N . ASN A 1 339 ? -10.388 5.414 23.364 1.00 90.94 339 ASN A N 1
ATOM 2648 C CA . ASN A 1 339 ? -10.396 6.662 24.130 1.00 90.94 339 ASN A CA 1
ATOM 2649 C C . ASN A 1 339 ? -10.231 7.912 23.241 1.00 90.94 339 ASN A C 1
ATOM 2651 O O . ASN A 1 339 ? -10.286 9.025 23.774 1.00 90.94 339 ASN A O 1
ATOM 2655 N N . TRP A 1 340 ? -10.092 7.726 21.921 1.00 91.56 340 TRP A N 1
ATOM 2656 C CA . TRP A 1 340 ? -9.934 8.773 20.910 1.00 91.56 340 TRP A CA 1
ATOM 2657 C C . TRP A 1 340 ? -8.711 9.671 21.161 1.00 91.56 340 TRP A C 1
ATOM 2659 O O . TRP A 1 340 ? -8.700 10.858 20.815 1.00 91.56 340 TRP A O 1
ATOM 2669 N N . ASP A 1 341 ? -7.671 9.133 21.805 1.00 91.69 341 ASP A N 1
ATOM 2670 C CA . ASP A 1 341 ? -6.447 9.881 22.096 1.00 91.69 341 ASP A CA 1
ATOM 2671 C C . ASP A 1 341 ? -5.443 9.857 20.938 1.00 91.69 341 ASP A C 1
ATOM 2673 O O . ASP A 1 341 ? -4.488 10.642 20.944 1.00 91.69 341 ASP A O 1
ATOM 2677 N N . ARG A 1 342 ? -5.700 9.012 19.926 1.00 89.69 342 ARG A N 1
ATOM 2678 C CA . ARG A 1 342 ? -4.909 8.830 18.702 1.00 89.69 342 ARG A CA 1
ATOM 2679 C C . ARG A 1 342 ? -3.459 8.482 18.990 1.00 89.69 342 ARG A C 1
ATOM 2681 O O . ARG A 1 342 ? -2.539 8.871 18.279 1.00 89.69 342 ARG A O 1
ATOM 2688 N N . ARG A 1 343 ? -3.242 7.769 20.085 1.00 93.19 343 ARG A N 1
ATOM 2689 C CA . ARG A 1 343 ? -1.913 7.483 20.610 1.00 93.19 343 ARG A CA 1
ATOM 2690 C C . ARG A 1 343 ? -1.845 6.064 21.139 1.00 93.19 343 ARG A C 1
ATOM 2692 O O . ARG A 1 343 ? -0.929 5.319 20.777 1.00 93.19 343 ARG A O 1
ATOM 2699 N N . SER A 1 344 ? -2.797 5.721 21.993 1.00 95.62 344 SER A N 1
ATOM 2700 C CA . SER A 1 344 ? -2.982 4.389 22.525 1.00 95.62 344 SER A CA 1
ATOM 2701 C C . SER A 1 344 ? -4.013 3.620 21.712 1.00 95.62 344 SER A C 1
ATOM 2703 O O . SER A 1 344 ? -4.914 4.202 21.115 1.00 95.62 344 SER A O 1
ATOM 2705 N N . TYR A 1 345 ? -3.848 2.306 21.637 1.00 97.38 345 TYR A N 1
ATOM 2706 C CA . TYR A 1 345 ? -4.821 1.438 20.990 1.00 97.38 345 TYR A CA 1
ATOM 2707 C C . TYR A 1 345 ? -4.690 0.004 21.491 1.00 97.38 345 TYR A C 1
ATOM 2709 O O . TYR A 1 345 ? -3.616 -0.440 21.909 1.00 97.38 345 TYR A O 1
ATOM 2717 N N . VAL A 1 346 ? -5.800 -0.716 21.407 1.00 97.81 346 VAL A N 1
ATOM 2718 C CA . VAL A 1 346 ? -5.874 -2.165 21.567 1.00 97.81 346 VAL A CA 1
ATOM 2719 C C . VAL A 1 346 ? -5.732 -2.818 20.199 1.00 97.81 346 VAL A C 1
ATOM 2721 O O . VAL A 1 346 ? -6.234 -2.295 19.205 1.00 97.81 346 VAL A O 1
ATOM 2724 N N . GLN A 1 347 ? -5.047 -3.952 20.152 1.00 98.06 347 GLN A N 1
ATOM 2725 C CA . GLN A 1 347 ? -4.919 -4.813 18.990 1.00 98.06 347 GLN A CA 1
ATOM 2726 C C . GLN A 1 347 ? -5.392 -6.216 19.363 1.00 98.06 347 GLN A C 1
ATOM 2728 O O . GLN A 1 347 ? -4.930 -6.776 20.354 1.00 98.06 347 GLN A O 1
ATOM 2733 N N . TYR A 1 348 ? -6.246 -6.791 18.526 1.00 98.31 348 TYR A N 1
ATOM 2734 C CA . TYR A 1 348 ? -6.537 -8.220 18.516 1.00 98.31 348 TYR A CA 1
ATOM 2735 C C . TYR A 1 348 ? -6.151 -8.788 17.158 1.00 98.31 348 TYR A C 1
ATOM 2737 O O . TYR A 1 348 ? -6.482 -8.200 16.130 1.00 98.31 348 TYR A O 1
ATOM 2745 N N . VAL A 1 349 ? -5.479 -9.935 17.148 1.00 98.12 349 VAL A N 1
ATOM 2746 C CA . VAL A 1 349 ? -5.179 -10.694 15.933 1.00 98.12 349 VAL A CA 1
ATOM 2747 C C . VAL A 1 349 ? -5.720 -12.099 16.099 1.00 98.12 349 VAL A C 1
ATOM 2749 O O . VAL A 1 349 ? -5.367 -12.785 17.057 1.00 98.12 349 VAL A O 1
ATOM 2752 N N . VAL A 1 350 ? -6.573 -12.529 15.173 1.00 98.25 350 VAL A N 1
ATOM 2753 C CA . VAL A 1 350 ? -7.266 -13.817 15.266 1.00 98.25 350 VAL A CA 1
ATOM 2754 C C . VAL A 1 350 ? -7.158 -14.566 13.951 1.00 98.25 350 VAL A C 1
ATOM 2756 O O . VAL A 1 350 ? -7.525 -14.031 12.904 1.00 98.25 350 VAL A O 1
ATOM 2759 N N . SER A 1 351 ? -6.664 -15.804 13.986 1.00 96.56 351 SER A N 1
ATOM 2760 C CA . SER A 1 351 ? -6.594 -16.648 12.789 1.00 96.56 351 SER A CA 1
ATOM 2761 C C . SER A 1 351 ? -7.866 -17.469 12.550 1.00 96.56 351 SER A C 1
ATOM 2763 O O . SER A 1 351 ? -8.782 -17.555 13.374 1.00 96.56 351 SER A O 1
ATOM 2765 N N . SER A 1 352 ? -7.926 -18.107 11.386 1.00 92.12 352 SER A N 1
ATOM 2766 C CA . SER A 1 352 ? -9.017 -19.007 10.974 1.00 92.12 352 SER A CA 1
ATOM 2767 C C . SER A 1 352 ? -9.189 -20.258 11.855 1.00 92.12 352 SER A C 1
ATOM 2769 O O . SER A 1 352 ? -10.239 -20.897 11.821 1.00 92.12 352 SER A O 1
ATOM 2771 N N . LYS A 1 353 ? -8.188 -20.600 12.676 1.00 90.31 353 LYS A N 1
ATOM 2772 C CA . LYS A 1 353 ? -8.338 -21.464 13.855 1.00 90.31 353 LYS A CA 1
ATOM 2773 C C . LYS A 1 353 ? -8.120 -20.563 15.061 1.00 90.31 353 LYS A C 1
ATOM 2775 O O . LYS A 1 353 ? -6.957 -20.244 15.264 1.00 90.31 353 LYS A O 1
ATOM 2780 N N . PRO A 1 354 ? -9.161 -20.179 15.822 1.00 89.94 354 PRO A N 1
ATOM 2781 C CA . PRO A 1 354 ? -9.283 -18.928 16.595 1.00 89.94 354 PRO A CA 1
ATOM 2782 C C . PRO A 1 354 ? -8.233 -18.753 17.710 1.00 89.94 354 PRO A C 1
ATOM 2784 O O . PRO A 1 354 ? -8.539 -18.665 18.896 1.00 89.94 354 PRO A O 1
ATOM 2787 N N . THR A 1 355 ? -6.968 -18.723 17.317 1.00 96.56 355 THR A N 1
ATOM 2788 C CA . THR A 1 355 ? -5.795 -18.448 18.124 1.00 96.56 355 THR A CA 1
ATOM 2789 C C . THR A 1 355 ? -5.665 -16.949 18.148 1.00 96.56 355 THR A C 1
ATOM 2791 O O . THR A 1 355 ? -5.733 -16.301 17.103 1.00 96.56 355 THR A O 1
ATOM 2794 N N . VAL A 1 356 ? -5.519 -16.417 19.351 1.00 97.62 356 VAL A N 1
ATOM 2795 C CA . VAL A 1 356 ? -5.581 -14.986 19.602 1.00 97.62 356 VAL A CA 1
ATOM 2796 C C . VAL A 1 356 ? -4.198 -14.509 20.009 1.00 97.62 356 VAL A C 1
ATOM 2798 O O . VAL A 1 356 ? -3.532 -15.131 20.836 1.00 97.62 356 VAL A O 1
ATOM 2801 N N . PHE A 1 357 ? -3.776 -13.408 19.408 1.00 97.56 357 PHE A N 1
ATOM 2802 C CA . PHE A 1 357 ? -2.803 -12.508 20.000 1.00 97.56 357 PHE A CA 1
ATOM 2803 C C . PHE A 1 357 ? -3.540 -11.238 20.389 1.00 97.56 357 PHE A C 1
ATOM 2805 O O . PHE A 1 357 ? -4.336 -10.725 19.594 1.00 97.56 357 PHE A O 1
ATOM 2812 N N . ASP A 1 358 ? -3.263 -10.720 21.577 1.00 97.44 358 ASP A N 1
ATOM 2813 C CA . ASP A 1 358 ? -3.788 -9.432 21.984 1.00 97.44 358 ASP A CA 1
ATOM 2814 C C . ASP A 1 358 ? -2.709 -8.532 22.595 1.00 97.44 358 ASP A C 1
ATOM 2816 O O . ASP A 1 358 ? -1.659 -8.958 23.078 1.00 97.44 358 ASP A O 1
ATOM 2820 N N . ALA A 1 359 ? -2.904 -7.227 22.437 1.00 97.44 359 ALA A N 1
ATOM 2821 C CA . ALA A 1 359 ? -1.957 -6.247 22.932 1.00 97.44 359 ALA A CA 1
ATOM 2822 C C . ALA A 1 359 ? -2.617 -4.894 23.156 1.00 97.44 359 ALA A C 1
ATOM 2824 O O . ALA A 1 359 ? -3.441 -4.436 22.368 1.00 97.44 359 ALA A O 1
ATOM 2825 N N . VAL A 1 360 ? -2.139 -4.194 24.178 1.00 97.56 360 VAL A N 1
ATOM 2826 C CA . VAL A 1 360 ? -2.300 -2.747 24.303 1.00 97.56 360 VAL A CA 1
ATOM 2827 C C . VAL A 1 360 ? -0.988 -2.086 23.931 1.00 97.56 360 VAL A C 1
ATOM 2829 O O . VAL A 1 360 ? 0.069 -2.493 24.412 1.00 97.56 360 VAL A O 1
ATOM 2832 N N . HIS A 1 361 ? -1.063 -1.011 23.155 1.00 96.94 361 HIS A N 1
ATOM 2833 C CA . HIS A 1 361 ? 0.059 -0.128 22.857 1.00 96.94 361 HIS A CA 1
ATOM 2834 C C . HIS A 1 361 ? -0.252 1.263 23.402 1.00 96.94 361 HIS A C 1
ATOM 2836 O O . HIS A 1 361 ? -1.251 1.853 23.010 1.00 96.94 361 HIS A O 1
ATOM 2842 N N . GLU A 1 362 ? 0.577 1.818 24.288 1.00 95.69 362 GLU A N 1
ATOM 2843 C CA . GLU A 1 362 ? 0.280 3.118 24.927 1.00 95.69 362 GLU A CA 1
ATOM 2844 C C . GLU A 1 362 ? 0.626 4.342 24.059 1.00 95.69 362 GLU A C 1
ATOM 2846 O O . GLU A 1 362 ? 0.212 5.464 24.353 1.00 95.69 362 GLU A O 1
ATOM 2851 N N . ASN A 1 363 ? 1.492 4.153 23.065 1.00 93.12 363 ASN A N 1
ATOM 2852 C CA . ASN A 1 363 ? 2.137 5.182 22.252 1.00 93.12 363 ASN A CA 1
ATOM 2853 C C . ASN A 1 363 ? 2.805 4.574 21.001 1.00 93.12 363 ASN A C 1
ATOM 2855 O O . ASN A 1 363 ? 4.019 4.704 20.796 1.00 93.12 363 ASN A O 1
ATOM 2859 N N . GLY A 1 364 ? 2.028 3.870 20.180 1.00 88.12 364 GLY A N 1
ATOM 2860 C CA . GLY A 1 364 ? 2.541 3.188 18.986 1.00 88.12 364 GLY A CA 1
ATOM 2861 C C . GLY A 1 364 ? 3.174 1.816 19.259 1.00 88.12 364 GLY A C 1
ATOM 2862 O O . GLY A 1 364 ? 3.407 1.426 20.399 1.00 88.12 364 GLY A O 1
ATOM 2863 N N . LEU A 1 365 ? 3.494 1.086 18.187 1.00 90.38 365 LEU A N 1
ATOM 2864 C CA . LEU A 1 365 ? 3.910 -0.330 18.217 1.00 90.38 365 LEU A CA 1
ATOM 2865 C C . LEU A 1 365 ? 5.046 -0.673 19.208 1.00 90.38 365 LEU A C 1
ATOM 2867 O O . LEU A 1 365 ? 5.115 -1.774 19.735 1.00 90.38 365 LEU A O 1
ATOM 2871 N N . GLY A 1 366 ? 5.966 0.259 19.474 1.00 92.31 366 GLY A N 1
ATOM 2872 C CA . GLY A 1 366 ? 7.094 0.032 20.389 1.00 92.31 366 GLY A CA 1
ATOM 2873 C C . GLY A 1 366 ? 6.756 0.127 21.882 1.00 92.31 366 GLY A C 1
ATOM 2874 O O . GLY A 1 366 ? 7.671 0.085 22.700 1.00 92.31 366 GLY A O 1
ATOM 2875 N N . SER A 1 367 ? 5.485 0.321 22.239 1.00 94.75 367 SER A N 1
ATOM 2876 C CA . SER A 1 367 ? 5.026 0.613 23.607 1.00 94.75 367 SER A CA 1
ATOM 2877 C C . SER A 1 367 ? 3.993 -0.394 24.110 1.00 94.75 367 SER A C 1
ATOM 2879 O O . SER A 1 367 ? 3.062 -0.038 24.833 1.00 94.75 367 SER A O 1
ATOM 2881 N N . GLN A 1 368 ? 4.157 -1.650 23.697 1.00 95.75 368 GLN A N 1
ATOM 2882 C CA . GLN A 1 368 ? 3.309 -2.742 24.142 1.00 95.75 368 GLN A CA 1
ATOM 2883 C C . GLN A 1 368 ? 3.338 -2.865 25.674 1.00 95.75 368 GLN A C 1
ATOM 2885 O O . GLN A 1 368 ? 4.411 -2.933 26.283 1.00 95.75 368 GLN A O 1
ATOM 2890 N N . VAL A 1 369 ? 2.158 -2.913 26.289 1.00 94.62 369 VAL A N 1
ATOM 2891 C CA . VAL A 1 369 ? 1.987 -3.199 27.717 1.00 94.62 369 VAL A CA 1
ATOM 2892 C C . VAL A 1 369 ? 2.237 -4.687 27.948 1.00 94.62 369 VAL A C 1
ATOM 2894 O O . VAL A 1 369 ? 1.664 -5.537 27.271 1.00 94.62 369 VAL A O 1
ATOM 2897 N N . SER A 1 370 ? 3.107 -5.013 28.903 1.00 90.38 370 SER A N 1
ATOM 2898 C CA . SER A 1 370 ? 3.392 -6.400 29.278 1.00 90.38 370 SER A CA 1
ATOM 2899 C C . SER A 1 370 ? 2.225 -7.032 30.032 1.00 90.38 370 SER A C 1
ATOM 2901 O O . SER A 1 370 ? 1.645 -6.379 30.900 1.00 90.38 370 SER A O 1
ATOM 2903 N N . ASP A 1 371 ? 1.980 -8.320 29.783 1.00 88.00 371 ASP A N 1
ATOM 2904 C CA . ASP A 1 371 ? 1.034 -9.162 30.531 1.00 88.00 371 ASP A CA 1
ATOM 2905 C C . ASP A 1 371 ? -0.417 -8.636 30.540 1.00 88.00 371 ASP A C 1
ATOM 2907 O O . ASP A 1 371 ? -1.177 -8.908 31.472 1.00 88.00 371 ASP A O 1
ATOM 2911 N N . TRP A 1 372 ? -0.802 -7.859 29.524 1.00 94.81 372 TRP A N 1
ATOM 2912 C CA . TRP A 1 372 ? -2.202 -7.520 29.294 1.00 94.81 372 TRP A CA 1
ATOM 2913 C C . TRP A 1 372 ? -2.865 -8.626 28.471 1.00 94.81 372 TRP A C 1
ATOM 2915 O O . TRP A 1 372 ? -2.268 -9.112 27.520 1.00 94.81 372 TRP A O 1
ATOM 2925 N N . THR A 1 373 ? -4.087 -8.990 28.850 1.00 95.62 373 THR A N 1
ATOM 2926 C CA . THR A 1 373 ? -4.964 -9.895 28.101 1.00 95.62 373 THR A CA 1
ATOM 2927 C C . THR A 1 373 ? -6.380 -9.357 28.228 1.00 95.62 373 THR A C 1
ATOM 2929 O O . THR A 1 373 ? -6.843 -9.087 29.343 1.00 95.62 373 THR A O 1
ATOM 2932 N N . GLY A 1 374 ? -7.057 -9.168 27.103 1.00 94.69 374 GLY A N 1
ATOM 2933 C CA . GLY A 1 374 ? -8.420 -8.661 27.064 1.00 94.69 374 GLY A CA 1
ATOM 2934 C C . GLY A 1 374 ? -9.447 -9.722 27.461 1.00 94.69 374 GLY A C 1
ATOM 2935 O O . GLY A 1 374 ? -9.283 -10.909 27.183 1.00 94.69 374 GLY A O 1
ATOM 2936 N N . ASP A 1 375 ? -10.560 -9.299 28.066 1.00 97.06 375 ASP A N 1
ATOM 2937 C CA . ASP A 1 375 ? -11.761 -10.143 28.150 1.00 97.06 375 ASP A CA 1
ATOM 2938 C C . ASP A 1 375 ? -12.426 -10.159 26.769 1.00 97.06 375 ASP A C 1
ATOM 2940 O O . ASP A 1 375 ? -13.273 -9.325 26.441 1.00 97.06 375 ASP A O 1
ATOM 2944 N N . ALA A 1 376 ? -11.971 -11.083 25.927 1.00 97.44 376 ALA A N 1
ATOM 2945 C CA . ALA A 1 376 ? -12.481 -11.272 24.584 1.00 97.44 376 ALA A CA 1
ATOM 2946 C C . ALA A 1 376 ? -12.763 -12.750 24.290 1.00 97.44 376 ALA A C 1
ATOM 2948 O O . ALA A 1 376 ? -12.112 -13.658 24.808 1.00 97.44 376 ALA A O 1
ATOM 2949 N N . GLN A 1 377 ? -13.751 -12.984 23.434 1.00 98.19 377 GLN A N 1
ATOM 2950 C CA . GLN A 1 377 ? -14.099 -14.297 22.910 1.00 98.19 377 GLN A CA 1
ATOM 2951 C C . GLN A 1 377 ? -14.144 -14.209 21.392 1.00 98.19 377 GLN A C 1
ATOM 2953 O O . GLN A 1 377 ? -14.771 -13.304 20.848 1.00 98.19 377 GLN A O 1
ATOM 2958 N N . PHE A 1 378 ? -13.520 -15.175 20.725 1.00 98.38 378 PHE A N 1
ATOM 2959 C CA . PHE A 1 378 ? -13.524 -15.276 19.275 1.00 98.38 378 PHE A CA 1
ATOM 2960 C C . PHE A 1 378 ? -13.839 -16.699 18.831 1.00 98.38 378 PHE A C 1
ATOM 2962 O O . PHE A 1 378 ? -13.435 -17.665 19.484 1.00 98.38 378 PHE A O 1
ATOM 2969 N N . ALA A 1 379 ? -14.529 -16.824 17.704 1.00 98.31 379 ALA A N 1
ATOM 2970 C CA . ALA A 1 379 ? -14.783 -18.095 17.048 1.00 98.31 379 ALA A CA 1
ATOM 2971 C C . ALA A 1 379 ? -14.652 -17.938 15.535 1.00 98.31 379 ALA A C 1
ATOM 2973 O O . ALA A 1 379 ? -15.083 -16.935 14.971 1.00 98.31 379 ALA A O 1
ATOM 2974 N N . SER A 1 380 ? -14.061 -18.942 14.892 1.00 97.81 380 SER A N 1
ATOM 2975 C CA . SER A 1 380 ? -13.841 -18.953 13.448 1.00 97.81 380 SER A CA 1
ATOM 2976 C C . SER A 1 380 ? -14.512 -20.170 12.821 1.00 97.81 380 SER A C 1
ATOM 2978 O O . SER A 1 380 ? -14.488 -21.263 13.393 1.00 97.81 380 SER A O 1
ATOM 2980 N N . HIS A 1 381 ? -15.055 -20.000 11.620 1.00 97.19 381 HIS A N 1
ATOM 2981 C CA . HIS A 1 381 ? -15.644 -21.072 10.821 1.00 97.19 381 HIS A CA 1
ATOM 2982 C C . HIS A 1 381 ? -14.979 -21.119 9.444 1.00 97.19 381 HIS A C 1
ATOM 2984 O O . HIS A 1 381 ? -14.734 -20.082 8.837 1.00 97.19 381 HIS A O 1
ATOM 2990 N N . ILE A 1 382 ? -14.686 -22.318 8.933 1.00 97.06 382 ILE A N 1
ATOM 2991 C CA . ILE A 1 382 ? -14.179 -22.508 7.567 1.00 97.06 382 ILE A CA 1
ATOM 2992 C C . ILE A 1 382 ? -15.314 -23.075 6.718 1.00 97.06 382 ILE A C 1
ATOM 2994 O O . ILE A 1 382 ? -15.755 -24.206 6.934 1.00 97.06 382 ILE A O 1
ATOM 2998 N N . GLY A 1 383 ? -15.771 -22.267 5.766 1.00 95.25 383 GLY A N 1
ATOM 2999 C CA . GLY A 1 383 ? -16.792 -22.616 4.791 1.00 95.25 383 GLY A CA 1
ATOM 3000 C C . GLY A 1 383 ? -16.201 -23.174 3.494 1.00 95.25 383 GLY A C 1
ATOM 3001 O O . GLY A 1 383 ? -15.031 -23.540 3.408 1.00 95.25 383 GLY A O 1
ATOM 3002 N N . ALA A 1 384 ? -17.037 -23.252 2.456 1.00 94.75 384 ALA A N 1
ATOM 3003 C CA . ALA A 1 384 ? -16.647 -23.822 1.162 1.00 94.75 384 ALA A CA 1
ATOM 3004 C C . ALA A 1 384 ? -15.758 -22.892 0.315 1.00 94.75 384 ALA A C 1
ATOM 3006 O O . ALA A 1 384 ? -14.967 -23.374 -0.492 1.00 94.75 384 ALA A O 1
ATOM 3007 N N . ASP A 1 385 ? -15.920 -21.582 0.481 1.00 94.88 385 ASP A N 1
ATOM 3008 C CA . ASP A 1 385 ? -15.286 -20.509 -0.297 1.00 94.88 385 ASP A CA 1
ATOM 3009 C C . ASP A 1 385 ? -14.889 -19.312 0.582 1.00 94.88 385 ASP A C 1
ATOM 3011 O O . ASP A 1 385 ? -14.669 -18.201 0.098 1.00 94.88 385 ASP A O 1
ATOM 3015 N N . HIS A 1 386 ? -14.859 -19.515 1.897 1.00 96.50 386 HIS A N 1
ATOM 3016 C CA . HIS A 1 386 ? -14.560 -18.473 2.860 1.00 96.50 386 HIS A CA 1
ATOM 3017 C C . HIS A 1 386 ? -14.076 -19.064 4.174 1.00 96.50 386 HIS A C 1
ATOM 3019 O O . HIS A 1 386 ? -14.256 -20.248 4.468 1.00 96.50 386 HIS A O 1
ATOM 3025 N N . TRP A 1 387 ? -13.543 -18.189 5.010 1.00 97.00 387 TRP A N 1
ATOM 3026 C CA . TRP A 1 387 ? -13.579 -18.380 6.446 1.00 97.00 387 TRP A CA 1
ATOM 3027 C C . TRP A 1 387 ? -14.208 -17.149 7.094 1.00 97.00 387 TRP A C 1
ATOM 3029 O O . TRP A 1 387 ? -14.118 -16.038 6.569 1.00 97.00 387 TRP A O 1
ATOM 3039 N N . SER A 1 388 ? -14.890 -17.345 8.208 1.00 98.06 388 SER A N 1
ATOM 3040 C CA . SER A 1 388 ? -15.542 -16.282 8.962 1.00 98.06 388 SER A CA 1
ATOM 3041 C C . SER A 1 388 ? -15.030 -16.231 10.390 1.00 98.06 388 SER A C 1
ATOM 3043 O O . SER A 1 388 ? -14.463 -17.201 10.893 1.00 98.06 388 SER A O 1
ATOM 3045 N N . LEU A 1 389 ? -15.206 -15.069 11.012 1.00 98.44 389 LEU A N 1
ATOM 3046 C CA . LEU A 1 389 ? -14.833 -14.775 12.389 1.00 98.44 389 LEU A CA 1
ATOM 3047 C C . LEU A 1 389 ? -15.987 -14.039 13.061 1.00 98.44 389 LEU A C 1
ATOM 3049 O O . LEU A 1 389 ? -16.498 -13.072 12.503 1.00 98.44 389 LEU A O 1
ATOM 3053 N N . GLU A 1 390 ? -16.321 -14.431 14.281 1.00 98.62 390 GLU A N 1
ATOM 3054 C CA . GLU A 1 390 ? -17.099 -13.615 15.208 1.00 98.62 390 GLU A CA 1
ATOM 3055 C C . GLU A 1 390 ? -16.260 -13.295 16.436 1.00 98.62 390 GLU A C 1
ATOM 3057 O O . GLU A 1 390 ? -15.513 -14.140 16.936 1.00 98.62 390 GLU A O 1
ATOM 3062 N N . GLY A 1 391 ? -16.373 -12.061 16.915 1.00 98.50 391 GLY A N 1
ATOM 3063 C CA . GLY A 1 391 ? -15.632 -11.562 18.060 1.00 98.50 391 GLY A CA 1
ATOM 3064 C C . GLY A 1 391 ? -16.514 -10.769 19.007 1.00 98.50 391 GLY A C 1
ATOM 3065 O O . GLY A 1 391 ? -17.256 -9.885 18.583 1.00 98.50 391 GLY A O 1
ATOM 3066 N N . ARG A 1 392 ? -16.369 -11.051 20.301 1.00 98.62 392 ARG A N 1
ATOM 3067 C CA . ARG A 1 392 ? -16.870 -10.258 21.425 1.00 98.62 392 ARG A CA 1
ATOM 3068 C C . ARG A 1 392 ? -15.669 -9.698 22.176 1.00 98.62 392 ARG A C 1
ATOM 3070 O O . ARG A 1 392 ? -14.857 -10.473 22.666 1.00 98.62 392 ARG A O 1
ATOM 3077 N N . MET A 1 393 ? -15.599 -8.383 22.341 1.00 98.44 393 MET A N 1
ATOM 3078 C CA . MET A 1 393 ? -14.582 -7.697 23.147 1.00 98.44 393 MET A CA 1
ATOM 3079 C C . MET A 1 393 ? -15.281 -6.931 24.270 1.00 98.44 393 MET A C 1
ATOM 3081 O O . MET A 1 393 ? -16.002 -5.965 24.007 1.00 98.44 393 MET A O 1
ATOM 3085 N N . ALA A 1 394 ? -15.131 -7.397 25.510 1.00 98.19 394 ALA A N 1
ATOM 3086 C CA . ALA A 1 394 ? -15.764 -6.785 26.671 1.00 98.19 394 ALA A CA 1
ATOM 3087 C C . ALA A 1 394 ? -15.128 -5.441 27.020 1.00 98.19 394 ALA A C 1
ATOM 3089 O O . ALA A 1 394 ? -13.940 -5.209 26.785 1.00 98.19 394 ALA A O 1
ATOM 3090 N N . TYR A 1 395 ? -15.923 -4.569 27.633 1.00 97.75 395 TYR A N 1
ATOM 3091 C CA . TYR A 1 395 ? -15.401 -3.319 28.167 1.00 97.75 395 TYR A CA 1
ATOM 3092 C C . TYR A 1 395 ? -14.641 -3.562 29.474 1.00 97.75 395 TYR A C 1
ATOM 3094 O O . TYR A 1 395 ? -15.161 -4.192 30.396 1.00 97.75 395 TYR A O 1
ATOM 3102 N N . ASP A 1 396 ? -13.427 -3.026 29.569 1.00 94.06 396 ASP A N 1
ATOM 3103 C CA . ASP A 1 396 ? -12.579 -3.090 30.766 1.00 94.06 396 ASP A CA 1
ATOM 3104 C C . ASP A 1 396 ? -12.482 -1.738 31.500 1.00 94.06 396 ASP A C 1
ATOM 3106 O O . ASP A 1 396 ? -11.841 -1.635 32.546 1.00 94.06 396 ASP A O 1
ATOM 3110 N N . GLU A 1 397 ? -13.118 -0.696 30.948 1.00 91.12 397 GLU A N 1
ATOM 3111 C CA . GLU A 1 397 ? -13.095 0.702 31.411 1.00 91.12 397 GLU A CA 1
ATOM 3112 C C . GLU A 1 397 ? -11.701 1.370 31.419 1.00 91.12 397 GLU A C 1
ATOM 3114 O O . GLU A 1 397 ? -11.578 2.583 31.642 1.00 91.12 397 GLU A O 1
ATOM 3119 N N . GLN A 1 398 ? -10.641 0.622 31.115 1.00 91.94 398 GLN A N 1
ATOM 3120 C CA . GLN A 1 398 ? -9.268 1.102 31.067 1.00 91.94 398 GLN A CA 1
ATOM 3121 C C . GLN A 1 398 ? -8.851 1.413 29.628 1.00 91.94 398 GLN A C 1
ATOM 3123 O O . GLN A 1 398 ? -8.525 2.569 29.334 1.00 91.94 398 GLN A O 1
ATOM 3128 N N . TRP A 1 399 ? -8.889 0.402 28.762 1.00 93.75 399 TRP A N 1
ATOM 3129 C CA . TRP A 1 399 ? -8.426 0.427 27.377 1.00 93.75 399 TRP A CA 1
ATOM 3130 C C . TRP A 1 399 ? -9.567 0.310 26.379 1.00 93.75 399 TRP A C 1
ATOM 3132 O O . TRP A 1 399 ? -9.539 1.005 25.371 1.00 93.75 399 TRP A O 1
ATOM 3142 N N . VAL A 1 400 ? -10.586 -0.498 26.681 1.00 94.31 400 VAL A N 1
ATOM 3143 C CA . VAL A 1 400 ? -11.824 -0.614 25.903 1.00 94.31 400 VAL A CA 1
ATOM 3144 C C . VAL A 1 400 ? -12.961 -0.128 26.794 1.00 94.31 400 VAL A C 1
ATOM 3146 O O . VAL A 1 400 ? -13.499 -0.860 27.622 1.00 94.31 400 VAL A O 1
ATOM 3149 N N . ARG A 1 401 ? -13.295 1.158 26.691 1.00 92.38 401 ARG A N 1
ATOM 3150 C CA . ARG A 1 401 ? -14.325 1.782 27.536 1.00 92.38 401 ARG A CA 1
ATOM 3151 C C . ARG A 1 401 ? -15.696 1.583 26.942 1.00 92.38 401 ARG A C 1
ATOM 3153 O O . ARG A 1 401 ? -15.830 1.712 25.735 1.00 92.38 401 ARG A O 1
ATOM 3160 N N . LYS A 1 402 ? -16.723 1.388 27.764 1.00 94.81 402 LYS A N 1
ATOM 3161 C CA . LYS A 1 402 ? -18.088 1.384 27.249 1.00 94.81 402 LYS A CA 1
ATOM 3162 C C . LYS A 1 402 ? -18.409 2.725 26.558 1.00 94.81 402 LYS A C 1
ATOM 3164 O O . LYS A 1 402 ? -18.280 3.775 27.194 1.00 94.81 402 LYS A O 1
ATOM 3169 N N . PRO A 1 403 ? -18.833 2.720 25.284 1.00 95.00 403 PRO A N 1
ATOM 3170 C CA . PRO A 1 403 ? -19.212 3.935 24.587 1.00 95.00 403 PRO A CA 1
ATOM 3171 C C . PRO A 1 403 ? -20.628 4.357 24.987 1.00 95.00 403 PRO A C 1
ATOM 3173 O O . PRO A 1 403 ? -21.521 3.532 25.185 1.00 95.00 403 PRO A O 1
ATOM 3176 N N . GLU A 1 404 ? -20.830 5.666 25.076 1.00 93.94 404 GLU A N 1
ATOM 3177 C CA . GLU A 1 404 ? -22.162 6.269 25.079 1.00 93.94 404 GLU A CA 1
ATOM 3178 C C . GLU A 1 404 ? -22.563 6.614 23.632 1.00 93.94 404 GLU A C 1
ATOM 3180 O O . GLU A 1 404 ? -21.680 6.852 22.800 1.00 93.94 404 GLU A O 1
ATOM 3185 N N . PRO A 1 405 ? -23.864 6.708 23.314 1.00 94.94 405 PRO A N 1
ATOM 3186 C CA . PRO A 1 405 ? -24.328 7.195 22.017 1.00 94.94 405 PRO A CA 1
ATOM 3187 C C . PRO A 1 405 ? -23.657 8.513 21.595 1.00 94.94 405 PRO A C 1
ATOM 3189 O O . PRO A 1 405 ? -23.597 9.482 22.358 1.00 94.94 405 PRO A O 1
ATOM 3192 N N . GLY A 1 406 ? -23.149 8.551 20.367 1.00 94.06 406 GLY A N 1
ATOM 3193 C CA . GLY A 1 406 ? -22.399 9.651 19.764 1.00 94.06 406 GLY A CA 1
ATOM 3194 C C . GLY A 1 406 ? -20.898 9.671 20.077 1.00 94.06 406 GLY A C 1
ATOM 3195 O O . GLY A 1 406 ? -20.182 10.502 19.509 1.00 94.06 406 GLY A O 1
ATOM 3196 N N . VAL A 1 407 ? -20.398 8.790 20.954 1.00 95.06 407 VAL A N 1
ATOM 3197 C CA . VAL A 1 407 ? -18.954 8.645 21.204 1.00 95.06 407 VAL A CA 1
ATOM 3198 C C . VAL A 1 407 ? -18.265 8.099 19.956 1.00 95.06 407 VAL A C 1
ATOM 3200 O O . VAL A 1 407 ? -18.841 7.328 19.189 1.00 95.06 407 VAL A O 1
ATOM 3203 N N . ARG A 1 408 ? -17.016 8.527 19.749 1.00 95.62 408 ARG A N 1
ATOM 3204 C CA . ARG A 1 408 ? -16.179 8.109 18.627 1.00 95.62 408 ARG A CA 1
ATOM 3205 C C . ARG A 1 408 ? -14.992 7.295 19.099 1.00 95.62 408 ARG A C 1
ATOM 3207 O O . ARG A 1 408 ? -14.358 7.685 20.078 1.00 95.62 408 ARG A O 1
ATOM 3214 N N . TRP A 1 409 ? -14.664 6.239 18.365 1.00 97.50 409 TRP A N 1
ATOM 3215 C CA . TRP A 1 409 ? -13.399 5.513 18.495 1.00 97.50 409 TRP A CA 1
ATOM 3216 C C . TRP A 1 409 ? -12.601 5.584 17.204 1.00 97.50 409 TRP A C 1
ATOM 3218 O O . TRP A 1 409 ? -13.174 5.682 16.119 1.00 97.50 409 TRP A O 1
ATOM 3228 N N . GLY A 1 410 ? -11.278 5.510 17.322 1.00 97.06 410 GLY A N 1
ATOM 3229 C CA . GLY A 1 410 ? -10.412 5.253 16.184 1.00 97.06 410 GLY A CA 1
ATOM 3230 C C . GLY A 1 410 ? -10.387 3.758 15.934 1.00 97.06 410 GLY A C 1
ATOM 3231 O O . GLY A 1 410 ? -10.284 2.987 16.885 1.00 97.06 410 GLY A O 1
ATOM 3232 N N . ALA A 1 411 ? -10.474 3.325 14.682 1.00 97.81 411 ALA A N 1
ATOM 3233 C CA . ALA A 1 411 ? -10.265 1.921 14.366 1.00 97.81 411 ALA A CA 1
ATOM 3234 C C . ALA A 1 411 ? -9.597 1.683 13.015 1.00 97.81 411 ALA A C 1
ATOM 3236 O O . ALA A 1 411 ? -9.650 2.507 12.100 1.00 97.81 411 ALA A O 1
ATOM 3237 N N . ASN A 1 412 ? -9.000 0.505 12.887 1.00 97.56 412 ASN A N 1
ATOM 3238 C CA . ASN A 1 412 ? -8.721 -0.094 11.595 1.00 97.56 412 ASN A CA 1
ATOM 3239 C C . ASN A 1 412 ? -8.971 -1.600 11.669 1.00 97.56 412 ASN A C 1
ATOM 3241 O O . ASN A 1 412 ? -8.856 -2.212 12.732 1.00 97.56 412 ASN A O 1
ATOM 3245 N N . PHE A 1 413 ? -9.290 -2.183 10.524 1.00 97.88 413 PHE A N 1
ATOM 3246 C CA . PHE A 1 413 ? -9.498 -3.614 10.368 1.00 97.88 413 PHE A CA 1
ATOM 3247 C C . PHE A 1 413 ? -8.638 -4.070 9.202 1.00 97.88 413 PHE A C 1
ATOM 3249 O O . PHE A 1 413 ? -8.696 -3.458 8.135 1.00 97.88 413 PHE A O 1
ATOM 3256 N N . GLY A 1 414 ? -7.830 -5.103 9.414 1.00 96.06 414 GLY A N 1
ATOM 3257 C CA . GLY A 1 414 ? -6.932 -5.663 8.412 1.00 96.06 414 GLY A CA 1
ATOM 3258 C C . GLY A 1 414 ? -7.159 -7.158 8.260 1.00 96.06 414 GLY A C 1
ATOM 3259 O O . GLY A 1 414 ? -7.315 -7.860 9.252 1.00 96.06 414 GLY A O 1
ATOM 3260 N N . ARG A 1 415 ? -7.163 -7.654 7.026 1.00 95.50 415 ARG A N 1
ATOM 3261 C CA . ARG A 1 415 ? -7.043 -9.083 6.740 1.00 95.50 415 ARG A CA 1
ATOM 3262 C C . ARG A 1 415 ? -5.620 -9.350 6.301 1.00 95.50 415 ARG A C 1
ATOM 3264 O O . ARG A 1 415 ? -5.197 -8.827 5.272 1.00 95.50 415 ARG A O 1
ATOM 3271 N N . ASP A 1 416 ? -4.940 -10.242 6.995 1.00 94.81 416 ASP A N 1
ATOM 3272 C CA . ASP A 1 416 ? -3.742 -10.874 6.481 1.00 94.81 416 ASP A CA 1
ATOM 3273 C C . ASP A 1 416 ? -4.092 -12.101 5.653 1.00 94.81 416 ASP A C 1
ATOM 3275 O O . ASP A 1 416 ? -4.772 -13.019 6.110 1.00 94.81 416 ASP A O 1
ATOM 3279 N N . HIS A 1 417 ? -3.618 -12.107 4.411 1.00 93.75 417 HIS A N 1
ATOM 3280 C CA . HIS A 1 417 ? -3.657 -13.279 3.546 1.00 93.75 417 HIS A CA 1
ATOM 3281 C C . HIS A 1 417 ? -2.284 -13.953 3.534 1.00 93.75 417 HIS A C 1
ATOM 3283 O O . HIS A 1 417 ? -1.262 -13.257 3.527 1.00 93.75 417 HIS A O 1
ATOM 3289 N N . ARG A 1 418 ? -2.233 -15.289 3.442 1.00 92.50 418 ARG A N 1
ATOM 3290 C CA . ARG A 1 418 ? -0.963 -16.048 3.375 1.00 92.50 418 ARG A CA 1
ATOM 3291 C C . ARG A 1 418 ? 0.023 -15.532 2.321 1.00 92.50 418 ARG A C 1
ATOM 3293 O O . ARG A 1 418 ? 1.229 -15.520 2.560 1.00 92.50 418 ARG A O 1
ATOM 3300 N N . ASP A 1 419 ? -0.486 -15.022 1.200 1.00 88.62 419 ASP A N 1
ATOM 3301 C CA . ASP A 1 419 ? 0.335 -14.499 0.097 1.00 88.62 419 ASP A CA 1
ATOM 3302 C C . ASP A 1 419 ? 0.758 -13.031 0.282 1.00 88.62 419 ASP A C 1
ATOM 3304 O O . ASP A 1 419 ? 1.584 -12.527 -0.480 1.00 88.62 419 ASP A O 1
ATOM 3308 N N . ARG A 1 420 ? 0.204 -12.329 1.283 1.00 88.50 420 ARG A N 1
ATOM 3309 C CA . ARG A 1 420 ? 0.385 -10.896 1.619 1.00 88.50 420 ARG A CA 1
ATOM 3310 C C . ARG A 1 420 ? -0.014 -9.888 0.548 1.00 88.50 420 ARG A C 1
ATOM 3312 O O . ARG A 1 420 ? -0.401 -8.774 0.875 1.00 88.50 420 ARG A O 1
ATOM 3319 N N . THR A 1 421 ? 0.030 -10.261 -0.724 1.00 86.94 421 THR A N 1
ATOM 3320 C CA . THR A 1 421 ? -0.393 -9.423 -1.852 1.00 86.94 421 THR A CA 1
ATOM 3321 C C . THR A 1 421 ? -1.901 -9.203 -1.890 1.00 86.94 421 THR A C 1
ATOM 3323 O O . THR A 1 421 ? -2.358 -8.304 -2.580 1.00 86.94 421 THR A O 1
ATOM 3326 N N . GLN A 1 422 ? -2.660 -10.021 -1.160 1.00 88.31 422 GLN A N 1
ATOM 3327 C CA . GLN A 1 422 ? -4.115 -9.941 -1.029 1.00 88.31 422 GLN A CA 1
ATOM 3328 C C . GLN A 1 422 ? -4.545 -9.507 0.381 1.00 88.31 422 GLN A C 1
ATOM 3330 O O . GLN A 1 422 ? -5.715 -9.637 0.734 1.00 88.31 422 GLN A O 1
ATOM 3335 N N . SER A 1 423 ? -3.609 -9.027 1.209 1.00 92.69 423 SER A N 1
ATOM 3336 C CA . SER A 1 423 ? -3.959 -8.476 2.516 1.00 92.69 423 SER A CA 1
ATOM 3337 C C . SER A 1 423 ? -4.750 -7.181 2.328 1.00 92.69 423 SER A C 1
ATOM 3339 O O . SER A 1 423 ? -4.288 -6.259 1.650 1.00 92.69 423 SER A O 1
ATOM 3341 N N . THR A 1 424 ? -5.935 -7.110 2.929 1.00 94.25 424 THR A N 1
ATOM 3342 C CA . THR A 1 424 ? -6.853 -5.972 2.784 1.00 94.25 424 THR A CA 1
ATOM 3343 C C . THR A 1 424 ? -6.943 -5.167 4.069 1.00 94.25 424 THR A C 1
ATOM 3345 O O . THR A 1 424 ? -6.539 -5.630 5.134 1.00 94.25 424 THR A O 1
ATOM 3348 N N . GLN A 1 425 ? -7.439 -3.938 3.984 1.00 94.81 425 GLN A N 1
ATOM 3349 C CA . GLN A 1 425 ? -7.708 -3.091 5.139 1.00 94.81 425 GLN A CA 1
ATOM 3350 C C . GLN A 1 425 ? -8.878 -2.148 4.882 1.00 94.81 425 GLN A C 1
ATOM 3352 O O . GLN A 1 425 ? -9.163 -1.814 3.730 1.00 94.81 425 GLN A O 1
ATOM 3357 N N . TRP A 1 426 ? -9.526 -1.701 5.957 1.00 95.88 426 TRP A N 1
ATOM 3358 C CA . TRP A 1 426 ? -10.603 -0.716 5.882 1.00 95.88 426 TRP A CA 1
ATOM 3359 C C . TRP A 1 426 ? -10.078 0.680 5.527 1.00 95.88 426 TRP A C 1
ATOM 3361 O O . TRP A 1 426 ? -10.519 1.268 4.543 1.00 95.88 426 TRP A O 1
ATOM 3371 N N . VAL A 1 427 ? -9.103 1.197 6.281 1.00 94.38 427 VAL A N 1
ATOM 3372 C CA . VAL A 1 427 ? -8.438 2.469 5.970 1.00 94.38 427 VAL A CA 1
ATOM 3373 C C . VAL A 1 427 ? -6.970 2.239 5.650 1.00 94.38 427 VAL A C 1
ATOM 3375 O O . VAL A 1 427 ? -6.285 1.500 6.354 1.00 94.38 427 VAL A O 1
ATOM 3378 N N . TYR A 1 428 ? -6.455 2.884 4.600 1.00 90.50 428 TYR A N 1
ATOM 3379 C CA . TYR A 1 428 ? -5.030 2.809 4.289 1.00 90.50 428 TYR A CA 1
ATOM 3380 C C . TYR A 1 428 ? -4.212 3.643 5.275 1.00 90.50 428 TYR A C 1
ATOM 3382 O O . TYR A 1 428 ? -4.314 4.871 5.313 1.00 90.50 428 TYR A O 1
ATOM 3390 N N . THR A 1 429 ? -3.361 2.965 6.044 1.00 86.44 429 THR A N 1
ATOM 3391 C CA . THR A 1 429 ? -2.531 3.569 7.095 1.00 86.44 429 THR A CA 1
ATOM 3392 C C . THR A 1 429 ? -1.098 3.885 6.651 1.00 86.44 429 THR A C 1
ATOM 3394 O O . THR A 1 429 ? -0.209 4.019 7.483 1.00 86.44 429 THR A O 1
ATOM 3397 N N . SER A 1 430 ? -0.826 4.033 5.350 1.00 76.44 430 SER A N 1
ATOM 3398 C CA . SER A 1 430 ? 0.483 4.479 4.827 1.00 76.44 430 SER A CA 1
ATOM 3399 C C . SER A 1 430 ? 1.700 3.699 5.352 1.00 76.44 430 SER A C 1
ATOM 3401 O O . SER A 1 430 ? 2.676 4.282 5.829 1.00 76.44 430 SER A O 1
ATOM 3403 N N . GLY A 1 431 ? 1.662 2.369 5.257 1.00 74.88 431 GLY A N 1
ATOM 3404 C CA . GLY A 1 431 ? 2.768 1.501 5.661 1.00 74.88 431 GLY A CA 1
ATOM 3405 C C . GLY A 1 431 ? 2.276 0.212 6.302 1.00 74.88 431 GLY A C 1
ATOM 3406 O O . GLY A 1 431 ? 1.982 -0.743 5.594 1.00 74.88 431 GLY A O 1
ATOM 3407 N N . ASN A 1 432 ? 2.221 0.190 7.633 1.00 83.25 432 ASN A N 1
ATOM 3408 C CA . ASN A 1 432 ? 1.685 -0.924 8.418 1.00 83.25 432 ASN A CA 1
ATOM 3409 C C . ASN A 1 432 ? 0.396 -0.510 9.141 1.00 83.25 432 ASN A C 1
ATOM 3411 O O . ASN A 1 432 ? 0.089 0.682 9.228 1.00 83.25 432 ASN A O 1
ATOM 3415 N N . TYR A 1 433 ? -0.330 -1.478 9.697 1.00 89.94 433 TYR A N 1
ATOM 3416 C CA . TYR A 1 433 ? -1.605 -1.230 10.373 1.00 89.94 433 TYR A CA 1
ATOM 3417 C C . TYR A 1 433 ? -1.493 -0.447 11.689 1.00 89.94 433 TYR A C 1
ATOM 3419 O O . TYR A 1 433 ? -2.500 0.022 12.191 1.00 89.94 433 TYR A O 1
ATOM 3427 N N . HIS A 1 434 ? -0.292 -0.213 12.227 1.00 92.75 434 HIS A N 1
ATOM 3428 C CA . HIS A 1 434 ? -0.085 0.398 13.547 1.00 92.75 434 HIS A CA 1
ATOM 3429 C C . HIS A 1 434 ? -0.013 1.936 13.545 1.00 92.75 434 HIS A C 1
ATOM 3431 O O . HIS A 1 434 ? 0.448 2.536 14.521 1.00 92.75 434 HIS A O 1
ATOM 3437 N N . GLN A 1 435 ? -0.418 2.605 12.460 1.00 91.38 435 GLN A N 1
ATOM 3438 C CA . GLN A 1 435 ? -0.483 4.071 12.425 1.00 91.38 435 GLN A CA 1
ATOM 3439 C C . GLN A 1 435 ? -1.819 4.545 13.011 1.00 91.38 435 GLN A C 1
ATOM 3441 O O . GLN A 1 435 ? -2.749 4.849 12.269 1.00 91.38 435 GLN A O 1
ATOM 3446 N N . VAL A 1 436 ? -1.904 4.618 14.342 1.00 91.88 436 VAL A N 1
ATOM 3447 C CA . VAL A 1 436 ? -3.105 5.070 15.077 1.00 91.88 436 VAL A CA 1
ATOM 3448 C C . VAL A 1 436 ? -3.599 6.450 14.616 1.00 91.88 436 VAL A C 1
ATOM 3450 O O . VAL A 1 436 ? -4.795 6.667 14.428 1.00 91.88 436 VAL A O 1
ATOM 3453 N N . ASP A 1 437 ? -2.671 7.343 14.264 1.00 87.94 437 ASP A N 1
ATOM 3454 C CA . ASP A 1 437 ? -2.959 8.646 13.660 1.00 87.94 437 ASP A CA 1
ATOM 3455 C C . ASP A 1 437 ? -3.609 8.558 12.272 1.00 87.94 437 ASP A C 1
ATOM 3457 O O . ASP A 1 437 ? -3.924 9.596 11.706 1.00 87.94 437 ASP A O 1
ATOM 3461 N N . GLN A 1 438 ? -3.797 7.370 11.691 1.00 91.06 438 GLN A N 1
ATOM 3462 C CA . GLN A 1 438 ? -4.450 7.142 10.396 1.00 91.06 438 GLN A CA 1
ATOM 3463 C C . GLN A 1 438 ? -5.713 6.271 10.485 1.00 91.06 438 GLN A C 1
ATOM 3465 O O . GLN A 1 438 ? -6.337 6.022 9.457 1.00 91.06 438 GLN A O 1
ATOM 3470 N N . PHE A 1 439 ? -6.149 5.883 11.686 1.00 95.38 439 PHE A N 1
ATOM 3471 C CA . PHE A 1 439 ? -7.360 5.079 11.895 1.00 95.38 439 PHE A CA 1
ATOM 3472 C C . PHE A 1 439 ? -8.648 5.776 11.445 1.00 95.38 439 PHE A C 1
ATOM 3474 O O . PHE A 1 439 ? -8.817 6.978 11.650 1.00 95.38 439 PHE A O 1
ATOM 3481 N N . GLY A 1 440 ? -9.580 5.022 10.867 1.00 96.56 440 GLY A N 1
ATOM 3482 C CA . GLY A 1 440 ? -10.930 5.498 10.591 1.00 96.56 440 GLY A CA 1
ATOM 3483 C C . GLY A 1 440 ? -11.696 5.777 11.883 1.00 96.56 440 GLY A C 1
ATOM 3484 O O . GLY A 1 440 ? -11.175 5.600 12.984 1.00 96.56 440 GLY A O 1
ATOM 3485 N N . VAL A 1 441 ? -12.935 6.239 11.754 1.00 97.56 441 VAL A N 1
ATOM 3486 C CA . VAL A 1 441 ? -13.781 6.619 12.889 1.00 97.56 441 VAL A CA 1
ATOM 3487 C C . VAL A 1 441 ? -14.953 5.661 13.019 1.00 97.56 441 VAL A C 1
ATOM 3489 O O . VAL A 1 441 ? -15.730 5.504 12.084 1.00 97.56 441 VAL A O 1
ATOM 3492 N N . LEU A 1 442 ? -15.115 5.067 14.190 1.00 98.12 442 LEU A N 1
ATOM 3493 C CA . LEU A 1 442 ? -16.346 4.396 14.582 1.00 98.12 442 LEU A CA 1
ATOM 3494 C C . LEU A 1 442 ? -17.221 5.388 15.341 1.00 98.12 442 LEU A C 1
ATOM 3496 O O . LEU A 1 442 ? -16.715 6.077 16.227 1.00 98.12 442 LEU A O 1
ATOM 3500 N N . VAL A 1 443 ? -18.506 5.464 15.016 1.00 97.56 443 VAL A N 1
ATOM 3501 C CA . VAL A 1 443 ? -19.479 6.338 15.687 1.00 97.56 443 VAL A CA 1
ATOM 3502 C C . VAL A 1 443 ? -20.560 5.463 16.300 1.00 97.56 443 VAL A C 1
ATOM 3504 O O . VAL A 1 443 ? -21.247 4.748 15.584 1.00 97.56 443 VAL A O 1
ATOM 3507 N N . PHE A 1 444 ? -20.698 5.484 17.621 1.00 97.56 444 PHE A N 1
ATOM 3508 C CA . PHE A 1 444 ? -21.664 4.630 18.316 1.00 97.56 444 PHE A CA 1
ATOM 3509 C C . PHE A 1 444 ? -23.057 5.263 18.312 1.00 97.56 444 PHE A C 1
ATOM 3511 O O . PHE A 1 444 ? -23.184 6.441 18.640 1.00 97.56 444 PHE A O 1
ATOM 3518 N N . GLU A 1 445 ? -24.091 4.501 17.944 1.00 94.56 445 GLU A N 1
ATOM 3519 C CA . GLU A 1 445 ? -25.480 4.997 17.826 1.00 94.56 445 GLU A CA 1
ATOM 3520 C C . GLU A 1 445 ? -26.258 5.097 19.137 1.00 94.56 445 GLU A C 1
ATOM 3522 O O . GLU A 1 445 ? -26.101 4.203 20.003 1.00 94.56 445 GLU A O 1
#

Secondary structure (DSSP, 8-state):
-----------------PPPHHHHHHHHHH-STTHHHHHHHHHTSHHHHHHHHHHHHT-GGGGGGHHHHHHHHHHHTTT---HHHHHHHHHHHHH-SSHHHHHHHHHHHHHTT-GGGHHHHHHHTT-SSHHHHHHHHHHHHHTGGG--HHHHHHHHHHHHHHTT-SSHHHHHHHHHHHHHHHHHHHHHHHHHHHTT-HHHHHHHHHHHHHH-TT-HHHHHHHHHHHHHTT-HHHHHHHHHHTT-EEEEPBPSSPPP-SS-TT-GGGGGSPPEE--EEEETTEEEE-SS-EEEEEEE-SSEEEEEEEEE-S-GGG------STTS-GGGSSEEEEEEETTS-SS-EEEEEEESS--EEEEEESSSGGGBPTT----EEEEEEE-SSEEEEEEEEE--SSSSPPPPTT-EEEEEEEEEPTTSTT-EESS--SSSTT-GGG-EEEEE-

Mean predicted aligned error: 6.69 Å

Nearest PDB structures (foldseek):
  1w3b-assembly1_B  TM=3.366E-01  e=4.358E-03  Homo sapiens
  5a01-assembly3_C  TM=4.344E-01  e=2.074E-01  Drosophila melanogaster
  7yeh-assembly1_A  TM=2.899E-01  e=5.722E-02  Homo sapiens
  8tar-assembly1_U  TM=2.633E-01  e=5.722E-02  Homo sapiens
  6q6h-assembly1_U  TM=2.821E-01  e=1.395E-01  Homo sapiens

pLDDT: mean 92.78, std 11.06, range [36.53, 98.75]

Solvent-accessible surface area (backbone atoms only — not comparable to full-atom values): 23672 Å² total; per-residue (Å²): 136,91,83,88,83,83,84,83,80,82,78,79,79,81,75,80,76,69,83,50,70,65,56,34,50,51,40,29,36,70,46,67,91,60,28,66,59,32,41,54,61,43,62,75,41,42,94,71,34,52,67,58,46,59,52,46,60,72,34,75,92,35,54,82,9,29,34,54,45,42,43,42,55,62,58,31,60,80,79,48,94,49,71,66,59,53,53,48,51,50,50,34,40,64,63,44,88,53,58,63,36,19,21,37,38,28,41,51,37,26,78,69,61,51,67,95,46,49,71,45,32,62,54,22,39,70,40,91,50,46,66,29,11,19,29,12,40,46,21,47,62,70,36,50,93,74,50,53,71,69,56,45,52,52,50,55,52,52,20,66,74,27,54,81,43,91,37,62,63,31,19,51,47,14,45,41,52,51,41,54,53,36,52,52,37,49,51,52,17,53,50,25,47,76,69,69,35,55,70,61,16,52,52,30,37,49,50,25,30,73,72,38,74,83,37,62,69,38,52,55,50,42,17,48,51,27,42,76,68,84,34,42,69,62,12,50,49,48,33,44,76,73,62,34,49,45,75,29,34,67,37,93,49,86,64,81,69,65,12,67,93,78,46,73,41,56,73,73,28,69,78,42,68,28,49,28,21,81,50,90,76,41,75,42,76,49,92,60,59,33,36,36,31,42,30,30,54,100,61,30,46,37,41,39,37,44,37,57,29,100,54,48,92,71,64,48,58,82,68,76,55,74,64,45,78,36,80,77,25,27,17,42,37,43,37,36,15,45,77,58,72,54,38,38,36,37,38,41,26,37,20,61,51,60,28,41,20,58,41,39,20,67,63,33,82,91,34,60,53,82,94,55,76,76,65,60,50,63,18,34,31,79,54,92,49,22,37,24,37,19,38,40,39,41,52,70,70,78,65,39,41,77,78,53,70,73,38,56,26,29,30,42,42,33,38,40,34,80,81,54,82,70,21,30,17,53,46,86,37,83,81,53,90,65,36,53,82,44,40,24,37,37,35,31,86